Protein AF-0000000084533337 (afdb_homodimer)

Secondary structure (DSSP, 8-state):
------TTSPPEEEEESTTSHHHHHHHHHHHTTT-EEEEEES-HHHHHHHHHHHHHTT--EEEEE--TT-HHHHHHHHHHHHHHH-S--EEEE-----EEB-GGGS-HHHHHHHIIIIIHHHHHHHHHHHHHHTTTT--EEEEE--GGGSS--TTBHHHHHHHHHHHHHHHHHHHHHHHTT-S-EEEEEE--EE--THHHHSEE-SSEEE-PPSSEE-HHHHHHHHHHHHH-TTSSEEE-SHHHHHHHHHHHH-HHHHHHHIIIIIHHHTEEEEEPPTT---SSSS-TTSSS---S--S-TTT-BS--HHHHHHHTTTTHHHHHHHHHHHHHHHHHHHT-/------TTSPPEEEEESTTSHHHHHHHHHHHTTT-EEEEEES-HHHHHHHHHHHHHTT--EEEEE--TT-HHHHHHHHHHHHHHH-S--EEEE-----EEB-GGGS-HHHHHHHIIIIIHHHHHHHHHHHHHHGGGT--EEEEE--GGGGS--TTBHHHHHHHHHHHHHHHHHHHHHHHTT-S-EEEEEE--EE--THHHHSEE-SSEEE-PPSSEE-HHHHHHHHHHHHH-TTSSEEE-SHHHHHHHHHHHH-HHHHHHHIIIIIHHHTEEEEEPPTT---SSSS-TTSSS---S--S-TTT-BS--HHHHHHHTTTTHHHHHHHHHHHHHHHHHHHT-

Nearest PDB structures (foldseek):
  4weo-assembly1_D  TM=9.543E-01  e=1.897E-16  Burkholderia cenocepacia J2315
  4weo-assembly1_B  TM=9.536E-01  e=3.008E-16  Burkholderia cenocepacia J2315
  4weo-assembly1_C  TM=8.650E-01  e=1.342E-16  Burkholderia cenocepacia J2315
  4weo-assembly1_A  TM=8.288E-01  e=2.840E-16  Burkholderia cenocepacia J2315
  3ftp-assembly1_C  TM=8.428E-01  e=1.200E-15  Burkholderia pseudomallei

Structure (mmCIF, N/CA/C/O backbone):
data_AF-0000000084533337-model_v1
#
loop_
_entity.id
_entity.type
_entity.pdbx_description
1 polymer 'Short-chain dehydrogenase'
#
loop_
_atom_site.group_PDB
_atom_site.id
_atom_site.type_symbol
_atom_site.label_atom_id
_atom_site.label_alt_id
_atom_site.label_comp_id
_atom_site.label_asym_id
_atom_site.label_entity_id
_atom_site.label_seq_id
_atom_site.pdbx_PDB_ins_code
_atom_site.Cartn_x
_atom_site.Cartn_y
_atom_site.Cartn_z
_atom_site.occupancy
_atom_site.B_iso_or_equiv
_atom_site.auth_seq_id
_atom_site.auth_comp_id
_atom_site.auth_asym_id
_atom_site.auth_atom_id
_atom_site.pdbx_PDB_model_num
ATOM 1 N N . MET A 1 1 ? -25.828 -27.578 -5.332 1 25.22 1 MET A N 1
ATOM 2 C CA . MET A 1 1 ? -25.047 -28.719 -5.805 1 25.22 1 MET A CA 1
ATOM 3 C C . MET A 1 1 ? -23.562 -28.375 -5.902 1 25.22 1 MET A C 1
ATOM 5 O O . MET A 1 1 ? -23.188 -27.516 -6.688 1 25.22 1 MET A O 1
ATOM 9 N N . THR A 1 2 ? -22.875 -28.453 -4.781 1 33.94 2 THR A N 1
ATOM 10 C CA . THR A 1 2 ? -21.438 -28.281 -4.617 1 33.94 2 THR A CA 1
ATOM 11 C C . THR A 1 2 ? -20.672 -29.094 -5.664 1 33.94 2 THR A C 1
ATOM 13 O O . THR A 1 2 ? -20.703 -30.328 -5.641 1 33.94 2 THR A O 1
ATOM 16 N N . THR A 1 3 ? -20.875 -28.828 -6.867 1 37.41 3 THR A N 1
ATOM 17 C CA . THR A 1 3 ? -20.172 -29.672 -7.832 1 37.41 3 THR A CA 1
ATOM 18 C C . THR A 1 3 ? -18.734 -29.938 -7.367 1 37.41 3 THR A C 1
ATOM 20 O O . THR A 1 3 ? -17.891 -29.047 -7.406 1 37.41 3 THR A O 1
ATOM 23 N N . SER A 1 4 ? -18.625 -30.656 -6.297 1 39 4 SER A N 1
ATOM 24 C CA . SER A 1 4 ? -17.375 -31.266 -5.836 1 39 4 SER A CA 1
ATOM 25 C C . SER A 1 4 ? -16.625 -31.922 -6.988 1 39 4 SER A C 1
ATOM 27 O O . SER A 1 4 ? -17.203 -32.719 -7.738 1 39 4 SER A O 1
ATOM 29 N N . ARG A 1 5 ? -15.727 -31.203 -7.648 1 48.75 5 ARG A N 1
ATOM 30 C CA . ARG A 1 5 ? -14.922 -31.875 -8.664 1 48.75 5 ARG A CA 1
ATOM 31 C C . ARG A 1 5 ? -14.594 -33.312 -8.242 1 48.75 5 ARG A C 1
ATOM 33 O O . ARG A 1 5 ? -14.422 -33.594 -7.051 1 48.75 5 ARG A O 1
ATOM 40 N N . THR A 1 6 ? -14.922 -34.188 -9.023 1 48.31 6 THR A N 1
ATOM 41 C CA . THR A 1 6 ? -14.406 -35.531 -8.797 1 48.31 6 THR A CA 1
ATOM 42 C C . THR A 1 6 ? -12.883 -35.5 -8.695 1 48.31 6 THR A C 1
ATOM 44 O O . THR A 1 6 ? -12.211 -34.844 -9.477 1 48.31 6 THR A O 1
ATOM 47 N N . PRO A 1 7 ? -12.188 -35.781 -7.516 1 52.28 7 PRO A N 1
ATOM 48 C CA . PRO A 1 7 ? -10.75 -35.812 -7.27 1 52.28 7 PRO A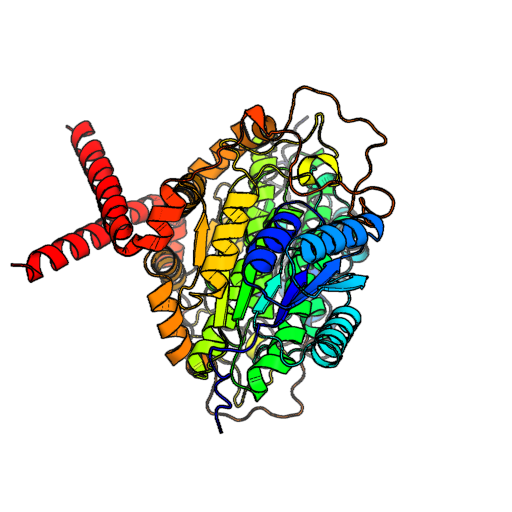 CA 1
ATOM 49 C C . PRO A 1 7 ? -9.945 -36.188 -8.516 1 52.28 7 PRO A C 1
ATOM 51 O O . PRO A 1 7 ? -8.719 -36.031 -8.531 1 52.28 7 PRO A O 1
ATOM 54 N N . SER A 1 8 ? -10.656 -36.562 -9.641 1 63.16 8 SER A N 1
ATOM 55 C CA . SER A 1 8 ? -9.891 -37.156 -10.727 1 63.16 8 SER A CA 1
ATOM 56 C C . SER A 1 8 ? -9.602 -36.156 -11.828 1 63.16 8 SER A C 1
ATOM 58 O O . SER A 1 8 ? -8.75 -36.406 -12.695 1 63.16 8 SER A O 1
ATOM 60 N N . GLU A 1 9 ? -10.188 -34.906 -11.852 1 78.75 9 GLU A N 1
ATOM 61 C CA . GLU A 1 9 ? -9.961 -34 -12.992 1 78.75 9 GLU A CA 1
ATOM 62 C C . GLU A 1 9 ? -8.828 -33.031 -12.711 1 78.75 9 GLU A C 1
ATOM 64 O O . GLU A 1 9 ? -8.703 -32.531 -11.594 1 78.75 9 GLU A O 1
ATOM 69 N N . PRO A 1 10 ? -7.965 -32.875 -13.734 1 90.5 10 PRO A N 1
ATOM 70 C CA . PRO A 1 10 ? -6.855 -31.922 -13.547 1 90.5 10 PRO A CA 1
ATOM 71 C C . PRO A 1 10 ? -7.328 -30.516 -13.18 1 90.5 10 PRO A C 1
ATOM 73 O O . PRO A 1 10 ? -8.391 -30.078 -13.633 1 90.5 10 PRO A O 1
ATOM 76 N N . ARG A 1 11 ? -6.668 -29.891 -12.344 1 94.88 11 ARG A N 1
ATOM 77 C CA . ARG A 1 11 ? -6.984 -28.531 -11.93 1 94.88 11 ARG A CA 1
ATOM 78 C C . ARG A 1 11 ? -6.559 -27.516 -12.984 1 94.88 11 ARG A C 1
ATOM 80 O O . ARG A 1 11 ? -5.594 -27.75 -13.719 1 94.88 11 ARG A O 1
ATOM 87 N N . THR A 1 12 ? -7.285 -26.438 -13.086 1 97.62 12 THR A N 1
ATOM 88 C CA . THR A 1 12 ? -6.879 -25.266 -13.867 1 97.62 12 THR A CA 1
ATOM 89 C C . THR A 1 12 ? -6.16 -24.266 -12.977 1 97.62 12 THR A C 1
ATOM 91 O O . THR A 1 12 ? -6.734 -23.75 -12.016 1 97.62 12 THR A O 1
ATOM 94 N N . VAL A 1 13 ? -4.879 -23.969 -13.328 1 98.5 13 VAL A N 1
ATOM 95 C CA . VAL A 1 13 ? -4.031 -23.078 -12.547 1 98.5 13 VAL A CA 1
ATOM 96 C C . VAL A 1 13 ? -3.613 -21.891 -13.406 1 98.5 13 VAL A C 1
ATOM 98 O O . VAL A 1 13 ? -3.051 -22.062 -14.492 1 98.5 13 VAL A O 1
ATOM 101 N N . VAL A 1 14 ? -3.918 -20.672 -12.961 1 98.88 14 VAL A N 1
ATOM 102 C CA . VAL A 1 14 ? -3.492 -19.438 -13.617 1 98.88 14 VAL A CA 1
ATOM 103 C C . VAL A 1 14 ? -2.301 -18.844 -12.867 1 98.88 14 VAL A C 1
ATOM 105 O O . VAL A 1 14 ? -2.318 -18.734 -11.641 1 98.88 14 VAL A O 1
ATOM 108 N N . ILE A 1 15 ? -1.252 -18.469 -13.57 1 98.88 15 ILE A N 1
ATOM 109 C CA . ILE A 1 15 ? -0.064 -17.859 -12.977 1 98.88 15 ILE A CA 1
ATOM 110 C C . ILE A 1 15 ? 0.249 -16.531 -13.68 1 98.88 15 ILE A C 1
ATOM 112 O O . ILE A 1 15 ? 0.499 -16.516 -14.883 1 98.88 15 ILE A O 1
ATOM 116 N N . THR A 1 16 ? 0.201 -15.453 -12.977 1 98.88 16 THR A N 1
ATOM 117 C CA . THR A 1 16 ? 0.679 -14.18 -13.508 1 98.88 16 THR A CA 1
ATOM 118 C C . THR A 1 16 ? 2.17 -14.008 -13.234 1 98.88 16 THR A C 1
ATOM 120 O O . THR A 1 16 ? 2.678 -14.461 -12.211 1 98.88 16 THR A O 1
ATOM 123 N N . GLY A 1 17 ? 2.828 -13.242 -14.148 1 98.38 17 GLY A N 1
ATOM 124 C CA . GLY A 1 17 ? 4.277 -13.172 -14.039 1 98.38 17 GLY A CA 1
ATOM 125 C C . GLY A 1 17 ? 4.953 -14.523 -14.203 1 98.38 17 GLY A C 1
ATOM 126 O O . GLY A 1 17 ? 5.883 -14.852 -13.469 1 98.38 17 GLY A O 1
ATOM 127 N N . ALA A 1 18 ? 4.566 -15.273 -15.156 1 98.56 18 ALA A N 1
ATOM 128 C CA . ALA A 1 18 ? 4.887 -16.688 -15.242 1 98.56 18 ALA A CA 1
ATOM 129 C C . ALA A 1 18 ? 6.211 -16.906 -15.969 1 98.56 18 ALA A C 1
ATOM 131 O O . ALA A 1 18 ? 6.684 -18.047 -16.078 1 98.56 18 ALA A O 1
ATOM 132 N N . THR A 1 19 ? 6.879 -15.867 -16.422 1 97.75 19 THR A N 1
ATOM 133 C CA . THR A 1 19 ? 7.895 -16.062 -17.453 1 97.75 19 THR A CA 1
ATOM 134 C C . THR A 1 19 ? 9.289 -16.078 -16.828 1 97.75 19 THR A C 1
ATOM 136 O O . THR A 1 19 ? 10.25 -16.5 -17.469 1 97.75 19 THR A O 1
ATOM 139 N N . ALA A 1 20 ? 9.422 -15.602 -15.586 1 96.62 20 ALA A N 1
ATOM 140 C CA . ALA A 1 20 ? 10.75 -15.531 -14.992 1 96.62 20 ALA A CA 1
ATOM 141 C C . ALA A 1 20 ? 10.688 -15.688 -13.477 1 96.62 20 ALA A C 1
ATOM 143 O O . ALA A 1 20 ? 9.602 -15.617 -12.891 1 96.62 20 ALA A O 1
ATOM 144 N N . GLY A 1 21 ? 11.82 -15.992 -12.891 1 96.81 21 GLY A N 1
ATOM 145 C CA . GLY A 1 21 ? 11.945 -16.016 -11.445 1 96.81 21 GLY A CA 1
ATOM 146 C C . GLY A 1 21 ? 11.008 -17.016 -10.781 1 96.81 21 GLY A C 1
ATOM 147 O O . GLY A 1 21 ? 10.906 -18.156 -11.219 1 96.81 21 GLY A O 1
ATOM 148 N N . VAL A 1 22 ? 10.422 -16.562 -9.758 1 96.44 22 VAL A N 1
ATOM 149 C CA . VAL A 1 22 ? 9.531 -17.406 -8.969 1 96.44 22 VAL A CA 1
ATOM 150 C C . VAL A 1 22 ? 8.352 -17.859 -9.828 1 96.44 22 VAL A C 1
ATOM 152 O O . VAL A 1 22 ? 7.91 -19 -9.734 1 96.44 22 VAL A O 1
ATOM 155 N N . GLY A 1 23 ? 7.832 -16.969 -10.68 1 98.25 23 GLY A N 1
ATOM 156 C CA . GLY A 1 23 ? 6.738 -17.344 -11.57 1 98.25 23 GLY A CA 1
ATOM 157 C C . GLY A 1 23 ? 7.078 -18.5 -12.484 1 98.25 23 GLY A C 1
ATOM 158 O O . GLY A 1 23 ? 6.293 -19.438 -12.625 1 98.25 23 GLY A O 1
ATOM 159 N N . ARG A 1 24 ? 8.25 -18.422 -13.062 1 98.19 24 ARG A N 1
ATOM 160 C CA . ARG A 1 24 ? 8.719 -19.5 -13.93 1 98.19 24 ARG A CA 1
ATOM 161 C C . ARG A 1 24 ? 8.883 -20.797 -13.156 1 98.19 24 ARG A C 1
ATOM 163 O O . ARG A 1 24 ? 8.516 -21.875 -13.648 1 98.19 24 ARG A O 1
ATOM 170 N N . ALA A 1 25 ? 9.445 -20.703 -11.977 1 97.38 25 ALA A N 1
ATOM 171 C CA . ALA A 1 25 ? 9.594 -21.875 -11.125 1 97.38 25 ALA A CA 1
ATOM 172 C C . ALA A 1 25 ? 8.242 -22.469 -10.758 1 97.38 25 ALA A C 1
ATOM 174 O O . ALA A 1 25 ? 8.094 -23.688 -10.633 1 97.38 25 ALA A O 1
ATOM 175 N N . CYS A 1 26 ? 7.285 -21.625 -10.539 1 97.88 26 CYS A N 1
ATOM 176 C CA . CYS A 1 26 ? 5.934 -22.094 -10.242 1 97.88 26 CYS A CA 1
ATOM 177 C C . CYS A 1 26 ? 5.352 -22.859 -11.414 1 97.88 26 CYS A C 1
ATOM 179 O O . CYS A 1 26 ? 4.637 -23.844 -11.227 1 97.88 26 CYS A O 1
ATOM 181 N N . VAL A 1 27 ? 5.617 -22.391 -12.672 1 98.31 27 VAL A N 1
ATOM 182 C CA . VAL A 1 27 ? 5.168 -23.125 -13.852 1 98.31 27 VAL A CA 1
ATOM 183 C C . VAL A 1 27 ? 5.633 -24.578 -13.773 1 98.31 27 VAL A C 1
ATOM 185 O O . VAL A 1 27 ? 4.836 -25.5 -13.938 1 98.31 27 VAL A O 1
ATOM 188 N N . ARG A 1 28 ? 6.867 -24.797 -13.461 1 96 28 ARG A N 1
ATOM 189 C CA . ARG A 1 28 ? 7.434 -26.141 -13.375 1 96 28 ARG A CA 1
ATOM 190 C C . ARG A 1 28 ? 6.812 -26.922 -12.219 1 96 28 ARG A C 1
ATOM 192 O O . ARG A 1 28 ? 6.492 -28.109 -12.359 1 96 28 ARG A O 1
ATOM 199 N N . ALA A 1 29 ? 6.645 -26.266 -11.102 1 95.88 29 ALA A N 1
ATOM 200 C CA . ALA A 1 29 ? 6.117 -26.922 -9.906 1 95.88 29 ALA A CA 1
ATOM 201 C C . ALA A 1 29 ? 4.688 -27.391 -10.125 1 95.88 29 ALA A C 1
ATOM 203 O O . ALA A 1 29 ? 4.309 -28.469 -9.664 1 95.88 29 ALA A O 1
ATOM 204 N N . PHE A 1 30 ? 3.867 -26.672 -10.852 1 96.94 30 PHE A N 1
ATOM 205 C CA . PHE A 1 30 ? 2.465 -27.016 -11.062 1 96.94 30 PHE A CA 1
ATOM 206 C C . PHE A 1 30 ? 2.311 -27.938 -12.266 1 96.94 30 PHE A C 1
ATOM 208 O O . PHE A 1 30 ? 1.312 -28.656 -12.383 1 96.94 30 PHE A O 1
ATOM 215 N N . ALA A 1 31 ? 3.227 -27.875 -13.219 1 95.38 31 ALA A N 1
ATOM 216 C CA . ALA A 1 31 ? 3.166 -28.734 -14.391 1 95.38 31 ALA A CA 1
ATOM 217 C C . ALA A 1 31 ? 3.367 -30.203 -13.992 1 95.38 31 ALA A C 1
ATOM 219 O O . ALA A 1 31 ? 2.809 -31.109 -14.625 1 95.38 31 ALA A O 1
ATOM 220 N N . THR A 1 32 ? 4.082 -30.531 -12.992 1 82 32 THR A N 1
ATOM 221 C CA . THR A 1 32 ? 4.379 -31.891 -12.57 1 82 32 THR A CA 1
ATOM 222 C C . THR A 1 32 ? 3.139 -32.562 -11.984 1 82 32 THR A C 1
ATOM 224 O O . THR A 1 32 ? 3.051 -33.781 -11.938 1 82 32 THR A O 1
ATOM 227 N N . GLY A 1 33 ? 2.08 -31.938 -11.734 1 76.19 33 GLY A N 1
ATOM 228 C CA . GLY A 1 33 ? 0.874 -32.438 -11.102 1 76.19 33 GLY A CA 1
ATOM 229 C C . GLY A 1 33 ? -0.259 -32.688 -12.078 1 76.19 33 GLY A C 1
ATOM 230 O O . GLY A 1 33 ? -1.348 -33.125 -11.688 1 76.19 33 GLY A O 1
ATOM 231 N N . GLY A 1 34 ? 0.053 -32.406 -13.398 1 84.69 34 GLY A N 1
ATOM 232 C CA . GLY A 1 34 ? -0.963 -32.625 -14.422 1 84.69 34 GLY A CA 1
ATOM 233 C C . GLY A 1 34 ? -1.963 -31.469 -14.508 1 84.69 34 GLY A C 1
ATOM 234 O O . GLY A 1 34 ? -3.031 -31.625 -15.102 1 84.69 34 GLY A O 1
ATOM 235 N N . ASP A 1 35 ? -1.716 -30.453 -13.836 1 94.88 35 ASP A N 1
ATOM 236 C CA . ASP A 1 35 ? -2.578 -29.266 -13.867 1 94.88 35 ASP A CA 1
ATOM 237 C C . ASP A 1 35 ? -2.617 -28.656 -15.273 1 94.88 35 ASP A C 1
ATOM 239 O O . ASP A 1 35 ? -1.663 -28.797 -16.047 1 94.88 35 ASP A O 1
ATOM 243 N N . ARG A 1 36 ? -3.697 -28.125 -15.633 1 97.69 36 ARG A N 1
ATOM 244 C CA . ARG A 1 36 ? -3.791 -27.266 -16.797 1 97.69 36 ARG A CA 1
ATOM 245 C C . ARG A 1 36 ? -3.348 -25.844 -16.469 1 97.69 36 ARG A C 1
ATOM 247 O O . ARG A 1 36 ? -3.893 -25.203 -15.562 1 97.69 36 ARG A O 1
ATOM 254 N N . LEU A 1 37 ? -2.402 -25.375 -17.234 1 98.44 37 LEU A N 1
ATOM 255 C CA . LEU A 1 37 ? -1.774 -24.125 -16.844 1 98.44 37 LEU A CA 1
ATOM 256 C C . LEU A 1 37 ? -2.164 -23 -17.812 1 98.44 37 LEU A C 1
ATOM 258 O O . LEU A 1 37 ? -2.209 -23.203 -19.031 1 98.44 37 LEU A O 1
ATOM 262 N N . VAL A 1 38 ? -2.551 -21.875 -17.312 1 98.81 38 VAL A N 1
ATOM 263 C CA . VAL A 1 38 ? -2.689 -20.625 -18.047 1 98.81 38 VAL A CA 1
ATOM 264 C C . VAL A 1 38 ? -1.636 -19.625 -17.562 1 98.81 38 VAL A C 1
ATOM 266 O O . VAL A 1 38 ? -1.648 -19.203 -16.406 1 98.81 38 VAL A O 1
ATOM 269 N N . LEU A 1 39 ? -0.724 -19.281 -18.453 1 98.88 39 LEU A N 1
ATOM 270 C CA . LEU A 1 39 ? 0.419 -18.438 -18.125 1 98.88 39 LEU A CA 1
ATOM 271 C C . LEU A 1 39 ? 0.215 -17.016 -18.641 1 98.88 39 LEU A C 1
ATOM 273 O O . LEU A 1 39 ? -0.008 -16.812 -19.828 1 98.88 39 LEU A O 1
ATOM 277 N N . ILE A 1 40 ? 0.256 -16.062 -17.719 1 98.88 40 ILE A N 1
ATOM 278 C CA . ILE A 1 40 ? 0.023 -14.664 -18.062 1 98.88 40 ILE A CA 1
ATOM 279 C C . ILE A 1 40 ? 1.299 -13.852 -17.828 1 98.88 40 ILE A C 1
ATOM 281 O O . ILE A 1 40 ? 1.89 -13.914 -16.75 1 98.88 40 ILE A O 1
ATOM 285 N N . ALA A 1 41 ? 1.756 -13.141 -18.781 1 98.69 41 ALA A N 1
ATOM 286 C CA . ALA A 1 41 ? 2.889 -12.219 -18.703 1 98.69 41 ALA A CA 1
ATOM 287 C C . ALA A 1 41 ? 2.906 -11.258 -19.875 1 98.69 41 ALA A C 1
ATOM 289 O O . ALA A 1 41 ? 2.002 -11.281 -20.719 1 98.69 41 ALA A O 1
ATOM 290 N N . ARG A 1 42 ? 3.883 -10.414 -19.938 1 98.06 42 ARG A N 1
ATOM 291 C CA . ARG A 1 42 ? 3.951 -9.422 -21 1 98.06 42 ARG A CA 1
ATOM 292 C C . ARG A 1 42 ? 4.91 -9.859 -22.094 1 98.06 42 ARG A C 1
ATOM 294 O O . ARG A 1 42 ? 4.738 -9.492 -23.266 1 98.06 42 ARG A O 1
ATOM 301 N N . GLY A 1 43 ? 5.922 -10.594 -21.75 1 97.31 43 GLY A N 1
ATOM 302 C CA . GLY A 1 43 ? 6.988 -10.906 -22.688 1 97.31 43 GLY A CA 1
ATOM 303 C C . GLY A 1 43 ? 6.719 -12.156 -23.5 1 97.31 43 GLY A C 1
ATOM 304 O O . GLY A 1 43 ? 6.477 -13.227 -22.938 1 97.31 43 GLY A O 1
ATOM 305 N N . SER A 1 44 ? 6.828 -12.07 -24.766 1 97.75 44 SER A N 1
ATOM 306 C CA . SER A 1 44 ? 6.469 -13.156 -25.688 1 97.75 44 SER A CA 1
ATOM 307 C C . SER A 1 44 ? 7.473 -14.297 -25.609 1 97.75 44 SER A C 1
ATOM 309 O O . SER A 1 44 ? 7.086 -15.469 -25.516 1 97.75 44 SER A O 1
ATOM 311 N N . ALA A 1 45 ? 8.758 -14 -25.672 1 97.88 45 ALA A N 1
ATOM 312 C CA . ALA A 1 45 ? 9.773 -15.047 -25.625 1 97.88 45 ALA A CA 1
ATOM 313 C C . ALA A 1 45 ? 9.711 -15.82 -24.312 1 97.88 45 ALA A C 1
ATOM 315 O O . ALA A 1 45 ? 9.852 -17.047 -24.297 1 97.88 45 ALA A O 1
ATOM 316 N N . GLY A 1 46 ? 9.562 -15.117 -23.219 1 98.19 46 GLY A N 1
ATOM 317 C CA . GLY A 1 46 ? 9.391 -15.758 -21.922 1 98.19 46 GLY A CA 1
ATOM 318 C C . GLY A 1 46 ? 8.172 -16.656 -21.859 1 98.19 46 GLY A C 1
ATOM 319 O O . GLY A 1 46 ? 8.242 -17.781 -21.328 1 98.19 46 GLY A O 1
ATOM 320 N N . LEU A 1 47 ? 7.07 -16.203 -22.406 1 98.69 47 LEU A N 1
ATOM 321 C CA . LEU A 1 47 ? 5.84 -16.984 -22.422 1 98.69 47 LEU A CA 1
ATOM 322 C C . LEU A 1 47 ? 6.023 -18.25 -23.25 1 98.69 47 LEU A C 1
ATOM 324 O O . LEU A 1 47 ? 5.59 -19.328 -22.844 1 98.69 47 LEU A O 1
ATOM 328 N N . HIS A 1 48 ? 6.625 -18.094 -24.375 1 98.44 48 HIS A N 1
ATOM 329 C CA . HIS A 1 48 ? 6.867 -19.25 -25.234 1 98.44 48 HIS A CA 1
ATOM 330 C C . HIS A 1 48 ? 7.723 -20.297 -24.531 1 98.44 48 HIS A C 1
ATOM 332 O O . HIS A 1 48 ? 7.422 -21.484 -24.594 1 98.44 48 HIS A O 1
ATOM 338 N N . ALA A 1 49 ? 8.75 -19.844 -23.906 1 98.56 49 ALA A N 1
ATOM 339 C CA . ALA A 1 49 ? 9.656 -20.766 -23.219 1 98.56 49 ALA A CA 1
ATOM 340 C C . ALA A 1 49 ? 8.969 -21.422 -22.031 1 98.56 49 ALA A C 1
ATOM 342 O O . ALA A 1 49 ? 9.148 -22.625 -21.797 1 98.56 49 ALA A O 1
ATOM 343 N N . ALA A 1 50 ? 8.234 -20.672 -21.25 1 98.5 50 ALA A N 1
ATOM 344 C CA . ALA A 1 50 ? 7.5 -21.219 -20.109 1 98.5 50 ALA A CA 1
ATOM 345 C C . ALA A 1 50 ? 6.496 -22.266 -20.562 1 98.5 50 ALA A C 1
ATOM 347 O O . ALA A 1 50 ? 6.363 -23.312 -19.922 1 98.5 50 ALA A O 1
ATOM 348 N N . ALA A 1 51 ? 5.832 -22 -21.641 1 98.5 51 ALA A N 1
ATOM 349 C CA . ALA A 1 51 ? 4.863 -22.938 -22.188 1 98.5 51 ALA A CA 1
ATOM 350 C C . ALA A 1 51 ? 5.551 -24.234 -22.641 1 98.5 51 ALA A C 1
ATOM 352 O O . ALA A 1 51 ? 5.02 -25.328 -22.453 1 98.5 51 ALA A O 1
ATOM 353 N N . ALA A 1 52 ? 6.66 -24.094 -23.266 1 98.06 52 ALA A N 1
ATOM 354 C CA . ALA A 1 52 ? 7.414 -25.266 -23.719 1 98.06 52 ALA A CA 1
ATOM 355 C C . ALA A 1 52 ? 7.797 -26.156 -22.531 1 98.06 52 ALA A C 1
ATOM 357 O O . ALA A 1 52 ? 7.723 -27.375 -22.625 1 98.06 52 ALA A O 1
ATOM 358 N N . GLU A 1 53 ? 8.203 -25.547 -21.438 1 96.75 53 GLU A N 1
ATOM 359 C CA . GLU A 1 53 ? 8.555 -26.297 -20.25 1 96.75 53 GLU A CA 1
ATOM 360 C C . GLU A 1 53 ? 7.348 -27.047 -19.688 1 96.75 53 GLU A C 1
ATOM 362 O O . GLU A 1 53 ? 7.457 -28.203 -19.281 1 96.75 53 GLU A O 1
ATOM 367 N N . ALA A 1 54 ? 6.25 -26.391 -19.672 1 97.31 54 ALA A N 1
ATOM 368 C CA . ALA A 1 54 ? 5.023 -27.016 -19.188 1 97.31 54 ALA A CA 1
ATOM 369 C C . ALA A 1 54 ? 4.621 -28.188 -20.062 1 97.31 54 ALA A C 1
ATOM 371 O O . ALA A 1 54 ? 4.27 -29.266 -19.562 1 97.31 54 ALA A O 1
ATOM 372 N N . ARG A 1 55 ? 4.707 -28.031 -21.375 1 96.62 55 ARG A N 1
ATOM 373 C CA . ARG A 1 55 ? 4.355 -29.094 -22.312 1 96.62 55 ARG A CA 1
ATOM 374 C C . ARG A 1 55 ? 5.285 -30.281 -22.156 1 96.62 55 ARG A C 1
ATOM 376 O O . ARG A 1 55 ? 4.836 -31.438 -22.203 1 96.62 55 ARG A O 1
ATOM 383 N N . ALA A 1 56 ? 6.512 -29.953 -21.984 1 95.88 56 ALA A N 1
ATOM 384 C CA . ALA A 1 56 ? 7.496 -31.016 -21.797 1 95.88 56 ALA A CA 1
ATOM 385 C C . ALA A 1 56 ? 7.184 -31.844 -20.562 1 95.88 56 ALA A C 1
ATOM 387 O O . ALA A 1 56 ? 7.473 -33.031 -20.516 1 95.88 56 ALA A O 1
ATOM 388 N N . ALA A 1 57 ? 6.574 -31.219 -19.578 1 94.69 57 ALA A N 1
ATOM 389 C CA . ALA A 1 57 ? 6.223 -31.891 -18.328 1 94.69 57 ALA A CA 1
ATOM 390 C C . ALA A 1 57 ? 4.863 -32.594 -18.438 1 94.69 57 ALA A C 1
ATOM 392 O O . ALA A 1 57 ? 4.422 -33.25 -17.5 1 94.69 57 ALA A O 1
ATOM 393 N N . GLY A 1 58 ? 4.113 -32.344 -19.578 1 93 58 GLY A N 1
ATOM 394 C CA . GLY A 1 58 ? 2.877 -33.062 -19.844 1 93 58 GLY A CA 1
ATOM 395 C C . GLY A 1 58 ? 1.638 -32.281 -19.469 1 93 58 GLY A C 1
ATOM 396 O O . GLY A 1 58 ? 0.537 -32.844 -19.422 1 93 58 GLY A O 1
ATOM 397 N N . SER A 1 59 ? 1.788 -31.062 -19.172 1 95.88 59 SER A N 1
ATOM 398 C CA . SER A 1 59 ? 0.646 -30.25 -18.766 1 95.88 59 SER A CA 1
ATOM 399 C C . SER A 1 59 ? 0.096 -29.438 -19.938 1 95.88 59 SER A C 1
ATOM 401 O O . SER A 1 59 ? 0.853 -28.797 -20.672 1 95.88 59 SER A O 1
ATOM 403 N N . PRO A 1 60 ? -1.2 -29.547 -20.172 1 96.81 60 PRO A N 1
ATOM 404 C CA . PRO A 1 60 ? -1.777 -28.578 -21.094 1 96.81 60 PRO A CA 1
ATOM 405 C C . PRO A 1 60 ? -1.521 -27.141 -20.672 1 96.81 60 PRO A C 1
ATOM 407 O O . PRO A 1 60 ? -1.555 -26.828 -19.469 1 96.81 60 PRO A O 1
ATOM 410 N N . VAL A 1 61 ? -1.206 -26.297 -21.656 1 98.19 61 VAL A N 1
ATOM 411 C CA . VAL A 1 61 ? -0.824 -24.938 -21.266 1 98.19 61 VAL A CA 1
ATOM 412 C C . VAL A 1 61 ? -1.342 -23.953 -22.312 1 98.19 61 VAL A C 1
ATOM 414 O O . VAL A 1 61 ? -1.383 -24.25 -23.5 1 98.19 61 VAL A O 1
ATOM 417 N N . ARG A 1 62 ? -1.788 -22.812 -21.906 1 98.25 62 ARG A N 1
ATOM 418 C CA . ARG A 1 62 ? -2.121 -21.641 -22.719 1 98.25 62 ARG A CA 1
ATOM 419 C C . ARG A 1 62 ? -1.396 -20.406 -22.203 1 98.25 62 ARG A C 1
ATOM 421 O O . ARG A 1 62 ? -1.209 -20.234 -21 1 98.25 62 ARG A O 1
ATOM 428 N N . THR A 1 63 ? -0.978 -19.609 -23.156 1 98.69 63 THR A N 1
ATOM 429 C CA . THR A 1 63 ? -0.324 -18.359 -22.781 1 98.69 63 THR A CA 1
ATOM 430 C C . THR A 1 63 ? -1.207 -17.156 -23.141 1 98.69 63 THR A C 1
ATOM 432 O O . THR A 1 63 ? -1.896 -17.172 -24.172 1 98.69 63 THR A O 1
ATOM 435 N N . ILE A 1 64 ? -1.249 -16.203 -22.312 1 98.69 64 ILE A N 1
ATOM 436 C CA . ILE A 1 64 ? -1.971 -14.953 -22.547 1 98.69 64 ILE A CA 1
ATOM 437 C C . ILE A 1 64 ? -1.046 -13.766 -22.281 1 98.69 64 ILE A C 1
ATOM 439 O O . ILE A 1 64 ? -0.516 -13.609 -21.188 1 98.69 64 ILE A O 1
ATOM 443 N N . ARG A 1 65 ? -0.837 -12.961 -23.297 1 98.44 65 ARG A N 1
ATOM 444 C CA . ARG A 1 65 ? -0.081 -11.727 -23.125 1 98.44 65 ARG A CA 1
ATOM 445 C C . ARG A 1 65 ? -0.95 -10.633 -22.516 1 98.44 65 ARG A C 1
ATOM 447 O O . ARG A 1 65 ? -1.947 -10.219 -23.109 1 98.44 65 ARG A O 1
ATOM 454 N N . ALA A 1 66 ? -0.572 -10.164 -21.281 1 98.56 66 ALA A N 1
ATOM 455 C CA . ALA A 1 66 ? -1.365 -9.141 -20.625 1 98.56 66 ALA A CA 1
ATOM 456 C C . ALA A 1 66 ? -0.539 -8.406 -19.562 1 98.56 66 ALA A C 1
ATOM 458 O O . ALA A 1 66 ? 0.389 -8.977 -18.984 1 98.56 66 ALA A O 1
ATOM 459 N N . ASP A 1 67 ? -0.819 -7.184 -19.422 1 98.62 67 ASP A N 1
ATOM 460 C CA . ASP A 1 67 ? -0.345 -6.383 -18.297 1 98.62 67 ASP A CA 1
ATOM 461 C C . ASP A 1 67 ? -1.369 -6.371 -17.156 1 98.62 67 ASP A C 1
ATOM 463 O O . ASP A 1 67 ? -2.488 -5.879 -17.328 1 98.62 67 ASP A O 1
ATOM 467 N N . VAL A 1 68 ? -0.969 -6.859 -16.047 1 98.75 68 VAL A N 1
ATOM 468 C CA . VAL A 1 68 ? -1.913 -7.043 -14.945 1 98.75 68 VAL A CA 1
ATOM 469 C C . VAL A 1 68 ? -2.371 -5.684 -14.422 1 98.75 68 VAL A C 1
ATOM 471 O O . VAL A 1 68 ? -3.361 -5.594 -13.688 1 98.75 68 VAL A O 1
ATOM 474 N N . ALA A 1 69 ? -1.641 -4.602 -14.742 1 98.56 69 ALA A N 1
ATOM 475 C CA . ALA A 1 69 ? -2.064 -3.26 -14.352 1 98.56 69 ALA A CA 1
ATOM 476 C C . ALA A 1 69 ? -3.379 -2.883 -15.031 1 98.56 69 ALA A C 1
ATOM 478 O O . ALA A 1 69 ? -4.047 -1.933 -14.617 1 98.56 69 ALA A O 1
ATOM 479 N N . ASP A 1 70 ? -3.721 -3.568 -16.094 1 98.62 70 ASP A N 1
ATOM 480 C CA . ASP A 1 70 ? -4.965 -3.324 -16.812 1 98.62 70 ASP A CA 1
ATOM 481 C C . ASP A 1 70 ? -6.074 -4.254 -16.328 1 98.62 70 ASP A C 1
ATOM 483 O O . ASP A 1 70 ? -6.07 -5.449 -16.641 1 98.62 70 ASP A O 1
ATOM 487 N N . PRO A 1 71 ? -7.055 -3.689 -15.641 1 98.62 71 PRO A N 1
ATOM 488 C CA . PRO A 1 71 ? -8.109 -4.551 -15.094 1 98.62 71 PRO A CA 1
ATOM 489 C C . PRO A 1 71 ? -8.898 -5.281 -16.188 1 98.62 71 PRO A C 1
ATOM 491 O O . PRO A 1 71 ? -9.32 -6.422 -15.984 1 98.62 71 PRO A O 1
ATOM 494 N N . GLU A 1 72 ? -9.062 -4.648 -17.312 1 98.62 72 GLU A N 1
ATOM 495 C CA . GLU A 1 72 ? -9.789 -5.293 -18.391 1 98.62 72 GLU A CA 1
ATOM 496 C C . GLU A 1 72 ? -9 -6.469 -18.969 1 98.62 72 GLU A C 1
ATOM 498 O O . GLU A 1 72 ? -9.586 -7.484 -19.344 1 98.62 72 GLU A O 1
ATOM 503 N N . ALA A 1 73 ? -7.707 -6.316 -19.047 1 98.75 73 ALA A N 1
ATOM 504 C CA . ALA A 1 73 ? -6.867 -7.418 -19.516 1 98.75 73 ALA A CA 1
ATOM 505 C C . ALA A 1 73 ? -6.945 -8.602 -18.562 1 98.75 73 ALA A C 1
ATOM 507 O O . ALA A 1 73 ? -6.941 -9.758 -18.984 1 98.75 73 ALA A O 1
ATOM 508 N N . CYS A 1 74 ? -6.992 -8.336 -17.234 1 98.75 74 CYS A N 1
ATOM 509 C CA . CYS A 1 74 ? -7.117 -9.398 -16.234 1 98.75 74 CYS A CA 1
ATOM 510 C C . CYS A 1 74 ? -8.445 -10.133 -16.391 1 98.75 74 CYS A C 1
ATOM 512 O O . CYS A 1 74 ? -8.484 -11.367 -16.344 1 98.75 74 CYS A O 1
ATOM 514 N N . GLU A 1 75 ? -9.469 -9.336 -16.609 1 98.62 75 GLU A N 1
ATOM 515 C CA . GLU A 1 75 ? -10.781 -9.938 -16.797 1 98.62 75 GLU A CA 1
ATOM 516 C C . GLU A 1 75 ? -10.82 -10.805 -18.047 1 98.62 75 GLU A C 1
ATOM 518 O O . GLU A 1 75 ? -11.336 -11.922 -18.031 1 98.62 75 GLU A O 1
ATOM 523 N N . ALA A 1 76 ? -10.312 -10.281 -19.094 1 98.75 76 ALA A N 1
ATOM 524 C CA . ALA A 1 76 ? -10.273 -11.016 -20.359 1 98.75 76 ALA A CA 1
ATOM 525 C C . ALA A 1 76 ? -9.453 -12.297 -20.219 1 98.75 76 ALA A C 1
ATOM 527 O O . ALA A 1 76 ? -9.805 -13.328 -20.797 1 98.75 76 ALA A O 1
ATOM 528 N N . ALA A 1 77 ? -8.367 -12.219 -19.5 1 98.69 77 ALA A N 1
ATOM 529 C CA . ALA A 1 77 ? -7.52 -13.391 -19.281 1 98.69 77 ALA A CA 1
ATOM 530 C C . ALA A 1 77 ? -8.266 -14.477 -18.516 1 98.69 77 ALA A C 1
ATOM 532 O O . ALA A 1 77 ? -8.172 -15.656 -18.844 1 98.69 77 ALA A O 1
ATOM 533 N N . ALA A 1 78 ? -8.977 -14.078 -17.469 1 98.69 78 ALA A N 1
ATOM 534 C CA . ALA A 1 78 ? -9.758 -15.039 -16.688 1 98.69 78 ALA A CA 1
ATOM 535 C C . ALA A 1 78 ? -10.844 -15.688 -17.531 1 98.69 78 ALA A C 1
ATOM 537 O O . ALA A 1 78 ? -11.062 -16.891 -17.453 1 98.69 78 ALA A O 1
ATOM 538 N N . GLU A 1 79 ? -11.477 -14.859 -18.328 1 98.44 79 GLU A N 1
ATOM 539 C CA . GLU A 1 79 ? -12.508 -15.375 -19.219 1 98.44 79 GLU A CA 1
ATOM 540 C C . GLU A 1 79 ? -11.938 -16.406 -20.203 1 98.44 79 GLU A C 1
ATOM 542 O O . GLU A 1 79 ? -12.523 -17.469 -20.406 1 98.44 79 GLU A O 1
ATOM 547 N N . ARG A 1 80 ? -10.875 -16.094 -20.781 1 98.31 80 ARG A N 1
ATOM 548 C CA . ARG A 1 80 ? -10.242 -17 -21.734 1 98.31 80 ARG A CA 1
ATOM 549 C C . ARG A 1 80 ? -9.773 -18.281 -21.062 1 98.31 80 ARG A C 1
ATOM 551 O O . ARG A 1 80 ? -9.883 -19.359 -21.641 1 98.31 80 ARG A O 1
ATOM 558 N N . ALA A 1 81 ? -9.219 -18.156 -19.859 1 98.06 81 ALA A N 1
ATOM 559 C CA . ALA A 1 81 ? -8.781 -19.328 -19.094 1 98.06 81 ALA A CA 1
ATOM 560 C C . ALA A 1 81 ? -9.93 -20.328 -18.906 1 98.06 81 ALA A C 1
ATOM 562 O O . ALA A 1 81 ? -9.773 -21.516 -19.172 1 98.06 81 ALA A O 1
ATOM 563 N N . GLU A 1 82 ? -11.07 -19.828 -18.531 1 97.56 82 GLU A N 1
ATOM 564 C CA . GLU A 1 82 ? -12.211 -20.703 -18.281 1 97.56 82 GLU A CA 1
ATOM 565 C C . GLU A 1 82 ? -12.773 -21.266 -19.594 1 97.56 82 GLU A C 1
ATOM 567 O O . GLU A 1 82 ? -13.227 -22.406 -19.641 1 97.56 82 GLU A O 1
ATOM 572 N N . ALA A 1 83 ? -12.781 -20.422 -20.609 1 97.38 83 ALA A N 1
ATOM 573 C CA . ALA A 1 83 ? -13.273 -20.875 -21.906 1 97.38 83 ALA A CA 1
ATOM 574 C C . ALA A 1 83 ? -12.438 -22.047 -22.422 1 97.38 83 ALA A C 1
ATOM 576 O O . ALA A 1 83 ? -12.969 -22.953 -23.062 1 97.38 83 ALA A O 1
ATOM 577 N N . GLU A 1 84 ? -11.203 -22.031 -22.094 1 95.25 84 GLU A N 1
ATOM 578 C CA . GLU A 1 84 ? -10.289 -23.016 -22.672 1 95.25 84 GLU A CA 1
ATOM 579 C C . GLU A 1 84 ? -10.141 -24.234 -21.781 1 95.25 84 GLU A C 1
ATOM 581 O O . GLU A 1 84 ? -10.023 -25.359 -22.266 1 95.25 84 GLU A O 1
ATOM 586 N N . PHE A 1 85 ? -10.102 -24.062 -20.469 1 96.5 85 PHE A N 1
ATOM 587 C CA . PHE A 1 85 ? -9.711 -25.156 -19.594 1 96.5 85 PHE A CA 1
ATOM 588 C C . PHE A 1 85 ? -10.789 -25.438 -18.562 1 96.5 85 PHE A C 1
ATOM 590 O O . PHE A 1 85 ? -10.68 -26.391 -17.766 1 96.5 85 PHE A O 1
ATOM 597 N N . GLY A 1 86 ? -11.922 -24.641 -18.578 1 95.5 86 GLY A N 1
ATOM 598 C CA . GLY A 1 86 ? -12.945 -24.781 -17.562 1 95.5 86 GLY A CA 1
ATOM 599 C C . GLY A 1 86 ? -12.672 -23.969 -16.312 1 95.5 86 GLY A C 1
ATOM 600 O O . GLY A 1 86 ? -11.852 -23.047 -16.344 1 95.5 86 GLY A O 1
ATOM 601 N N . PRO A 1 87 ? -13.352 -24.266 -15.219 1 97.19 87 PRO A N 1
ATOM 602 C CA . PRO A 1 87 ? -13.305 -23.438 -14.016 1 97.19 87 PRO A CA 1
ATOM 603 C C . PRO A 1 87 ? -11.898 -23.312 -13.438 1 97.19 87 PRO A C 1
ATOM 605 O O . PRO A 1 87 ? -11.164 -24.297 -13.383 1 97.19 87 PRO A O 1
ATOM 608 N N . ILE A 1 88 ? -11.555 -22.125 -13.016 1 98.25 88 ILE A N 1
ATOM 609 C CA . ILE A 1 88 ? -10.258 -21.828 -12.422 1 98.25 88 ILE A CA 1
ATOM 610 C C . ILE A 1 88 ? -10.219 -22.344 -10.984 1 98.25 88 ILE A C 1
ATOM 612 O O . ILE A 1 88 ? -11.023 -21.922 -10.148 1 98.25 88 ILE A O 1
ATOM 616 N N . ASP A 1 89 ? -9.25 -23.141 -10.672 1 98.06 89 ASP A N 1
ATOM 617 C CA . ASP A 1 89 ? -9.133 -23.719 -9.336 1 98.06 89 ASP A CA 1
ATOM 618 C C . ASP A 1 89 ? -8.125 -22.953 -8.492 1 98.06 89 ASP A C 1
ATOM 620 O O . ASP A 1 89 ? -8.312 -22.797 -7.281 1 98.06 89 ASP A O 1
ATOM 624 N N . VAL A 1 90 ? -7.012 -22.594 -9.102 1 98.5 90 VAL A N 1
ATOM 625 C CA . VAL A 1 90 ? -5.926 -21.906 -8.414 1 98.5 90 VAL A CA 1
ATOM 626 C C . VAL A 1 90 ? -5.488 -20.688 -9.234 1 98.5 90 VAL A C 1
ATOM 628 O O . VAL A 1 90 ? -5.375 -20.766 -10.461 1 98.5 90 VAL A O 1
ATOM 631 N N . TRP A 1 91 ? -5.344 -19.578 -8.625 1 98.88 91 TRP A N 1
ATOM 632 C CA . TRP A 1 91 ? -4.785 -18.359 -9.219 1 98.88 91 TRP A CA 1
ATOM 633 C C . TRP A 1 91 ? -3.574 -17.875 -8.43 1 98.88 91 TRP A C 1
ATOM 635 O O . TRP A 1 91 ? -3.689 -17.547 -7.246 1 98.88 91 TRP A O 1
ATOM 645 N N . VAL A 1 92 ? -2.383 -17.859 -9.055 1 98.88 92 VAL A N 1
ATOM 646 C CA . VAL A 1 92 ? -1.149 -17.391 -8.422 1 98.88 92 VAL A CA 1
ATOM 647 C C . VAL A 1 92 ? -0.789 -16.016 -8.961 1 98.88 92 VAL A C 1
ATOM 649 O O . VAL A 1 92 ? -0.583 -15.836 -10.164 1 98.88 92 VAL A O 1
ATOM 652 N N . ASN A 1 93 ? -0.737 -15.047 -8.094 1 98.81 93 ASN A N 1
ATOM 653 C CA . ASN A 1 93 ? -0.258 -13.719 -8.453 1 98.81 93 ASN A CA 1
ATOM 654 C C . ASN A 1 93 ? 1.224 -13.547 -8.125 1 98.81 93 ASN A C 1
ATOM 656 O O . ASN A 1 93 ? 1.619 -13.625 -6.961 1 98.81 93 ASN A O 1
ATOM 660 N N . ASP A 1 94 ? 2.047 -13.203 -9.133 1 98.38 94 ASP A N 1
ATOM 661 C CA . ASP A 1 94 ? 3.49 -13.125 -8.93 1 98.38 94 ASP A CA 1
ATOM 662 C C . ASP A 1 94 ? 4.102 -11.992 -9.758 1 98.38 94 ASP A C 1
ATOM 664 O O . ASP A 1 94 ? 5.289 -11.695 -9.617 1 98.38 94 ASP A O 1
ATOM 668 N N . ALA A 1 95 ? 3.361 -11.32 -10.625 1 97.88 95 ALA A N 1
ATOM 669 C CA . ALA A 1 95 ? 3.879 -10.289 -11.523 1 97.88 95 ALA A CA 1
ATOM 670 C C . ALA A 1 95 ? 4.27 -9.039 -10.742 1 97.88 95 ALA A C 1
ATOM 672 O O . ALA A 1 95 ? 3.529 -8.594 -9.859 1 97.88 95 ALA A O 1
ATOM 673 N N . PHE A 1 96 ? 5.461 -8.469 -11.055 1 95.88 96 PHE A N 1
ATOM 674 C CA . PHE A 1 96 ? 5.785 -7.184 -10.438 1 95.88 96 PHE A CA 1
ATOM 675 C C . PHE A 1 96 ? 6.859 -6.457 -11.242 1 95.88 96 PHE A C 1
ATOM 677 O O . PHE A 1 96 ? 7.535 -7.059 -12.078 1 95.88 96 PHE A O 1
ATOM 684 N N . VAL A 1 97 ? 6.957 -5.191 -11.094 1 97.25 97 VAL A N 1
ATOM 685 C CA . VAL A 1 97 ? 8.047 -4.309 -11.5 1 97.25 97 VAL A CA 1
ATOM 686 C C . VAL A 1 97 ? 8.484 -3.449 -10.312 1 97.25 97 VAL A C 1
ATOM 688 O O . VAL A 1 97 ? 7.762 -3.348 -9.32 1 97.25 97 VAL A O 1
ATOM 691 N N . SER A 1 98 ? 9.648 -2.934 -10.359 1 95.75 98 SER A N 1
ATOM 692 C CA . SER A 1 98 ? 10.117 -2.037 -9.305 1 95.75 98 SER A CA 1
ATOM 693 C C . SER A 1 98 ? 11.242 -1.137 -9.812 1 95.75 98 SER A C 1
ATOM 695 O O . SER A 1 98 ? 11.508 -1.081 -11.016 1 95.75 98 SER A O 1
ATOM 697 N N . VAL A 1 99 ? 11.758 -0.264 -8.961 1 94.75 99 VAL A N 1
ATOM 698 C CA . VAL A 1 99 ? 12.875 0.637 -9.195 1 94.75 99 VAL A CA 1
ATOM 699 C C . VAL A 1 99 ? 13.836 0.589 -8 1 94.75 99 VAL A C 1
ATOM 701 O O . VAL A 1 99 ? 13.422 0.792 -6.859 1 94.75 99 VAL A O 1
ATOM 704 N N . PHE A 1 100 ? 15.07 0.261 -8.25 1 92.25 100 PHE A N 1
ATOM 705 C CA . PHE A 1 100 ? 16.141 0.457 -7.266 1 92.25 100 PHE A CA 1
ATOM 706 C C . PHE A 1 100 ? 16.719 1.862 -7.371 1 92.25 100 PHE A C 1
ATOM 708 O O . PHE A 1 100 ? 17.453 2.166 -8.305 1 92.25 100 PHE A O 1
ATOM 715 N N . ALA A 1 101 ? 16.453 2.691 -6.449 1 94.12 101 ALA A N 1
ATOM 716 C CA . ALA A 1 101 ? 16.922 4.074 -6.469 1 94.12 101 ALA A CA 1
ATOM 717 C C . ALA A 1 101 ? 16.594 4.785 -5.156 1 94.12 101 ALA A C 1
ATOM 719 O O . ALA A 1 101 ? 15.641 4.418 -4.469 1 94.12 101 ALA A O 1
ATOM 720 N N . PRO A 1 102 ? 17.391 5.797 -4.789 1 93 102 PRO A N 1
ATOM 721 C CA . PRO A 1 102 ? 16.891 6.703 -3.756 1 93 102 PRO A CA 1
ATOM 722 C C . PRO A 1 102 ? 15.523 7.301 -4.105 1 93 102 PRO A C 1
ATOM 724 O O . PRO A 1 102 ? 15.242 7.543 -5.281 1 93 102 PRO A O 1
ATOM 727 N N . PHE A 1 103 ? 14.789 7.613 -3.113 1 97 103 PHE A N 1
ATOM 728 C CA . PHE A 1 103 ? 13.438 8.102 -3.322 1 97 103 PHE A CA 1
ATOM 729 C C . PHE A 1 103 ? 13.43 9.336 -4.211 1 97 103 PHE A C 1
ATOM 731 O O . PHE A 1 103 ? 12.617 9.453 -5.125 1 97 103 PHE A O 1
ATOM 738 N N . THR A 1 104 ? 14.336 10.172 -4.012 1 96.44 104 THR A N 1
ATOM 739 C CA . THR A 1 104 ? 14.367 11.461 -4.695 1 96.44 104 THR A CA 1
ATOM 740 C C . THR A 1 104 ? 14.719 11.281 -6.172 1 96.44 104 THR A C 1
ATOM 742 O O . THR A 1 104 ? 14.578 12.211 -6.965 1 96.44 104 THR A O 1
ATOM 745 N N . GLU A 1 105 ? 15.094 10.102 -6.547 1 96.44 105 GLU A N 1
ATOM 746 C CA . GLU A 1 105 ? 15.477 9.836 -7.93 1 96.44 105 GLU A CA 1
ATOM 747 C C . GLU A 1 105 ? 14.438 8.977 -8.641 1 96.44 105 GLU A C 1
ATOM 749 O O . GLU A 1 105 ? 14.656 8.523 -9.766 1 96.44 105 GLU A O 1
ATOM 754 N N . ILE A 1 106 ? 13.383 8.688 -8.023 1 97.56 106 ILE A N 1
ATOM 755 C CA . ILE A 1 106 ? 12.258 7.977 -8.641 1 97.56 106 ILE A CA 1
ATOM 756 C C . ILE A 1 106 ? 11.188 8.977 -9.055 1 97.56 106 ILE A C 1
ATOM 758 O O . ILE A 1 106 ? 10.641 9.695 -8.219 1 97.56 106 ILE A O 1
ATOM 762 N N . SER A 1 107 ? 10.891 9.039 -10.312 1 97.75 107 SER A N 1
ATOM 763 C CA . SER A 1 107 ? 9.891 9.992 -10.789 1 97.75 107 SER A CA 1
ATOM 764 C C . SER A 1 107 ? 8.492 9.594 -10.32 1 97.75 107 SER A C 1
ATOM 766 O O . SER A 1 107 ? 8.258 8.445 -9.938 1 97.75 107 SER A O 1
ATOM 768 N N . ALA A 1 108 ? 7.578 10.562 -10.336 1 98.25 108 ALA A N 1
ATOM 769 C CA . ALA A 1 108 ? 6.191 10.281 -9.977 1 98.25 108 ALA A CA 1
ATOM 770 C C . ALA A 1 108 ? 5.59 9.219 -10.891 1 98.25 108 ALA A C 1
ATOM 772 O O . ALA A 1 108 ? 4.824 8.367 -10.438 1 98.25 108 ALA A O 1
ATOM 773 N N . GLU A 1 109 ? 5.902 9.281 -12.141 1 97.94 109 GLU A N 1
ATOM 774 C CA . GLU A 1 109 ? 5.387 8.312 -13.109 1 97.94 109 GLU A CA 1
ATOM 775 C C . GLU A 1 109 ? 5.906 6.91 -12.812 1 97.94 109 GLU A C 1
ATOM 777 O O . GLU A 1 109 ? 5.164 5.934 -12.93 1 97.94 109 GLU A O 1
ATOM 782 N N . GLU A 1 110 ? 7.195 6.82 -12.5 1 97.88 110 GLU A N 1
ATOM 783 C CA . GLU A 1 110 ? 7.781 5.531 -12.148 1 97.88 110 GLU A CA 1
ATOM 784 C C . GLU A 1 110 ? 7.133 4.957 -10.891 1 97.88 110 GLU A C 1
ATOM 786 O O . GLU A 1 110 ? 6.832 3.764 -10.828 1 97.88 110 GLU A O 1
ATOM 791 N N . PHE A 1 111 ? 6.945 5.812 -9.898 1 98.12 111 PHE A N 1
ATOM 792 C CA . PHE A 1 111 ? 6.324 5.395 -8.648 1 98.12 111 PHE A CA 1
ATOM 793 C C . PHE A 1 111 ? 4.914 4.871 -8.898 1 98.12 111 PHE A C 1
ATOM 795 O O . PHE A 1 111 ? 4.531 3.83 -8.352 1 98.12 111 PHE A O 1
ATOM 802 N N . ARG A 1 112 ? 4.195 5.582 -9.703 1 98.44 112 ARG A N 1
ATOM 803 C CA . ARG A 1 112 ? 2.842 5.184 -10.078 1 98.44 112 ARG A CA 1
ATOM 804 C C . ARG A 1 112 ? 2.852 3.844 -10.812 1 98.44 112 ARG A C 1
ATOM 806 O O . ARG A 1 112 ? 2.027 2.971 -10.531 1 98.44 112 ARG A O 1
ATOM 813 N N . ARG A 1 113 ? 3.734 3.678 -11.695 1 98.5 113 ARG A N 1
ATOM 814 C CA . ARG A 1 113 ? 3.818 2.453 -12.484 1 98.5 113 ARG A CA 1
ATOM 815 C C . ARG A 1 113 ? 4.078 1.243 -11.586 1 98.5 113 ARG A C 1
ATOM 817 O O . ARG A 1 113 ? 3.432 0.204 -11.742 1 98.5 113 ARG A O 1
ATOM 824 N N . VAL A 1 114 ? 5.023 1.381 -10.656 1 98.56 114 VAL A N 1
ATOM 825 C CA . VAL A 1 114 ? 5.305 0.301 -9.719 1 98.56 114 VAL A CA 1
ATOM 826 C C . VAL A 1 114 ? 4.051 -0.032 -8.914 1 98.56 114 VAL A C 1
ATOM 828 O O . VAL A 1 114 ? 3.715 -1.204 -8.734 1 98.56 114 VAL A O 1
ATOM 831 N N . THR A 1 115 ? 3.355 0.967 -8.484 1 98.75 115 THR A N 1
ATOM 832 C CA . THR A 1 115 ? 2.135 0.776 -7.711 1 98.75 115 THR A CA 1
ATOM 833 C C . THR A 1 115 ? 1.071 0.066 -8.547 1 98.75 115 THR A C 1
ATOM 835 O O . THR A 1 115 ? 0.402 -0.848 -8.055 1 98.75 115 THR A O 1
ATOM 838 N N . GLU A 1 116 ? 0.932 0.431 -9.781 1 98.69 116 GLU A N 1
ATOM 839 C CA . GLU A 1 116 ? -0.091 -0.105 -10.68 1 98.69 116 GLU A CA 1
ATOM 840 C C . GLU A 1 116 ? 0.146 -1.586 -10.961 1 98.69 116 GLU A C 1
ATOM 842 O O . GLU A 1 116 ? -0.805 -2.365 -11.047 1 98.69 116 GLU A O 1
ATOM 847 N N . VAL A 1 117 ? 1.339 -1.942 -11.094 1 98.62 117 VAL A N 1
ATOM 848 C CA . VAL A 1 117 ? 1.641 -3.318 -11.477 1 98.62 117 VAL A CA 1
ATOM 849 C C . VAL A 1 117 ? 1.781 -4.184 -10.227 1 98.62 117 VAL A C 1
ATOM 851 O O . VAL A 1 117 ? 1.092 -5.195 -10.086 1 98.62 117 VAL A O 1
ATOM 85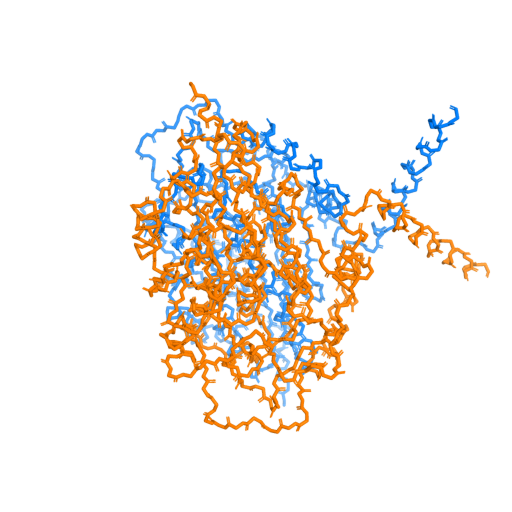4 N N . THR A 1 118 ? 2.6 -3.762 -9.312 1 98.38 118 THR A N 1
ATOM 855 C CA . THR A 1 118 ? 3.066 -4.594 -8.211 1 98.38 118 THR A CA 1
ATOM 856 C C . THR A 1 118 ? 2.02 -4.66 -7.102 1 98.38 118 THR A C 1
ATOM 858 O O . THR A 1 118 ? 1.992 -5.613 -6.324 1 98.38 118 THR A O 1
ATOM 861 N N . TYR A 1 119 ? 1.123 -3.717 -7.059 1 98.5 119 TYR A N 1
ATOM 862 C CA . TYR A 1 119 ? 0.034 -3.73 -6.09 1 98.5 119 TYR A CA 1
ATOM 863 C C . TYR A 1 119 ? -1.313 -3.887 -6.785 1 98.5 119 TYR A C 1
ATOM 865 O O . TYR A 1 119 ? -1.941 -4.945 -6.707 1 98.5 119 TYR A O 1
ATOM 873 N N . LEU A 1 120 ? -1.681 -2.896 -7.59 1 98.88 120 LEU A N 1
ATOM 874 C CA . LEU A 1 120 ? -3.006 -2.926 -8.203 1 98.88 120 LEU A CA 1
ATOM 875 C C . LEU A 1 120 ? -3.127 -4.086 -9.18 1 98.88 120 LEU A C 1
ATOM 877 O O . LEU A 1 120 ? -4.23 -4.57 -9.438 1 98.88 120 LEU A O 1
ATOM 881 N N . GLY A 1 121 ? -2.027 -4.508 -9.758 1 98.81 121 GLY A N 1
ATOM 882 C CA . GLY A 1 121 ? -2.062 -5.699 -10.594 1 98.81 121 GLY A CA 1
ATOM 883 C C . GLY A 1 121 ? -2.588 -6.922 -9.859 1 98.81 121 GLY A C 1
ATOM 884 O O . GLY A 1 121 ? -3.383 -7.684 -10.414 1 98.81 121 GLY A O 1
ATOM 885 N N . TYR A 1 122 ? -2.102 -7.148 -8.578 1 98.69 122 TYR A N 1
ATOM 886 C CA . TYR A 1 122 ? -2.619 -8.227 -7.742 1 98.69 122 TYR A CA 1
ATOM 887 C C . TYR A 1 122 ? -4.105 -8.031 -7.465 1 98.69 122 TYR A C 1
ATOM 889 O O . TYR A 1 122 ? -4.879 -8.992 -7.5 1 98.69 122 TYR A O 1
ATOM 897 N N . VAL A 1 123 ? -4.484 -6.812 -7.176 1 98.81 123 VAL A N 1
ATOM 898 C CA . VAL A 1 123 ? -5.875 -6.484 -6.879 1 98.81 123 VAL A CA 1
ATOM 899 C C . VAL A 1 123 ? -6.754 -6.832 -8.078 1 98.81 123 VAL A C 1
ATOM 901 O O . VAL A 1 123 ? -7.777 -7.508 -7.93 1 98.81 123 VAL A O 1
ATOM 904 N N . ASN A 1 124 ? -6.359 -6.398 -9.258 1 98.81 124 ASN A N 1
ATOM 905 C CA . ASN A 1 124 ? -7.113 -6.641 -10.484 1 98.81 124 ASN A CA 1
ATOM 906 C C . ASN A 1 124 ? -7.234 -8.133 -10.781 1 98.81 124 ASN A C 1
ATOM 908 O O . ASN A 1 124 ? -8.32 -8.625 -11.086 1 98.81 124 ASN A O 1
ATOM 912 N N . ALA A 1 125 ? -6.121 -8.781 -10.703 1 98.88 125 ALA A N 1
ATOM 913 C CA . ALA A 1 125 ? -6.086 -10.211 -11.008 1 98.88 125 ALA A CA 1
ATOM 914 C C . ALA A 1 125 ? -6.938 -11 -10.016 1 98.88 125 ALA A C 1
ATOM 916 O O . ALA A 1 125 ? -7.656 -11.922 -10.406 1 98.88 125 ALA A O 1
ATOM 917 N N . THR A 1 126 ? -6.84 -10.664 -8.75 1 98.81 126 THR A N 1
ATOM 918 C CA . THR A 1 126 ? -7.641 -11.328 -7.727 1 98.81 126 THR A CA 1
ATOM 919 C C . THR A 1 126 ? -9.125 -11.086 -7.961 1 98.81 126 THR A C 1
ATOM 921 O O . THR A 1 126 ? -9.945 -11.992 -7.785 1 98.81 126 THR A O 1
ATOM 924 N N . ARG A 1 127 ? -9.453 -9.844 -8.32 1 98.75 127 ARG A N 1
ATOM 925 C CA . ARG A 1 127 ? -10.844 -9.539 -8.633 1 98.75 127 ARG A CA 1
ATOM 926 C C . ARG A 1 127 ? -11.375 -10.453 -9.734 1 98.75 127 ARG A C 1
ATOM 928 O O . ARG A 1 127 ? -12.484 -10.984 -9.633 1 98.75 127 ARG A O 1
ATOM 935 N N . ALA A 1 128 ? -10.617 -10.586 -10.789 1 98.69 128 ALA A N 1
ATOM 936 C CA . ALA A 1 128 ? -11.008 -11.453 -11.906 1 98.69 128 ALA A CA 1
ATOM 937 C C . ALA A 1 128 ? -11.172 -12.898 -11.445 1 98.69 128 ALA A C 1
ATOM 939 O O . ALA A 1 128 ? -12.141 -13.562 -11.828 1 98.69 128 ALA A O 1
ATOM 940 N N . ALA A 1 129 ? -10.258 -13.383 -10.625 1 98.81 129 ALA A N 1
ATOM 941 C CA . ALA A 1 129 ? -10.328 -14.742 -10.094 1 98.81 129 ALA A CA 1
ATOM 942 C C . ALA A 1 129 ? -11.57 -14.938 -9.234 1 98.81 129 ALA A C 1
ATOM 944 O O . ALA A 1 129 ? -12.297 -15.922 -9.398 1 98.81 129 ALA A O 1
ATOM 945 N N . LEU A 1 130 ? -11.836 -13.992 -8.328 1 98.62 130 LEU A N 1
ATOM 946 C CA . LEU A 1 130 ? -12.945 -14.109 -7.387 1 98.62 130 LEU A CA 1
ATOM 947 C C . LEU A 1 130 ? -14.289 -14.102 -8.117 1 98.62 130 LEU A C 1
ATOM 949 O O . LEU A 1 130 ? -15.227 -14.781 -7.711 1 98.62 130 LEU A O 1
ATOM 953 N N . ARG A 1 131 ? -14.359 -13.297 -9.195 1 98.06 131 ARG A N 1
ATOM 954 C CA . ARG A 1 131 ? -15.586 -13.25 -9.984 1 98.06 131 ARG A CA 1
ATOM 955 C C . ARG A 1 131 ? -15.961 -14.641 -10.508 1 98.06 131 ARG A C 1
ATOM 957 O O . ARG A 1 131 ? -17.141 -14.945 -10.68 1 98.06 131 ARG A O 1
ATOM 964 N N . ARG A 1 132 ? -15.031 -15.484 -10.688 1 98.12 132 ARG A N 1
ATOM 965 C CA . ARG A 1 132 ? -15.25 -16.844 -11.188 1 98.12 132 ARG A CA 1
ATOM 966 C C . ARG A 1 132 ? -15.391 -17.828 -10.039 1 98.12 132 ARG A C 1
ATOM 968 O O . ARG A 1 132 ? -16.172 -18.781 -10.133 1 98.12 132 ARG A O 1
ATOM 975 N N . MET A 1 133 ? -14.688 -17.656 -8.969 1 98.5 133 MET A N 1
ATOM 976 C CA . MET A 1 133 ? -14.586 -18.609 -7.879 1 98.5 133 MET A CA 1
ATOM 977 C C . MET A 1 133 ? -15.773 -18.5 -6.934 1 98.5 133 MET A C 1
ATOM 979 O O . MET A 1 133 ? -16.297 -19.5 -6.453 1 98.5 133 MET A O 1
ATOM 983 N N . LEU A 1 134 ? -16.234 -17.281 -6.676 1 98.19 134 LEU A N 1
ATOM 984 C CA . LEU A 1 134 ? -17.219 -17.047 -5.625 1 98.19 134 LEU A CA 1
ATOM 985 C C . LEU A 1 134 ? -18.562 -17.656 -5.988 1 98.19 134 LEU A C 1
ATOM 987 O O . LEU A 1 134 ? -19.188 -18.312 -5.156 1 98.19 134 LEU A O 1
ATOM 991 N N . PRO A 1 135 ? -19.031 -17.516 -7.27 1 97.5 135 PRO A N 1
ATOM 992 C CA . PRO A 1 135 ? -20.297 -18.156 -7.609 1 97.5 135 PRO A CA 1
ATOM 993 C C . PRO A 1 135 ? -20.266 -19.672 -7.418 1 97.5 135 PRO A C 1
ATOM 995 O O . PRO A 1 135 ? -21.297 -20.281 -7.121 1 97.5 135 PRO A O 1
ATOM 998 N N . ARG A 1 136 ? -19.109 -20.266 -7.496 1 97 136 ARG A N 1
ATOM 999 C CA . ARG A 1 136 ? -18.953 -21.703 -7.32 1 97 136 ARG A CA 1
ATOM 1000 C C . ARG A 1 136 ? -18.531 -22.047 -5.891 1 97 136 ARG A C 1
ATOM 1002 O O . ARG A 1 136 ? -18.453 -23.219 -5.523 1 97 136 ARG A O 1
ATOM 1009 N N . ASP A 1 137 ? -18.188 -20.984 -5.133 1 97.94 137 ASP A N 1
ATOM 1010 C CA . ASP A 1 137 ? -17.703 -21.078 -3.76 1 97.94 137 ASP A CA 1
ATOM 1011 C C . ASP A 1 137 ? -16.516 -22.047 -3.664 1 97.94 137 ASP A C 1
ATOM 1013 O O . ASP A 1 137 ? -16.484 -22.906 -2.779 1 97.94 137 ASP A O 1
ATOM 1017 N N . HIS A 1 138 ? -15.688 -21.953 -4.668 1 97.38 138 HIS A N 1
ATOM 1018 C CA . HIS A 1 138 ? -14.5 -22.812 -4.738 1 97.38 138 HIS A CA 1
ATOM 1019 C C . HIS A 1 138 ? -13.359 -22.094 -5.453 1 97.38 138 HIS A C 1
ATOM 1021 O O . HIS A 1 138 ? -13.57 -21.406 -6.457 1 97.38 138 HIS A O 1
ATOM 1027 N N . GLY A 1 139 ? -12.18 -22.312 -4.91 1 97.94 139 GLY A N 1
ATOM 1028 C CA . GLY A 1 139 ? -10.977 -21.766 -5.52 1 97.94 139 GLY A CA 1
ATOM 1029 C C . GLY A 1 139 ? -9.992 -21.234 -4.504 1 97.94 139 GLY A C 1
ATOM 1030 O O . GLY A 1 139 ? -10.352 -21 -3.348 1 97.94 139 GLY A O 1
ATOM 1031 N N . THR A 1 140 ? -8.734 -21.141 -4.934 1 98.25 140 THR A N 1
ATOM 1032 C CA . THR A 1 140 ? -7.66 -20.625 -4.09 1 98.25 140 THR A CA 1
ATOM 1033 C C . THR A 1 140 ? -6.836 -19.578 -4.836 1 98.25 140 THR A C 1
ATOM 1035 O O . THR A 1 140 ? -6.445 -19.797 -5.984 1 98.25 140 THR A O 1
ATOM 1038 N N . VAL A 1 141 ? -6.664 -18.469 -4.184 1 98.69 141 VAL A N 1
ATOM 1039 C CA . VAL A 1 141 ? -5.742 -17.469 -4.695 1 98.69 141 VAL A CA 1
ATOM 1040 C C . VAL A 1 141 ? -4.492 -17.422 -3.818 1 98.69 141 VAL A C 1
ATOM 1042 O O . VAL A 1 141 ? -4.586 -17.312 -2.594 1 98.69 141 VAL A O 1
ATOM 1045 N N . VAL A 1 142 ? -3.311 -17.547 -4.391 1 98.31 142 VAL A N 1
ATOM 1046 C CA . VAL A 1 142 ? -2.039 -17.438 -3.682 1 98.31 142 VAL A CA 1
ATOM 1047 C C . VAL A 1 142 ? -1.315 -16.156 -4.109 1 98.31 142 VAL A C 1
ATOM 1049 O O . VAL A 1 142 ? -1.035 -15.969 -5.297 1 98.31 142 VAL A O 1
ATOM 1052 N N . GLN A 1 143 ? -1.1 -15.289 -3.141 1 97.69 143 GLN A N 1
ATOM 1053 C CA . GLN A 1 143 ? -0.302 -14.086 -3.355 1 97.69 143 GLN A CA 1
ATOM 1054 C C . GLN A 1 143 ? 1.172 -14.344 -3.061 1 97.69 143 GLN A C 1
ATOM 1056 O O . GLN A 1 143 ? 1.521 -14.812 -1.974 1 97.69 143 GLN A O 1
ATOM 1061 N N . VAL A 1 144 ? 2.025 -14.055 -4.012 1 96.19 144 VAL A N 1
ATOM 1062 C CA . VAL A 1 144 ? 3.459 -14.109 -3.744 1 96.19 144 VAL A CA 1
ATOM 1063 C C . VAL A 1 144 ? 3.922 -12.789 -3.131 1 96.19 144 VAL A C 1
ATOM 1065 O O . VAL A 1 144 ? 3.977 -11.766 -3.816 1 96.19 144 VAL A O 1
ATOM 1068 N N . GLY A 1 145 ? 4.16 -12.859 -1.874 1 91.31 145 GLY A N 1
ATOM 1069 C CA . GLY A 1 145 ? 4.574 -11.68 -1.133 1 91.31 145 GLY A CA 1
ATOM 1070 C C . GLY A 1 145 ? 6.066 -11.633 -0.867 1 91.31 145 GLY A C 1
ATOM 1071 O O . GLY A 1 145 ? 6.863 -12.125 -1.675 1 91.31 145 GLY A O 1
ATOM 1072 N N . SER A 1 146 ? 6.422 -10.812 0.064 1 83.31 146 SER A N 1
ATOM 1073 C CA . SER A 1 146 ? 7.816 -10.594 0.433 1 83.31 146 SER A CA 1
ATOM 1074 C C . SER A 1 146 ? 7.953 -10.281 1.919 1 83.31 146 SER A C 1
ATOM 1076 O O . SER A 1 146 ? 7.031 -9.734 2.531 1 83.31 146 SER A O 1
ATOM 1078 N N . ALA A 1 147 ? 9.102 -10.633 2.389 1 66 147 ALA A N 1
ATOM 1079 C CA . ALA A 1 147 ? 9.422 -10.219 3.75 1 66 147 ALA A CA 1
ATOM 1080 C C . ALA A 1 147 ? 9.484 -8.695 3.863 1 66 147 ALA A C 1
ATOM 1082 O O . ALA A 1 147 ? 9.305 -8.141 4.949 1 66 147 ALA A O 1
ATOM 1083 N N . ILE A 1 148 ? 9.727 -8.039 2.832 1 62.53 148 ILE A N 1
ATOM 1084 C CA . ILE A 1 148 ? 9.82 -6.582 2.781 1 62.53 148 ILE A CA 1
ATOM 1085 C C . ILE A 1 148 ? 8.461 -5.969 3.102 1 62.53 148 ILE A C 1
ATOM 1087 O O . ILE A 1 148 ? 8.367 -4.777 3.404 1 62.53 148 ILE A O 1
ATOM 1091 N N . ALA A 1 149 ? 7.492 -6.715 3.086 1 63.06 149 ALA A N 1
ATOM 1092 C CA . ALA A 1 149 ? 6.152 -6.238 3.424 1 63.06 149 ALA A CA 1
ATOM 1093 C C . ALA A 1 149 ? 6.059 -5.871 4.902 1 63.06 149 ALA A C 1
ATOM 1095 O O . ALA A 1 149 ? 5.109 -5.203 5.32 1 63.06 149 ALA A O 1
ATOM 1096 N N . TYR A 1 150 ? 7.059 -6.16 5.578 1 55.47 150 TYR A N 1
ATOM 1097 C CA . TYR A 1 150 ? 6.98 -5.91 7.012 1 55.47 150 TYR A CA 1
ATOM 1098 C C . TYR A 1 150 ? 8.016 -4.883 7.445 1 55.47 150 TYR A C 1
ATOM 1100 O O . TYR A 1 150 ? 7.938 -4.336 8.547 1 55.47 150 TYR A O 1
ATOM 1108 N N . ARG A 1 151 ? 8.922 -4.66 6.48 1 66.94 151 ARG A N 1
ATOM 1109 C CA . ARG A 1 151 ? 9.906 -3.621 6.77 1 66.94 151 ARG A CA 1
ATOM 1110 C C . ARG A 1 151 ? 10.328 -2.896 5.496 1 66.94 151 ARG A C 1
ATOM 1112 O O . ARG A 1 151 ? 10.789 -3.525 4.543 1 66.94 151 ARG A O 1
ATOM 1119 N N . GLY A 1 152 ? 10.148 -1.625 5.594 1 71.25 152 GLY A N 1
ATOM 1120 C CA . GLY A 1 152 ? 10.609 -0.83 4.465 1 71.25 152 GLY A CA 1
ATOM 1121 C C . GLY A 1 152 ? 12.117 -0.844 4.309 1 71.25 152 GLY A C 1
ATOM 1122 O O . GLY A 1 152 ? 12.852 -0.809 5.297 1 71.25 152 GLY A O 1
ATOM 1123 N N . ILE A 1 153 ? 12.547 -1 3.062 1 74.38 153 ILE A N 1
ATOM 1124 C CA . ILE A 1 153 ? 13.969 -1.102 2.756 1 74.38 153 ILE A CA 1
ATOM 1125 C C . ILE A 1 153 ? 14.422 0.127 1.967 1 74.38 153 ILE A C 1
ATOM 1127 O O . ILE A 1 153 ? 13.805 0.484 0.96 1 74.38 153 ILE A O 1
ATOM 1131 N N . PRO A 1 154 ? 15.484 0.758 2.453 1 84 154 PRO A N 1
ATOM 1132 C CA . PRO A 1 154 ? 15.977 1.892 1.672 1 84 154 PRO A CA 1
ATOM 1133 C C . PRO A 1 154 ? 16.344 1.506 0.241 1 84 154 PRO A C 1
ATOM 1135 O O . PRO A 1 154 ? 16.75 0.369 -0.01 1 84 154 PRO A O 1
ATOM 1138 N N . LEU A 1 155 ? 16.141 2.479 -0.696 1 88.69 155 LEU A N 1
ATOM 1139 C CA . LEU A 1 155 ? 16.453 2.33 -2.113 1 88.69 155 LEU A CA 1
ATOM 1140 C C . LEU A 1 155 ? 15.398 1.479 -2.812 1 88.69 155 LEU A C 1
ATOM 1142 O O . LEU A 1 155 ? 15.516 1.204 -4.012 1 88.69 155 LEU A O 1
ATOM 1146 N N . GLN A 1 156 ? 14.406 1.048 -2.062 1 91.38 156 GLN A N 1
ATOM 1147 C CA . GLN A 1 156 ? 13.273 0.296 -2.59 1 91.38 156 GLN A CA 1
ATOM 1148 C C . GLN A 1 156 ? 11.953 0.86 -2.076 1 91.38 156 GLN A C 1
ATOM 1150 O O . GLN A 1 156 ? 11.062 0.107 -1.67 1 91.38 156 GLN A O 1
ATOM 1155 N N . THR A 1 157 ? 11.844 2.156 -2.029 1 95 157 THR A N 1
ATOM 1156 C CA . THR A 1 157 ? 10.695 2.82 -1.433 1 95 157 THR A CA 1
ATOM 1157 C C . THR A 1 157 ? 9.414 2.441 -2.166 1 95 157 THR A C 1
ATOM 1159 O O . THR A 1 157 ? 8.398 2.133 -1.537 1 95 157 THR A O 1
ATOM 1162 N N . ALA A 1 158 ? 9.461 2.445 -3.533 1 96.69 158 ALA A N 1
ATOM 1163 C CA . ALA A 1 158 ? 8.273 2.115 -4.312 1 96.69 158 ALA A CA 1
ATOM 1164 C C . ALA A 1 158 ? 7.852 0.665 -4.082 1 96.69 158 ALA A C 1
ATOM 1166 O O . ALA A 1 158 ? 6.668 0.376 -3.906 1 96.69 158 ALA A O 1
ATOM 1167 N N . TYR A 1 159 ? 8.797 -0.23 -4.078 1 94.25 159 TYR A N 1
ATOM 1168 C CA . TYR A 1 159 ? 8.539 -1.647 -3.846 1 94.25 159 TYR A CA 1
ATOM 1169 C C . TYR A 1 159 ? 8.023 -1.885 -2.434 1 94.25 159 TYR A C 1
ATOM 1171 O O . TYR A 1 159 ? 7.078 -2.654 -2.236 1 94.25 159 TYR A O 1
ATOM 1179 N N . SER A 1 160 ? 8.664 -1.235 -1.428 1 92.62 160 SER A N 1
ATOM 1180 C CA . SER A 1 160 ? 8.234 -1.357 -0.04 1 92.62 160 SER A CA 1
ATOM 1181 C C . SER A 1 160 ? 6.781 -0.92 0.126 1 92.62 160 SER A C 1
ATOM 1183 O O . SER A 1 160 ? 5.992 -1.598 0.791 1 92.62 160 SER A O 1
ATOM 1185 N N . GLY A 1 161 ? 6.465 0.179 -0.483 1 96 161 GLY A N 1
ATOM 1186 C CA . GLY A 1 161 ? 5.078 0.622 -0.445 1 96 161 GLY A CA 1
ATOM 1187 C C . GLY A 1 161 ? 4.117 -0.372 -1.069 1 96 161 GLY A C 1
ATOM 1188 O O . GLY A 1 161 ? 3.098 -0.719 -0.469 1 96 161 GLY A O 1
ATOM 1189 N N . ALA A 1 162 ? 4.41 -0.855 -2.207 1 96.75 162 ALA A N 1
ATOM 1190 C CA . ALA A 1 162 ? 3.537 -1.767 -2.941 1 96.75 162 ALA A CA 1
ATOM 1191 C C . ALA A 1 162 ? 3.342 -3.074 -2.18 1 96.75 162 ALA A C 1
ATOM 1193 O O . ALA A 1 162 ? 2.217 -3.566 -2.057 1 96.75 162 ALA A O 1
ATOM 1194 N N . LYS A 1 163 ? 4.395 -3.643 -1.692 1 93.62 163 LYS A N 1
ATOM 1195 C CA . LYS A 1 163 ? 4.305 -4.938 -1.024 1 93.62 163 LYS A CA 1
ATOM 1196 C C . LYS A 1 163 ? 3.598 -4.816 0.322 1 93.62 163 LYS A C 1
ATOM 1198 O O . LYS A 1 163 ? 2.893 -5.734 0.745 1 93.62 163 LYS A O 1
ATOM 1203 N N . HIS A 1 164 ? 3.789 -3.713 1.014 1 92.44 164 HIS A N 1
ATOM 1204 C CA . HIS A 1 164 ? 2.992 -3.469 2.211 1 92.44 164 HIS A CA 1
ATOM 1205 C C . HIS A 1 164 ? 1.512 -3.34 1.869 1 92.44 164 HIS A C 1
ATOM 1207 O O . HIS A 1 164 ? 0.655 -3.84 2.602 1 92.44 164 HIS A O 1
ATOM 1213 N N . ALA A 1 165 ? 1.282 -2.619 0.824 1 96.19 165 ALA A N 1
ATOM 1214 C CA . ALA A 1 165 ? -0.103 -2.469 0.386 1 96.19 165 ALA A CA 1
ATOM 1215 C C . ALA A 1 165 ? -0.764 -3.828 0.176 1 96.19 165 ALA A C 1
ATOM 1217 O O . ALA A 1 165 ? -1.915 -4.035 0.569 1 96.19 165 ALA A O 1
ATOM 1218 N N . LEU A 1 166 ? -0.029 -4.742 -0.442 1 95.12 166 LEU A N 1
ATOM 1219 C CA . LEU A 1 166 ? -0.529 -6.094 -0.673 1 95.12 166 LEU A CA 1
ATOM 1220 C C . LEU A 1 166 ? -0.931 -6.758 0.641 1 95.12 166 LEU A C 1
ATOM 1222 O O . LEU A 1 166 ? -1.979 -7.402 0.72 1 95.12 166 LEU A O 1
ATOM 1226 N N . GLN A 1 167 ? -0.096 -6.566 1.598 1 90.12 167 GLN A N 1
ATOM 1227 C CA . GLN A 1 167 ? -0.35 -7.188 2.895 1 90.12 167 GLN A CA 1
ATOM 1228 C C . GLN A 1 167 ? -1.645 -6.664 3.51 1 90.12 167 GLN A C 1
ATOM 1230 O O . GLN A 1 167 ? -2.502 -7.449 3.924 1 90.12 167 GLN A O 1
ATOM 1235 N N . GLY A 1 168 ? -1.762 -5.387 3.625 1 90.62 168 GLY A N 1
ATOM 1236 C CA . GLY A 1 168 ? -2.951 -4.797 4.215 1 90.62 168 GLY A CA 1
ATOM 1237 C C . GLY A 1 168 ? -4.223 -5.137 3.465 1 90.62 168 GLY A C 1
ATOM 1238 O O . GLY A 1 168 ? -5.234 -5.492 4.074 1 90.62 168 GLY A O 1
ATOM 1239 N N . TRP A 1 169 ? -4.168 -5.02 2.15 1 95.38 169 TRP A N 1
ATOM 1240 C CA . TRP A 1 169 ? -5.312 -5.348 1.305 1 95.38 169 TRP A CA 1
ATOM 1241 C C . TRP A 1 169 ? -5.688 -6.816 1.447 1 95.38 169 TRP A C 1
ATOM 1243 O O . TRP A 1 169 ? -6.863 -7.148 1.627 1 95.38 169 TRP A O 1
ATOM 1253 N N . HIS A 1 170 ? -4.688 -7.652 1.384 1 94 170 HIS A N 1
ATOM 1254 C CA . HIS A 1 170 ? -4.906 -9.094 1.459 1 94 170 HIS A CA 1
ATOM 1255 C C . HIS A 1 170 ? -5.551 -9.484 2.785 1 94 170 HIS A C 1
ATOM 1257 O O . HIS A 1 170 ? -6.469 -10.305 2.814 1 94 170 HIS A O 1
ATOM 1263 N N . GLU A 1 171 ? -5.082 -8.945 3.865 1 87.38 171 GLU A N 1
ATOM 1264 C CA . GLU A 1 171 ? -5.641 -9.242 5.18 1 87.38 171 GLU A CA 1
ATOM 1265 C C . GLU A 1 171 ? -7.109 -8.852 5.258 1 87.38 171 GLU A C 1
ATOM 1267 O O . GLU A 1 171 ? -7.934 -9.594 5.797 1 87.38 171 GLU A O 1
ATOM 1272 N N . ALA A 1 172 ? -7.402 -7.676 4.777 1 90.25 172 ALA A N 1
ATOM 1273 C CA . ALA A 1 172 ? -8.781 -7.203 4.781 1 90.25 172 ALA A CA 1
ATOM 1274 C C . ALA A 1 172 ? -9.68 -8.109 3.938 1 90.25 172 ALA A C 1
ATOM 1276 O O . ALA A 1 172 ? -10.773 -8.477 4.359 1 90.25 172 ALA A O 1
ATOM 1277 N N . LEU A 1 173 ? -9.219 -8.477 2.785 1 94.19 173 LEU A N 1
ATOM 1278 C CA . LEU A 1 1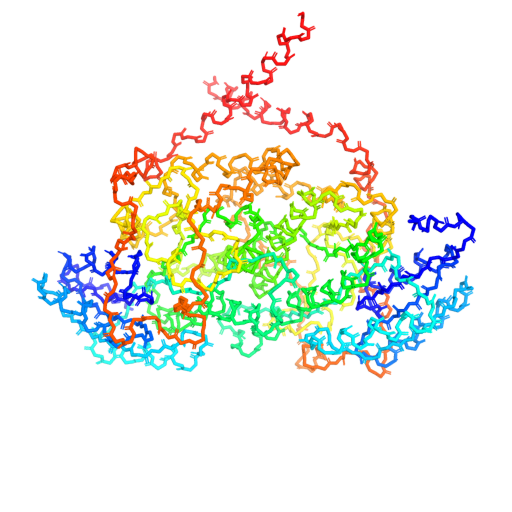73 ? -9.977 -9.352 1.896 1 94.19 173 LEU A CA 1
ATOM 1279 C C . LEU A 1 173 ? -10.203 -10.711 2.541 1 94.19 173 LEU A C 1
ATOM 1281 O O . LEU A 1 173 ? -11.312 -11.25 2.494 1 94.19 173 LEU A O 1
ATOM 1285 N N . ARG A 1 174 ? -9.133 -11.297 3.068 1 91.44 174 ARG A N 1
ATOM 1286 C CA . ARG A 1 174 ? -9.234 -12.602 3.723 1 91.44 174 ARG A CA 1
ATOM 1287 C C . ARG A 1 174 ? -10.297 -12.586 4.812 1 91.44 174 ARG A C 1
ATOM 1289 O O . ARG A 1 174 ? -11.102 -13.508 4.914 1 91.44 174 ARG A O 1
ATOM 1296 N N . CYS A 1 175 ? -10.336 -11.539 5.598 1 85.56 175 CYS A N 1
ATOM 1297 C CA . CYS A 1 175 ? -11.32 -11.398 6.664 1 85.56 175 CYS A CA 1
ATOM 1298 C C . CYS A 1 175 ? -12.734 -11.367 6.098 1 85.56 175 CYS A C 1
ATOM 1300 O O . CYS A 1 175 ? -13.656 -11.945 6.68 1 85.56 175 CYS A O 1
ATOM 1302 N N . GLU A 1 176 ? -12.945 -10.703 4.992 1 89.19 176 GLU A N 1
ATOM 1303 C CA . GLU A 1 176 ? -14.258 -10.648 4.355 1 89.19 176 GLU A CA 1
ATOM 1304 C C . GLU A 1 176 ? -14.719 -12.039 3.928 1 89.19 176 GLU A C 1
ATOM 1306 O O . GLU A 1 176 ? -15.875 -12.406 4.145 1 89.19 176 GLU A O 1
ATOM 1311 N N . LEU A 1 177 ? -13.82 -12.719 3.324 1 91.19 177 LEU A N 1
ATOM 1312 C CA . LEU A 1 177 ? -14.164 -14.055 2.838 1 91.19 177 LEU A CA 1
ATOM 1313 C C . LEU A 1 177 ? -14.492 -14.984 3.996 1 91.19 177 LEU A C 1
ATOM 1315 O O . LEU A 1 177 ? -15.445 -15.766 3.924 1 91.19 177 LEU A O 1
ATOM 1319 N N . LEU A 1 178 ? -13.711 -14.891 5.027 1 84.62 178 LEU A N 1
ATOM 1320 C CA . LEU A 1 178 ? -13.984 -15.695 6.211 1 84.62 178 LEU A CA 1
ATOM 1321 C C . LEU A 1 178 ? -15.336 -15.336 6.82 1 84.62 178 LEU A C 1
ATOM 1323 O O . LEU A 1 178 ? -16.109 -16.219 7.188 1 84.62 178 LEU A O 1
ATOM 1327 N N . ALA A 1 179 ? -15.609 -14.07 6.891 1 82.19 179 ALA A N 1
ATOM 1328 C CA . ALA A 1 179 ? -16.844 -13.578 7.492 1 82.19 179 ALA A CA 1
ATOM 1329 C C . ALA A 1 179 ? -18.062 -14.039 6.699 1 82.19 179 ALA A C 1
ATOM 1331 O O . ALA A 1 179 ? -19.125 -14.289 7.273 1 82.19 179 ALA A O 1
ATOM 1332 N N . SER A 1 180 ? -17.891 -14.211 5.441 1 88.06 180 SER A N 1
ATOM 1333 C CA . SER A 1 180 ? -19.016 -14.602 4.594 1 88.06 180 SER A CA 1
ATOM 1334 C C . SER A 1 180 ? -19.172 -16.125 4.555 1 88.06 180 SER A C 1
ATOM 1336 O O . SER A 1 180 ? -20.109 -16.641 3.963 1 88.06 180 SER A O 1
ATOM 1338 N N . GLY A 1 181 ? -18.172 -16.797 5.137 1 88.69 181 GLY A N 1
ATOM 1339 C CA . GLY A 1 181 ? -18.219 -18.25 5.125 1 88.69 181 GLY A CA 1
ATOM 1340 C C . GLY A 1 181 ? -17.906 -18.844 3.764 1 88.69 181 GLY A C 1
ATOM 1341 O O . GLY A 1 181 ? -18.312 -19.969 3.467 1 88.69 181 GLY A O 1
ATOM 1342 N N . SER A 1 182 ? -17.281 -18.094 2.973 1 92.5 182 SER A N 1
ATOM 1343 C CA . SER A 1 182 ? -16.984 -18.531 1.617 1 92.5 182 SER A CA 1
ATOM 1344 C C . SER A 1 182 ? -16 -19.703 1.626 1 92.5 182 SER A C 1
ATOM 1346 O O . SER A 1 182 ? -15.094 -19.75 2.461 1 92.5 182 SER A O 1
ATOM 1348 N N . GLY A 1 183 ? -16.172 -20.594 0.644 1 96.25 183 GLY A N 1
ATOM 1349 C CA . GLY A 1 183 ? -15.211 -21.672 0.416 1 96.25 183 GLY A CA 1
ATOM 1350 C C . GLY A 1 183 ? -14 -21.219 -0.382 1 96.25 183 GLY A C 1
ATOM 1351 O O . GLY A 1 183 ? -13.031 -21.969 -0.517 1 96.25 183 GLY A O 1
ATOM 1352 N N . VAL A 1 184 ? -14.055 -20.031 -0.928 1 97.56 184 VAL A N 1
ATOM 1353 C CA . VAL A 1 184 ? -12.906 -19.469 -1.636 1 97.56 184 VAL A CA 1
ATOM 1354 C C . VAL A 1 184 ? -11.859 -19 -0.631 1 97.56 184 VAL A C 1
ATOM 1356 O O . VAL A 1 184 ? -12.188 -18.344 0.353 1 97.56 184 VAL A O 1
ATOM 1359 N N . ARG A 1 185 ? -10.57 -19.422 -0.857 1 95.88 185 ARG A N 1
ATOM 1360 C CA . ARG A 1 185 ? -9.492 -19.094 0.064 1 95.88 185 ARG A CA 1
ATOM 1361 C C . ARG A 1 185 ? -8.453 -18.203 -0.61 1 95.88 185 ARG A C 1
ATOM 1363 O O . ARG A 1 185 ? -8.188 -18.344 -1.806 1 95.88 185 ARG A O 1
ATOM 1370 N N . VAL A 1 186 ? -7.957 -17.312 0.186 1 96 186 VAL A N 1
ATOM 1371 C CA . VAL A 1 186 ? -6.805 -16.516 -0.229 1 96 186 VAL A CA 1
ATOM 1372 C C . VAL A 1 186 ? -5.68 -16.656 0.794 1 96 186 VAL A C 1
ATOM 1374 O O . VAL A 1 186 ? -5.934 -16.719 2 1 96 186 VAL A O 1
ATOM 1377 N N . THR A 1 187 ? -4.449 -16.781 0.325 1 93.38 187 THR A N 1
ATOM 1378 C CA . THR A 1 187 ? -3.289 -16.891 1.204 1 93.38 187 THR A CA 1
ATOM 1379 C C . THR A 1 187 ? -2.07 -16.219 0.569 1 93.38 187 THR A C 1
ATOM 1381 O O . THR A 1 187 ? -2.143 -15.727 -0.558 1 93.38 187 THR A O 1
ATOM 1384 N N . MET A 1 188 ? -1.086 -16.047 1.365 1 92.94 188 MET A N 1
ATOM 1385 C CA . MET A 1 188 ? 0.116 -15.359 0.916 1 92.94 188 MET A CA 1
ATOM 1386 C C . MET A 1 188 ? 1.37 -16.141 1.285 1 92.94 188 MET A C 1
ATOM 1388 O O . MET A 1 188 ? 1.449 -16.719 2.373 1 92.94 188 MET A O 1
ATOM 1392 N N . VAL A 1 189 ? 2.291 -16.219 0.404 1 91.69 189 VAL A N 1
ATOM 1393 C CA . VAL A 1 189 ? 3.607 -16.797 0.651 1 91.69 189 VAL A CA 1
ATOM 1394 C C . VAL A 1 189 ? 4.656 -15.688 0.723 1 91.69 189 VAL A C 1
ATOM 1396 O O . VAL A 1 189 ? 4.922 -15.008 -0.273 1 91.69 189 VAL A O 1
ATOM 1399 N N . GLN A 1 190 ? 5.188 -15.461 1.86 1 87.12 190 GLN A N 1
ATOM 1400 C CA . GLN A 1 190 ? 6.215 -14.445 2.061 1 87.12 190 GLN A CA 1
ATOM 1401 C C . GLN A 1 190 ? 7.602 -15 1.738 1 87.12 190 GLN A C 1
ATOM 1403 O O . GLN A 1 190 ? 8.047 -15.969 2.352 1 87.12 190 GLN A O 1
ATOM 1408 N N . LEU A 1 191 ? 8.242 -14.305 0.826 1 87.44 191 LEU A N 1
ATOM 1409 C CA . LEU A 1 191 ? 9.5 -14.844 0.327 1 87.44 191 LEU A CA 1
ATOM 1410 C C . LEU A 1 191 ? 10.688 -14.078 0.912 1 87.44 191 LEU A C 1
ATOM 1412 O O . LEU A 1 191 ? 10.602 -12.867 1.131 1 87.44 191 LEU A O 1
ATOM 1416 N N . PRO A 1 192 ? 11.758 -14.781 1.059 1 80.56 192 PRO A N 1
ATOM 1417 C CA . PRO A 1 192 ? 13.039 -14.125 1.301 1 80.56 192 PRO A CA 1
ATOM 1418 C C . PRO A 1 192 ? 13.703 -13.641 0.015 1 80.56 192 PRO A C 1
ATOM 1420 O O . PRO A 1 192 ? 13.031 -13.453 -1.001 1 80.56 192 PRO A O 1
ATOM 1423 N N . ALA A 1 193 ? 15.023 -13.383 0.186 1 80.12 193 ALA A N 1
ATOM 1424 C CA . ALA A 1 193 ? 15.781 -13.086 -1.029 1 80.12 193 ALA A CA 1
ATOM 1425 C C . ALA A 1 193 ? 15.898 -14.328 -1.91 1 80.12 193 ALA A C 1
ATOM 1427 O O . ALA A 1 193 ? 16.297 -15.398 -1.439 1 80.12 193 ALA A O 1
ATOM 1428 N N . VAL A 1 194 ? 15.477 -14.188 -3.125 1 89.38 194 VAL A N 1
ATOM 1429 C CA . VAL A 1 194 ? 15.461 -15.32 -4.047 1 89.38 194 VAL A CA 1
ATOM 1430 C C . VAL A 1 194 ? 16.344 -15.016 -5.258 1 89.38 194 VAL A C 1
ATOM 1432 O O . VAL A 1 194 ? 16.375 -13.883 -5.738 1 89.38 194 VAL A O 1
ATOM 1435 N N . ASN A 1 195 ? 16.984 -16 -5.668 1 92.25 195 ASN A N 1
ATOM 1436 C CA . ASN A 1 195 ? 17.828 -15.922 -6.863 1 92.25 195 ASN A CA 1
ATOM 1437 C C . ASN A 1 195 ? 16.984 -15.867 -8.133 1 92.25 195 ASN A C 1
ATOM 1439 O O . ASN A 1 195 ? 16.719 -16.891 -8.758 1 92.25 195 ASN A O 1
ATOM 1443 N N . THR A 1 196 ? 16.656 -14.703 -8.547 1 93.31 196 THR A N 1
ATOM 1444 C CA . THR A 1 196 ? 15.844 -14.492 -9.742 1 93.31 196 THR A CA 1
ATOM 1445 C C . THR A 1 196 ? 16.484 -13.453 -10.656 1 93.31 196 THR A C 1
ATOM 1447 O O . THR A 1 196 ? 17.391 -12.734 -10.242 1 93.31 196 THR A O 1
ATOM 1450 N N . PRO A 1 197 ? 16 -13.336 -11.859 1 92 197 PRO A N 1
ATOM 1451 C CA . PRO A 1 197 ? 16.531 -12.336 -12.789 1 92 197 PRO A CA 1
ATOM 1452 C C . PRO A 1 197 ? 16.172 -10.906 -12.383 1 92 197 PRO A C 1
ATOM 1454 O O . PRO A 1 197 ? 16.641 -9.945 -13.008 1 92 197 PRO A O 1
ATOM 1457 N N . GLN A 1 198 ? 15.312 -10.711 -11.391 1 89.44 198 GLN A N 1
ATOM 1458 C CA . GLN A 1 198 ? 14.836 -9.391 -11.016 1 89.44 198 GLN A CA 1
ATOM 1459 C C . GLN A 1 198 ? 15.992 -8.422 -10.789 1 89.44 198 GLN A C 1
ATOM 1461 O O . GLN A 1 198 ? 15.883 -7.23 -11.07 1 89.44 198 GLN A O 1
ATOM 1466 N N . PHE A 1 199 ? 17.078 -8.828 -10.391 1 87.56 199 PHE A N 1
ATOM 1467 C CA . PHE A 1 199 ? 18.188 -7.969 -10.016 1 87.56 199 PHE A CA 1
ATOM 1468 C C . PHE A 1 199 ? 18.953 -7.5 -11.25 1 87.56 199 PHE A C 1
ATOM 1470 O O . PHE A 1 199 ? 19.797 -6.613 -11.164 1 87.56 199 PHE A O 1
ATOM 1477 N N . ASP A 1 200 ? 18.547 -8.094 -12.328 1 87.31 200 ASP A N 1
ATOM 1478 C CA . ASP A 1 200 ? 19.219 -7.73 -13.578 1 87.31 200 ASP A CA 1
ATOM 1479 C C . ASP A 1 200 ? 18.25 -7.023 -14.531 1 87.31 200 ASP A C 1
ATOM 1481 O O . ASP A 1 200 ? 18.656 -6.527 -15.586 1 87.31 200 ASP A O 1
ATOM 1485 N N . TRP A 1 201 ? 17 -6.93 -14.164 1 88.5 201 TRP A N 1
ATOM 1486 C CA . TRP A 1 201 ? 16.125 -6.293 -15.148 1 88.5 201 TRP A CA 1
ATOM 1487 C C . TRP A 1 201 ? 15.203 -5.281 -14.484 1 88.5 201 TRP A C 1
ATOM 1489 O O . TRP A 1 201 ? 14.383 -4.641 -15.156 1 88.5 201 TRP A O 1
ATOM 1499 N N . VAL A 1 202 ? 15.227 -5.145 -13.219 1 91.75 202 VAL A N 1
ATOM 1500 C CA . VAL A 1 202 ? 14.523 -4.039 -12.57 1 91.75 202 VAL A CA 1
ATOM 1501 C C . VAL A 1 202 ? 15.289 -2.738 -12.805 1 91.75 202 VAL A C 1
ATOM 1503 O O . VAL A 1 202 ? 16.516 -2.713 -12.742 1 91.75 202 VAL A O 1
ATOM 1506 N N . LEU A 1 203 ? 14.562 -1.669 -13.109 1 92.75 203 LEU A N 1
ATOM 1507 C CA . LEU A 1 203 ? 15.203 -0.372 -13.281 1 92.75 203 LEU A CA 1
ATOM 1508 C C . LEU A 1 203 ? 16.109 -0.051 -12.094 1 92.75 203 LEU A C 1
ATOM 1510 O O . LEU A 1 203 ? 15.688 -0.172 -10.938 1 92.75 203 LEU A O 1
ATOM 1514 N N . ASN A 1 204 ? 17.375 0.306 -12.375 1 91.06 204 ASN A N 1
ATOM 1515 C CA . ASN A 1 204 ? 18.391 0.457 -11.328 1 91.06 204 ASN A CA 1
ATOM 1516 C C . ASN A 1 204 ? 19.172 1.762 -11.484 1 91.06 204 ASN A C 1
ATOM 1518 O O . ASN A 1 204 ? 19.797 1.993 -12.516 1 91.06 204 ASN A O 1
ATOM 1522 N N . ARG A 1 205 ? 19.125 2.6 -10.461 1 90.75 205 ARG A N 1
ATOM 1523 C CA . ARG A 1 205 ? 19.906 3.828 -10.445 1 90.75 205 ARG A CA 1
ATOM 1524 C C . ARG A 1 205 ? 20.906 3.822 -9.297 1 90.75 205 ARG A C 1
ATOM 1526 O O . ARG A 1 205 ? 21.328 4.883 -8.828 1 90.75 205 ARG A O 1
ATOM 1533 N N . LEU A 1 206 ? 21.156 2.65 -8.75 1 85.44 206 LEU A N 1
ATOM 1534 C CA . LEU A 1 206 ? 22.203 2.502 -7.742 1 85.44 206 LEU A CA 1
ATOM 1535 C C . LEU A 1 206 ? 23.594 2.656 -8.367 1 85.44 206 LEU A C 1
ATOM 1537 O O . LEU A 1 206 ? 23.734 2.652 -9.594 1 85.44 206 LEU A O 1
ATOM 1541 N N . ARG A 1 207 ? 24.547 2.902 -7.52 1 79.5 207 ARG A N 1
ATOM 1542 C CA . ARG A 1 207 ? 25.922 3 -8.008 1 79.5 207 ARG A CA 1
ATOM 1543 C C . ARG A 1 207 ? 26.406 1.67 -8.586 1 79.5 207 ARG A C 1
ATOM 1545 O O . ARG A 1 207 ? 27.141 1.643 -9.57 1 79.5 207 ARG A O 1
ATOM 1552 N N . GLY A 1 208 ? 25.938 0.583 -7.98 1 78.44 208 GLY A N 1
ATOM 1553 C CA . GLY A 1 208 ? 26.312 -0.745 -8.445 1 78.44 208 GLY A CA 1
ATOM 1554 C C . GLY A 1 208 ? 25.109 -1.573 -8.891 1 78.44 208 GLY A C 1
ATOM 1555 O O . GLY A 1 208 ? 23.984 -1.078 -8.93 1 78.44 208 GLY A O 1
ATOM 1556 N N . ARG A 1 209 ? 25.469 -2.83 -9.273 1 80.25 209 ARG A N 1
ATOM 1557 C CA . ARG A 1 209 ? 24.406 -3.768 -9.617 1 80.25 209 ARG A CA 1
ATOM 1558 C C . ARG A 1 209 ? 23.625 -4.191 -8.375 1 80.25 209 ARG A C 1
ATOM 1560 O O . ARG A 1 209 ? 24.203 -4.363 -7.305 1 80.25 209 ARG A O 1
ATOM 1567 N N . ALA A 1 210 ? 22.422 -4.363 -8.586 1 80 210 ALA A N 1
ATOM 1568 C CA . ALA A 1 210 ? 21.562 -4.785 -7.48 1 80 210 ALA A CA 1
ATOM 1569 C C . ALA A 1 210 ? 21.828 -6.246 -7.117 1 80 210 ALA A C 1
ATOM 1571 O O . ALA A 1 210 ? 22.172 -7.055 -7.984 1 80 210 ALA A O 1
ATOM 1572 N N . ARG A 1 211 ? 21.734 -6.582 -5.848 1 76.62 211 ARG A N 1
ATOM 1573 C CA . ARG A 1 211 ? 21.828 -7.957 -5.375 1 76.62 211 ARG A CA 1
ATOM 1574 C C . ARG A 1 211 ? 20.891 -8.203 -4.203 1 76.62 211 ARG A C 1
ATOM 1576 O O . ARG A 1 211 ? 20.562 -7.277 -3.457 1 76.62 211 ARG A O 1
ATOM 1583 N N . PRO A 1 212 ? 20.469 -9.445 -4.078 1 76.56 212 PRO A N 1
ATOM 1584 C CA . PRO A 1 212 ? 19.656 -9.773 -2.904 1 76.56 212 PRO A CA 1
ATOM 1585 C C . PRO A 1 212 ? 20.453 -9.742 -1.603 1 76.56 212 PRO A C 1
ATOM 1587 O O . PRO A 1 212 ? 21.656 -10.039 -1.602 1 76.56 212 PRO A O 1
ATOM 1590 N N . VAL A 1 213 ? 19.797 -9.32 -0.561 1 68.81 213 VAL A N 1
ATOM 1591 C CA . VAL A 1 213 ? 20.422 -9.406 0.751 1 68.81 213 VAL A CA 1
ATOM 1592 C C . VAL A 1 213 ? 20.516 -10.867 1.188 1 68.81 213 VAL A C 1
ATOM 1594 O O . VAL A 1 213 ? 19.516 -11.57 1.246 1 68.81 213 VAL A O 1
ATOM 1597 N N . PRO A 1 214 ? 21.688 -11.383 1.412 1 70.5 214 PRO A N 1
ATOM 1598 C CA . PRO A 1 214 ? 21.812 -12.781 1.837 1 70.5 214 PRO A CA 1
ATOM 1599 C C . PRO A 1 214 ? 21.078 -13.07 3.139 1 70.5 214 PRO A C 1
ATOM 1601 O O . PRO A 1 214 ? 20.906 -12.18 3.969 1 70.5 214 PRO A O 1
ATOM 1604 N N . PRO A 1 215 ? 20.703 -14.336 3.293 1 75.38 215 PRO A N 1
ATOM 1605 C CA . PRO A 1 215 ? 20.891 -15.523 2.457 1 75.38 215 PRO A CA 1
ATOM 1606 C C . PRO A 1 215 ? 19.938 -15.547 1.259 1 75.38 215 PRO A C 1
ATOM 1608 O O . PRO A 1 215 ? 18.781 -15.164 1.38 1 75.38 215 PRO A O 1
ATOM 1611 N N . VAL A 1 216 ? 20.484 -16.047 0.208 1 83.38 216 VAL A N 1
ATOM 1612 C CA . VAL A 1 216 ? 19.75 -16.109 -1.049 1 83.38 216 VAL A CA 1
ATOM 1613 C C . VAL A 1 216 ? 19.234 -17.531 -1.262 1 83.38 216 VAL A C 1
ATOM 1615 O O . VAL A 1 216 ? 19.938 -18.516 -0.998 1 83.38 216 VAL A O 1
ATOM 1618 N N . HIS A 1 217 ? 18 -17.703 -1.711 1 87.88 217 HIS A N 1
ATOM 1619 C CA . HIS A 1 217 ? 17.375 -19 -1.944 1 87.88 217 HIS A CA 1
ATOM 1620 C C . HIS A 1 217 ? 17.078 -19.203 -3.424 1 87.88 217 HIS A C 1
ATOM 1622 O O . HIS A 1 217 ? 16.906 -18.234 -4.168 1 87.88 217 HIS A O 1
ATOM 1628 N N . GLN A 1 218 ? 17.047 -20.484 -3.773 1 92.31 218 GLN A N 1
ATOM 1629 C CA . GLN A 1 218 ? 16.672 -20.812 -5.148 1 92.31 218 GLN A CA 1
ATOM 1630 C C . GLN A 1 218 ? 15.18 -20.625 -5.379 1 92.31 218 GLN A C 1
ATOM 1632 O O . GLN A 1 218 ? 14.383 -20.812 -4.461 1 92.31 218 GLN A O 1
ATOM 1637 N N . PRO A 1 219 ? 14.773 -20.297 -6.621 1 94.25 219 PRO A N 1
ATOM 1638 C CA . PRO A 1 219 ? 13.359 -20.031 -6.906 1 94.25 219 PRO A CA 1
ATOM 1639 C C . PRO A 1 219 ? 12.484 -21.266 -6.742 1 94.25 219 PRO A C 1
ATOM 1641 O O . PRO A 1 219 ? 11.289 -21.156 -6.465 1 94.25 219 PRO A O 1
ATOM 1644 N N . GLU A 1 220 ? 13.07 -22.484 -6.863 1 93.69 220 GLU A N 1
ATOM 1645 C CA . GLU A 1 220 ? 12.312 -23.719 -6.723 1 93.69 220 GLU A CA 1
ATOM 1646 C C . GLU A 1 220 ? 11.766 -23.875 -5.305 1 93.69 220 GLU A C 1
ATOM 1648 O O . GLU A 1 220 ? 10.68 -24.438 -5.109 1 93.69 220 GLU A O 1
ATOM 1653 N N . LEU A 1 221 ? 12.492 -23.359 -4.359 1 89.5 221 LEU A N 1
ATOM 1654 C CA . LEU A 1 221 ? 12.008 -23.375 -2.984 1 89.5 221 LEU A CA 1
ATOM 1655 C C . LEU A 1 221 ? 10.734 -22.531 -2.844 1 89.5 221 LEU A C 1
ATOM 1657 O O . LEU A 1 221 ? 9.773 -22.969 -2.209 1 89.5 221 LEU A O 1
ATOM 1661 N N . ALA A 1 222 ? 10.797 -21.406 -3.367 1 91.88 222 ALA A N 1
ATOM 1662 C CA . ALA A 1 222 ? 9.633 -20.516 -3.354 1 91.88 222 ALA A CA 1
ATOM 1663 C C . ALA A 1 222 ? 8.453 -21.156 -4.07 1 91.88 222 ALA A C 1
ATOM 1665 O O . ALA A 1 222 ? 7.32 -21.109 -3.58 1 91.88 222 ALA A O 1
ATOM 1666 N N . ALA A 1 223 ? 8.734 -21.781 -5.184 1 95.38 223 ALA A N 1
ATOM 1667 C CA . ALA A 1 223 ? 7.68 -22.391 -5.992 1 95.38 223 ALA A CA 1
ATOM 1668 C C . ALA A 1 223 ? 7.012 -23.531 -5.242 1 95.38 223 ALA A C 1
ATOM 1670 O O . ALA A 1 223 ? 5.793 -23.703 -5.309 1 95.38 223 ALA A O 1
ATOM 1671 N N . ARG A 1 224 ? 7.77 -24.344 -4.582 1 92.94 224 ARG A N 1
ATOM 1672 C CA . ARG A 1 224 ? 7.219 -25.438 -3.787 1 92.94 224 ARG A CA 1
ATOM 1673 C C . ARG A 1 224 ? 6.316 -24.906 -2.68 1 92.94 224 ARG A C 1
ATOM 1675 O O . ARG A 1 224 ? 5.273 -25.5 -2.387 1 92.94 224 ARG A O 1
ATOM 1682 N N . ALA A 1 225 ? 6.73 -23.812 -2.078 1 91.38 225 ALA A N 1
ATOM 1683 C CA . ALA A 1 225 ? 5.914 -23.203 -1.037 1 91.38 225 ALA A CA 1
ATOM 1684 C C . ALA A 1 225 ? 4.594 -22.688 -1.607 1 91.38 225 ALA A C 1
ATOM 1686 O O . ALA A 1 225 ? 3.541 -22.828 -0.979 1 91.38 225 ALA A O 1
ATOM 1687 N N . VAL A 1 226 ? 4.652 -22.109 -2.768 1 95.56 226 VAL A N 1
ATOM 1688 C CA . VAL A 1 226 ? 3.455 -21.578 -3.414 1 95.56 226 VAL A CA 1
ATOM 1689 C C . VAL A 1 226 ? 2.498 -22.734 -3.734 1 95.56 226 VAL A C 1
ATOM 1691 O O . VAL A 1 226 ? 1.299 -22.641 -3.463 1 95.56 226 VAL A O 1
ATOM 1694 N N . ARG A 1 227 ? 3.014 -23.797 -4.32 1 95.31 227 ARG A N 1
ATOM 1695 C CA . ARG A 1 227 ? 2.182 -24.969 -4.621 1 95.31 227 ARG A CA 1
ATOM 1696 C C . ARG A 1 227 ? 1.58 -25.547 -3.35 1 95.31 227 ARG A C 1
ATOM 1698 O O . ARG A 1 227 ? 0.396 -25.891 -3.318 1 95.31 227 ARG A O 1
ATOM 1705 N N . TYR A 1 228 ? 2.395 -25.672 -2.322 1 92.44 228 TYR A N 1
ATOM 1706 C CA . TYR A 1 228 ? 1.909 -26.172 -1.045 1 92.44 228 TYR A CA 1
ATOM 1707 C C . TYR A 1 228 ? 0.79 -25.297 -0.497 1 92.44 228 TYR A C 1
ATOM 1709 O O . TYR A 1 228 ? -0.228 -25.812 -0.021 1 92.44 228 TYR A O 1
ATOM 1717 N N . ALA A 1 229 ? 0.99 -24.031 -0.565 1 92.31 229 ALA A N 1
ATOM 1718 C CA . ALA A 1 229 ? -0.016 -23.078 -0.083 1 92.31 229 ALA A CA 1
ATOM 1719 C C . ALA A 1 229 ? -1.321 -23.234 -0.86 1 92.31 229 ALA A C 1
ATOM 1721 O O . ALA A 1 229 ? -2.408 -23.109 -0.289 1 92.31 229 ALA A O 1
ATOM 1722 N N . ALA A 1 230 ? -1.206 -23.453 -2.152 1 95.44 230 ALA A N 1
ATOM 1723 C CA . ALA A 1 230 ? -2.387 -23.656 -2.99 1 95.44 230 ALA A CA 1
ATOM 1724 C C . ALA A 1 230 ? -3.172 -24.875 -2.549 1 95.44 230 ALA A C 1
ATOM 1726 O O . ALA A 1 230 ? -4.402 -24.906 -2.623 1 95.44 230 ALA A O 1
ATOM 1727 N N . GLU A 1 231 ? -2.475 -25.906 -2.082 1 92.25 231 GLU A N 1
ATOM 1728 C CA . GLU A 1 231 ? -3.084 -27.156 -1.664 1 92.25 231 GLU A CA 1
ATOM 1729 C C . GLU A 1 231 ? -3.557 -27.094 -0.215 1 92.25 231 GLU A C 1
ATOM 1731 O O . GLU A 1 231 ? -4.414 -27.875 0.201 1 92.25 231 GLU A O 1
ATOM 1736 N N . HIS A 1 232 ? -2.924 -26.172 0.542 1 90.75 232 HIS A N 1
ATOM 1737 C CA . HIS A 1 232 ? -3.268 -26 1.948 1 90.75 232 HIS A CA 1
ATOM 1738 C C . HIS A 1 232 ? -3.576 -24.531 2.26 1 90.75 232 HIS A C 1
ATOM 1740 O O . HIS A 1 232 ? -2.896 -23.906 3.082 1 90.75 232 HIS A O 1
ATOM 1746 N N . PRO A 1 233 ? -4.625 -24.016 1.703 1 88.19 233 PRO A N 1
ATOM 1747 C CA . PRO A 1 233 ? -4.832 -22.562 1.732 1 88.19 233 PRO A CA 1
ATOM 1748 C C . PRO A 1 233 ? -5.461 -22.094 3.039 1 88.19 233 PRO A C 1
ATOM 1750 O O . PRO A 1 233 ? -5.906 -20.938 3.129 1 88.19 233 PRO A O 1
ATOM 1753 N N . GLY A 1 234 ? -5.547 -22.875 4.016 1 83.94 234 GLY A N 1
ATOM 1754 C CA . GLY A 1 234 ? -6.223 -22.531 5.258 1 83.94 234 GLY A CA 1
ATOM 1755 C C . GLY A 1 234 ? -5.457 -21.531 6.102 1 83.94 234 GLY A C 1
ATOM 1756 O O . GLY A 1 234 ? -6.047 -20.812 6.914 1 83.94 234 GLY A O 1
ATOM 1757 N N . ARG A 1 235 ? -4.164 -21.438 5.848 1 77.12 235 ARG A N 1
ATOM 1758 C CA . ARG A 1 235 ? -3.352 -20.516 6.637 1 77.12 235 ARG A CA 1
ATOM 1759 C C . ARG A 1 235 ? -3.34 -19.125 6.016 1 77.12 235 ARG A C 1
ATOM 1761 O O . ARG A 1 235 ? -3.469 -18.984 4.797 1 77.12 235 ARG A O 1
ATOM 1768 N N . ARG A 1 236 ? -3.133 -18.188 6.953 1 76.12 236 ARG A N 1
ATOM 1769 C CA . ARG A 1 236 ? -3.113 -16.781 6.523 1 76.12 236 ARG A CA 1
ATOM 1770 C C . ARG A 1 236 ? -1.917 -16.516 5.617 1 76.12 236 ARG A C 1
ATOM 1772 O O . ARG A 1 236 ? -2.031 -15.766 4.641 1 76.12 236 ARG A O 1
ATOM 1779 N N . GLU A 1 237 ? -0.849 -17.062 6.109 1 77.88 237 GLU A N 1
ATOM 1780 C CA . GLU A 1 237 ? 0.388 -16.812 5.371 1 77.88 237 GLU A CA 1
ATOM 1781 C C . GLU A 1 237 ? 1.384 -17.953 5.582 1 77.88 237 GLU A C 1
ATOM 1783 O O . GLU A 1 237 ? 1.326 -18.656 6.594 1 77.88 237 GLU A O 1
ATOM 1788 N N . TYR A 1 238 ? 2.24 -18.188 4.59 1 75.25 238 TYR A N 1
ATOM 1789 C CA . TYR A 1 238 ? 3.375 -19.094 4.633 1 75.25 238 TYR A CA 1
ATOM 1790 C C . TYR A 1 238 ? 4.691 -18.344 4.527 1 75.25 238 TYR A C 1
ATOM 1792 O O . TYR A 1 238 ? 4.82 -17.422 3.719 1 75.25 238 TYR A O 1
ATOM 1800 N N . TRP A 1 239 ? 5.582 -18.578 5.371 1 72.38 239 TRP A N 1
ATOM 1801 C CA . TRP A 1 239 ? 6.895 -17.938 5.355 1 72.38 239 TRP A CA 1
ATOM 1802 C C . TRP A 1 239 ? 7.961 -18.906 4.852 1 72.38 239 TRP A C 1
ATOM 1804 O O . TRP A 1 239 ? 8.086 -20.031 5.359 1 72.38 239 TRP A O 1
ATOM 1814 N N . VAL A 1 240 ? 8.625 -18.375 3.879 1 69.94 240 VAL A N 1
ATOM 1815 C CA . VAL A 1 240 ? 9.703 -19.188 3.318 1 69.94 240 VAL A CA 1
ATOM 1816 C C . VAL A 1 240 ? 11.047 -18.703 3.875 1 69.94 240 VAL A C 1
ATOM 1818 O O . VAL A 1 240 ? 11.391 -17.531 3.752 1 69.94 240 VAL A O 1
ATOM 1821 N N . GLY A 1 241 ? 11.773 -19.453 4.566 1 61.12 241 GLY A N 1
ATOM 1822 C CA . GLY A 1 241 ? 13.125 -19.172 5.039 1 61.12 241 GLY A CA 1
ATOM 1823 C C . GLY A 1 241 ? 13.148 -18.562 6.43 1 61.12 241 GLY A C 1
ATOM 1824 O O . GLY A 1 241 ? 12.227 -17.844 6.816 1 61.12 241 GLY A O 1
ATOM 1825 N N . ALA A 1 242 ? 14.078 -18.906 7.25 1 49.5 242 ALA A N 1
ATOM 1826 C CA . ALA A 1 242 ? 14.281 -18.453 8.625 1 49.5 242 ALA A CA 1
ATOM 1827 C C . ALA A 1 242 ? 14.414 -16.938 8.695 1 49.5 242 ALA A C 1
ATOM 1829 O O . ALA A 1 242 ? 13.922 -16.312 9.633 1 49.5 242 ALA A O 1
ATOM 1830 N N . SER A 1 243 ? 14.992 -16.484 7.664 1 48.5 243 SER A N 1
ATOM 1831 C CA . SER A 1 243 ? 15.281 -15.055 7.656 1 48.5 243 SER A CA 1
ATOM 1832 C C . SER A 1 243 ? 14 -14.234 7.605 1 48.5 243 SER A C 1
ATOM 1834 O O . SER A 1 243 ? 13.883 -13.211 8.289 1 48.5 243 SER A O 1
ATOM 1836 N N . THR A 1 244 ? 13.016 -14.781 6.961 1 51.5 244 THR A N 1
ATOM 1837 C CA . THR A 1 244 ? 11.766 -14.039 6.871 1 51.5 244 THR A CA 1
ATOM 1838 C C . THR A 1 244 ? 11.07 -13.984 8.227 1 51.5 244 THR A C 1
ATOM 1840 O O . THR A 1 244 ? 10.57 -12.93 8.633 1 51.5 244 THR A O 1
ATOM 1843 N N . ALA A 1 245 ? 11.188 -15.102 8.859 1 49.19 245 ALA A N 1
ATOM 1844 C CA . ALA A 1 245 ? 10.547 -15.164 10.164 1 49.19 245 ALA A CA 1
ATOM 1845 C C . ALA A 1 245 ? 11.25 -14.266 11.172 1 49.19 245 ALA A C 1
ATOM 1847 O O . ALA A 1 245 ? 10.602 -13.578 11.961 1 49.19 245 ALA A O 1
ATOM 1848 N N . VAL A 1 246 ? 12.531 -14.25 11.109 1 48.38 246 VAL A N 1
ATOM 1849 C CA . VAL A 1 246 ? 13.32 -13.43 12.031 1 48.38 246 VAL A CA 1
ATOM 1850 C C . VAL A 1 246 ? 13.055 -11.953 11.766 1 48.38 246 VAL A C 1
ATOM 1852 O O . VAL A 1 246 ? 12.922 -11.156 12.703 1 48.38 246 VAL A O 1
ATOM 1855 N N . THR A 1 247 ? 12.992 -11.688 10.539 1 49.47 247 THR A N 1
ATOM 1856 C CA . THR A 1 247 ? 12.727 -10.297 10.188 1 49.47 247 THR A CA 1
ATOM 1857 C C . THR A 1 247 ? 11.359 -9.859 10.703 1 49.47 247 THR A C 1
ATOM 1859 O O . THR A 1 247 ? 11.211 -8.758 11.234 1 49.47 247 THR A O 1
ATOM 1862 N N . LEU A 1 248 ? 10.469 -10.758 10.602 1 50.44 248 LEU A N 1
ATOM 1863 C CA . LEU A 1 248 ? 9.133 -10.438 11.07 1 50.44 248 LEU A CA 1
ATOM 1864 C C . LEU A 1 248 ? 9.125 -10.211 12.586 1 50.44 248 LEU A C 1
ATOM 1866 O O . LEU A 1 248 ? 8.477 -9.289 13.078 1 50.44 248 LEU A O 1
ATOM 1870 N N . ILE A 1 249 ? 9.852 -11.031 13.164 1 45.75 249 ILE A N 1
ATOM 1871 C CA . ILE A 1 249 ? 9.898 -10.938 14.617 1 45.75 249 ILE A CA 1
ATOM 1872 C C . ILE A 1 249 ? 10.656 -9.68 15.031 1 45.75 249 ILE A C 1
ATOM 1874 O O . ILE A 1 249 ? 10.242 -8.969 15.945 1 45.75 249 ILE A O 1
ATOM 1878 N N . ALA A 1 250 ? 11.75 -9.445 14.336 1 47.38 250 ALA A N 1
ATOM 1879 C CA . ALA A 1 250 ? 12.555 -8.273 14.656 1 47.38 250 ALA A CA 1
ATOM 1880 C C . ALA A 1 250 ? 11.758 -6.984 14.445 1 47.38 250 ALA A C 1
ATOM 1882 O O . ALA A 1 250 ? 11.836 -6.055 15.25 1 47.38 250 ALA A O 1
ATOM 1883 N N . ASN A 1 251 ? 11.023 -6.953 13.453 1 49.28 251 ASN A N 1
ATOM 1884 C CA . ASN A 1 251 ? 10.203 -5.789 13.133 1 49.28 251 ASN A CA 1
ATOM 1885 C C . ASN A 1 251 ? 9.133 -5.547 14.195 1 49.28 251 ASN A C 1
ATOM 1887 O O . ASN A 1 251 ? 8.75 -4.402 14.445 1 49.28 251 ASN A O 1
ATOM 1891 N N . ALA A 1 252 ? 8.711 -6.641 14.656 1 47.62 252 ALA A N 1
ATOM 1892 C CA . ALA A 1 252 ? 7.664 -6.551 15.672 1 47.62 252 ALA A CA 1
ATOM 1893 C C . ALA A 1 252 ? 8.227 -6.047 17 1 47.62 252 ALA A C 1
ATOM 1895 O O . ALA A 1 252 ? 7.535 -5.367 17.766 1 47.62 252 ALA A O 1
ATOM 1896 N N . VAL A 1 253 ? 9.578 -6.246 17.156 1 41.59 253 VAL A N 1
ATOM 1897 C CA . VAL A 1 253 ? 10.102 -6.039 18.5 1 41.59 253 VAL A CA 1
ATOM 1898 C C . VAL A 1 253 ? 10.93 -4.762 18.547 1 41.59 253 VAL A C 1
ATOM 1900 O O . VAL A 1 253 ? 10.93 -4.043 19.547 1 41.59 253 VAL A O 1
ATOM 1903 N N . ALA A 1 254 ? 11.773 -4.438 17.562 1 44.66 254 ALA A N 1
ATOM 1904 C CA . ALA A 1 254 ? 12.656 -3.281 17.703 1 44.66 254 ALA A CA 1
ATOM 1905 C C . ALA A 1 254 ? 12.742 -2.496 16.406 1 44.66 254 ALA A C 1
ATOM 1907 O O . ALA A 1 254 ? 13.812 -2.408 15.797 1 44.66 254 ALA A O 1
ATOM 1908 N N . PRO A 1 255 ? 11.648 -1.842 16.141 1 53.25 255 PRO A N 1
ATOM 1909 C CA . PRO A 1 255 ? 11.617 -1.161 14.852 1 53.25 255 PRO A CA 1
ATOM 1910 C C . PRO A 1 255 ? 12.648 -0.035 14.75 1 53.25 255 PRO A C 1
ATOM 1912 O O . PRO A 1 255 ? 13.281 0.138 13.711 1 53.25 255 PRO A O 1
ATOM 1915 N N . GLY A 1 256 ? 12.883 0.621 15.805 1 48.34 256 GLY A N 1
ATOM 1916 C CA . GLY A 1 256 ? 13.82 1.73 15.758 1 48.34 256 GLY A CA 1
ATOM 1917 C C . GLY A 1 256 ? 15.25 1.295 15.492 1 48.34 256 GLY A C 1
ATOM 1918 O O . GLY A 1 256 ? 15.969 1.938 14.719 1 48.34 256 GLY A O 1
ATOM 1919 N N . LEU A 1 257 ? 15.633 0.23 16.125 1 42.28 257 LEU A N 1
ATOM 1920 C CA . LEU A 1 257 ? 16.969 -0.3 15.914 1 42.28 257 LEU A CA 1
ATOM 1921 C C . LEU A 1 257 ? 17.141 -0.829 14.492 1 42.28 257 LEU A C 1
ATOM 1923 O O . LEU A 1 257 ? 18.203 -0.681 13.883 1 42.28 257 LEU A O 1
ATOM 1927 N N . LEU A 1 258 ? 16.078 -1.27 14.039 1 51.91 258 LEU A N 1
ATOM 1928 C CA . LEU A 1 258 ? 16.125 -1.815 12.68 1 51.91 258 LEU A CA 1
ATOM 1929 C C . LEU A 1 258 ? 16.234 -0.7 11.648 1 51.91 258 LEU A C 1
ATOM 1931 O O . LEU A 1 258 ? 16.906 -0.851 10.633 1 51.91 258 LEU A O 1
ATOM 1935 N N . ASP A 1 259 ? 15.602 0.375 11.961 1 53.34 259 ASP A N 1
ATOM 1936 C CA . ASP A 1 259 ? 15.734 1.526 11.078 1 53.34 259 ASP A CA 1
ATOM 1937 C C . ASP A 1 259 ? 17.188 1.965 10.961 1 53.34 259 ASP A C 1
ATOM 1939 O O . ASP A 1 259 ? 17.672 2.236 9.859 1 53.34 259 ASP A O 1
ATOM 1943 N N . ARG A 1 260 ? 17.797 2.076 12.078 1 52.94 260 ARG A N 1
ATOM 1944 C CA . ARG A 1 260 ? 19.188 2.504 12.102 1 52.94 260 ARG A CA 1
ATOM 1945 C C . ARG A 1 260 ? 20.094 1.483 11.414 1 52.94 260 ARG A C 1
ATOM 1947 O O . ARG A 1 260 ? 21.016 1.854 10.695 1 52.94 260 ARG A O 1
ATOM 1954 N N . TYR A 1 261 ? 19.812 0.161 11.656 1 49.59 261 TYR A N 1
ATOM 1955 C CA . TYR A 1 261 ? 20.562 -0.904 11 1 49.59 261 TYR A CA 1
ATOM 1956 C C . TYR A 1 261 ? 20.422 -0.822 9.484 1 49.59 261 TYR A C 1
ATOM 1958 O O . TYR A 1 261 ? 21.422 -0.92 8.766 1 49.59 261 TYR A O 1
ATOM 1966 N N . LEU A 1 262 ? 19.312 -0.617 9.086 1 54.97 262 LEU A N 1
ATOM 1967 C CA . LEU A 1 262 ? 19.047 -0.562 7.648 1 54.97 262 LEU A CA 1
ATOM 1968 C C . LEU A 1 262 ? 19.641 0.707 7.043 1 54.97 262 LEU A C 1
ATOM 1970 O O . LEU A 1 262 ? 20.109 0.695 5.898 1 54.97 262 LEU A O 1
ATOM 1974 N N . ALA A 1 263 ? 19.625 1.703 7.773 1 56.16 263 ALA A N 1
ATOM 1975 C CA . ALA A 1 263 ? 20.25 2.943 7.324 1 56.16 263 ALA A CA 1
ATOM 1976 C C . ALA A 1 263 ? 21.75 2.76 7.129 1 56.16 263 ALA A C 1
ATOM 1978 O O . ALA A 1 263 ? 22.328 3.285 6.176 1 56.16 263 ALA A O 1
ATOM 1979 N N . ARG A 1 264 ? 22.25 2 8.047 1 54.16 264 ARG A N 1
ATOM 1980 C CA . ARG A 1 264 ? 23.703 1.826 8.031 1 54.16 264 ARG A CA 1
ATOM 1981 C C . ARG A 1 264 ? 24.125 0.779 7.008 1 54.16 264 ARG A C 1
ATOM 1983 O O . ARG A 1 264 ? 25.156 0.934 6.34 1 54.16 264 ARG A O 1
ATOM 1990 N N . ASN A 1 265 ? 23.281 -0.291 6.945 1 51.97 265 ASN A N 1
ATOM 1991 C CA . ASN A 1 265 ? 23.75 -1.445 6.188 1 51.97 265 ASN A CA 1
ATOM 1992 C C . ASN A 1 265 ? 22.906 -1.677 4.938 1 51.97 265 ASN A C 1
ATOM 1994 O O . ASN A 1 265 ? 23.312 -2.395 4.027 1 51.97 265 ASN A O 1
ATOM 1998 N N . GLY A 1 266 ? 21.812 -1.192 4.945 1 52.28 266 GLY A N 1
ATOM 1999 C CA . GLY A 1 266 ? 20.844 -1.515 3.916 1 52.28 266 GLY A CA 1
ATOM 2000 C C . GLY A 1 266 ? 21.219 -0.972 2.551 1 52.28 266 GLY A C 1
ATOM 2001 O O . GLY A 1 266 ? 20.906 -1.589 1.527 1 52.28 266 GLY A O 1
ATOM 2002 N N . VAL A 1 267 ? 21.891 0.094 2.613 1 51.62 267 VAL A N 1
ATOM 2003 C CA . VAL A 1 267 ? 22.281 0.705 1.349 1 51.62 267 VAL A CA 1
ATOM 2004 C C . VAL A 1 267 ? 23.406 -0.113 0.706 1 51.62 267 VAL A C 1
ATOM 2006 O O . VAL A 1 267 ? 23.344 -0.41 -0.49 1 51.62 267 VAL A O 1
ATOM 2009 N N . ASP A 1 268 ? 24.297 -0.521 1.529 1 54.25 268 ASP A N 1
ATOM 2010 C CA . ASP A 1 268 ? 25.453 -1.229 0.994 1 54.25 268 ASP A CA 1
ATOM 2011 C C . ASP A 1 268 ? 25.109 -2.676 0.657 1 54.25 268 ASP A C 1
ATOM 2013 O O . ASP A 1 268 ? 25.656 -3.244 -0.293 1 54.25 268 ASP A O 1
ATOM 2017 N N . ALA A 1 269 ? 24.172 -3.277 1.334 1 54.44 269 ALA A N 1
ATOM 2018 C CA . ALA A 1 269 ? 23.859 -4.695 1.192 1 54.44 269 ALA A CA 1
ATOM 2019 C C . ALA A 1 269 ? 23.109 -4.965 -0.114 1 54.44 269 ALA A C 1
ATOM 2021 O O . ALA A 1 269 ? 23.062 -6.105 -0.581 1 54.44 269 ALA A O 1
ATOM 2022 N N . GLN A 1 270 ? 22.719 -3.938 -0.636 1 57.84 270 GLN A N 1
ATOM 2023 C CA . GLN A 1 270 ? 21.875 -4.109 -1.814 1 57.84 270 GLN A CA 1
ATOM 2024 C C . GLN A 1 270 ? 22.688 -3.914 -3.098 1 57.84 270 GLN A C 1
ATOM 2026 O O . GLN A 1 270 ? 22.125 -3.939 -4.195 1 57.84 270 GLN A O 1
ATOM 2031 N N . GLN A 1 271 ? 23.984 -3.59 -2.971 1 60.88 271 GLN A N 1
ATOM 2032 C CA . GLN A 1 271 ? 24.734 -3.262 -4.176 1 60.88 271 GLN A CA 1
ATOM 2033 C C . GLN A 1 271 ? 26 -4.125 -4.289 1 60.88 271 GLN A C 1
ATOM 2035 O O . GLN A 1 271 ? 26.625 -4.445 -3.279 1 60.88 271 GLN A O 1
ATOM 2040 N N . ASP A 1 272 ? 26.094 -4.645 -5.539 1 62.12 272 ASP A N 1
ATOM 2041 C CA . ASP A 1 272 ? 27.344 -5.289 -5.883 1 62.12 272 ASP A CA 1
ATOM 2042 C C . ASP A 1 272 ? 28.422 -4.258 -6.238 1 62.12 272 ASP A C 1
ATOM 2044 O O . ASP A 1 272 ? 28.109 -3.096 -6.5 1 62.12 272 ASP A O 1
ATOM 2048 N N . GLU A 1 273 ? 29.641 -4.578 -6.082 1 58.06 273 GLU A N 1
ATOM 2049 C CA . GLU A 1 273 ? 30.781 -3.736 -6.402 1 58.06 273 GLU A CA 1
ATOM 2050 C C . GLU A 1 273 ? 30.859 -3.441 -7.898 1 58.06 273 GLU A C 1
ATOM 2052 O O . GLU A 1 273 ? 31.453 -2.445 -8.312 1 58.06 273 GLU A O 1
ATOM 2057 N N . ARG A 1 274 ? 30.219 -4.168 -8.734 1 57.78 274 ARG A N 1
ATOM 2058 C CA . ARG A 1 274 ? 30.312 -3.938 -10.172 1 57.78 274 ARG A CA 1
ATOM 2059 C C . ARG A 1 274 ? 29.422 -2.773 -10.602 1 57.78 274 ARG A C 1
ATOM 2061 O O . ARG A 1 274 ? 28.266 -2.676 -10.172 1 57.78 274 ARG A O 1
ATOM 2068 N N . PRO A 1 275 ? 29.938 -1.828 -11.461 1 57.28 275 PRO A N 1
ATOM 2069 C CA . PRO A 1 275 ? 29.188 -0.64 -11.875 1 57.28 275 PRO A CA 1
ATOM 2070 C C . PRO A 1 275 ? 27.969 -0.982 -12.727 1 57.28 275 PRO A C 1
ATOM 2072 O O . PRO A 1 275 ? 27.969 -1.978 -13.453 1 57.28 275 PRO A O 1
ATOM 2075 N N . ARG A 1 276 ? 27.016 -0.288 -12.539 1 60.94 276 ARG A N 1
ATOM 2076 C CA . ARG A 1 276 ? 25.812 -0.359 -13.359 1 60.94 276 ARG A CA 1
ATOM 2077 C C . ARG A 1 276 ? 26.125 -0.007 -14.812 1 60.94 276 ARG A C 1
ATOM 2079 O O . ARG A 1 276 ? 26.953 0.859 -15.078 1 60.94 276 ARG A O 1
ATOM 2086 N N . ARG A 1 277 ? 25.609 -0.834 -15.789 1 52.91 277 ARG A N 1
ATOM 2087 C CA . ARG A 1 277 ? 25.75 -0.426 -17.188 1 52.91 277 ARG A CA 1
ATOM 2088 C C . ARG A 1 277 ? 24.594 0.468 -17.609 1 52.91 277 ARG A C 1
ATOM 2090 O O . ARG A 1 277 ? 23.438 0.203 -17.266 1 52.91 277 ARG A O 1
ATOM 2097 N N . ALA A 1 278 ? 24.781 1.673 -18.016 1 54.84 278 ALA A N 1
ATOM 2098 C CA . ALA A 1 278 ? 23.828 2.684 -18.469 1 54.84 278 ALA A CA 1
ATOM 2099 C C . ALA A 1 278 ? 22.734 2.057 -19.328 1 54.84 278 ALA A C 1
ATOM 2101 O O . ALA A 1 278 ? 21.594 2.541 -19.344 1 54.84 278 ALA A O 1
ATOM 2102 N N . GLN A 1 279 ? 22.984 0.915 -20.062 1 60.25 279 GLN A N 1
ATOM 2103 C CA . GLN A 1 279 ? 22.031 0.416 -21.047 1 60.25 279 GLN A CA 1
ATOM 2104 C C . GLN A 1 279 ? 21.359 -0.867 -20.578 1 60.25 279 GLN A C 1
ATOM 2106 O O . GLN A 1 279 ? 20.891 -1.661 -21.391 1 60.25 279 GLN A O 1
ATOM 2111 N N . ASP A 1 280 ? 21.266 -1 -19.266 1 66.81 280 ASP A N 1
ATOM 2112 C CA . ASP A 1 280 ? 20.656 -2.268 -18.875 1 66.81 280 ASP A CA 1
ATOM 2113 C C . ASP A 1 280 ? 19.141 -2.23 -19.062 1 66.81 280 ASP A C 1
ATOM 2115 O O . ASP A 1 280 ? 18.5 -1.23 -18.734 1 66.81 280 ASP A O 1
ATOM 2119 N N . PRO A 1 281 ? 18.641 -3.164 -19.797 1 73 281 PRO A N 1
ATOM 2120 C CA . PRO A 1 281 ? 17.172 -3.271 -19.922 1 73 281 PRO A CA 1
ATOM 2121 C C . PRO A 1 281 ? 16.469 -3.318 -18.578 1 73 281 PRO A C 1
ATOM 2123 O O . PRO A 1 281 ? 17.062 -3.711 -17.578 1 73 281 PRO A O 1
ATOM 2126 N N . ASP A 1 282 ? 15.352 -2.605 -18.578 1 88 282 ASP A N 1
ATOM 2127 C CA . ASP A 1 282 ? 14.531 -2.764 -17.375 1 88 282 ASP A CA 1
ATOM 2128 C C . ASP A 1 282 ? 13.102 -3.137 -17.734 1 88 282 ASP A C 1
ATOM 2130 O O . ASP A 1 282 ? 12.703 -3.035 -18.906 1 88 282 ASP A O 1
ATOM 2134 N N . ASN A 1 283 ? 12.359 -3.664 -16.875 1 92.75 283 ASN A N 1
ATOM 2135 C CA . ASN A 1 283 ? 11.039 -4.223 -17.156 1 92.75 283 ASN A CA 1
ATOM 2136 C C . ASN A 1 283 ? 9.93 -3.283 -16.688 1 92.75 283 ASN A C 1
ATOM 2138 O O . ASN A 1 283 ? 8.766 -3.693 -16.578 1 92.75 283 ASN A O 1
ATOM 2142 N N . LEU A 1 284 ? 10.258 -2.037 -16.391 1 95.12 284 LEU A N 1
ATOM 2143 C CA . LEU A 1 284 ? 9.266 -1.152 -15.789 1 95.12 284 LEU A CA 1
ATOM 2144 C C . LEU A 1 284 ? 8.156 -0.815 -16.781 1 95.12 284 LEU A C 1
ATOM 2146 O O . LEU A 1 284 ? 6.977 -0.992 -16.5 1 95.12 284 LEU A O 1
ATOM 2150 N N . TRP A 1 285 ? 8.523 -0.403 -17.984 1 94.88 285 TRP A N 1
ATOM 2151 C CA . TRP A 1 285 ? 7.547 0.078 -18.969 1 94.88 285 TRP A CA 1
ATOM 2152 C C . TRP A 1 285 ? 7.285 -0.974 -20.031 1 94.88 285 TRP A C 1
ATOM 2154 O O . TRP A 1 285 ? 6.18 -1.057 -20.578 1 94.88 285 TRP A O 1
ATOM 2164 N N . ALA A 1 286 ? 8.266 -1.772 -20.344 1 94.38 286 ALA A N 1
ATOM 2165 C CA . ALA A 1 286 ? 8.203 -2.854 -21.328 1 94.38 286 ALA A CA 1
ATOM 2166 C C . ALA A 1 286 ? 8.82 -4.137 -20.766 1 94.38 286 ALA A C 1
ATOM 2168 O O . ALA A 1 286 ? 9.695 -4.086 -19.906 1 94.38 286 ALA A O 1
ATOM 2169 N N . PRO A 1 287 ? 8.297 -5.234 -21.281 1 94.25 287 PRO A N 1
ATOM 2170 C CA . PRO A 1 287 ? 8.852 -6.48 -20.75 1 94.25 287 PRO A CA 1
ATOM 2171 C C . PRO A 1 287 ? 10.32 -6.672 -21.109 1 94.25 287 PRO A C 1
ATOM 2173 O O . PRO A 1 287 ? 10.742 -6.301 -22.203 1 94.25 287 PRO A O 1
ATOM 2176 N N . ALA A 1 288 ? 11.023 -7.227 -20.234 1 91.69 288 ALA A N 1
ATOM 2177 C CA . ALA A 1 288 ? 12.438 -7.52 -20.453 1 91.69 288 ALA A CA 1
ATOM 2178 C C . ALA A 1 288 ? 12.617 -8.828 -21.219 1 91.69 288 ALA A C 1
ATOM 2180 O O . ALA A 1 288 ? 13.703 -9.117 -21.734 1 91.69 288 ALA A O 1
ATOM 2181 N N . ASP A 1 289 ? 11.602 -9.648 -21.375 1 93.44 289 ASP A N 1
ATOM 2182 C CA . ASP A 1 289 ? 11.703 -10.984 -21.953 1 93.44 289 ASP A CA 1
ATOM 2183 C C . ASP A 1 289 ? 10.828 -11.102 -23.203 1 93.44 289 ASP A C 1
ATOM 2185 O O . ASP A 1 289 ? 10.234 -12.148 -23.453 1 93.44 289 ASP A O 1
ATOM 2189 N N . ASP A 1 290 ? 10.727 -10.047 -23.906 1 93.62 290 ASP A N 1
ATOM 2190 C CA . ASP A 1 290 ? 9.969 -10.078 -25.156 1 93.62 290 ASP A CA 1
ATOM 2191 C C . ASP A 1 290 ? 10.742 -10.805 -26.25 1 93.62 290 ASP A C 1
ATOM 2193 O O . ASP A 1 290 ? 10.141 -11.453 -27.109 1 93.62 290 ASP A O 1
ATOM 2197 N N . THR A 1 291 ? 12.047 -10.688 -26.188 1 93.38 291 THR A N 1
ATOM 2198 C CA . THR A 1 291 ? 12.836 -11.258 -27.266 1 93.38 291 THR A CA 1
ATOM 2199 C C . THR A 1 291 ? 13.758 -12.352 -26.75 1 93.38 291 THR A C 1
ATOM 2201 O O . THR A 1 291 ? 14.312 -13.125 -27.531 1 93.38 291 THR A O 1
ATOM 2204 N N . ALA A 1 292 ? 13.922 -12.414 -25.453 1 93.56 292 ALA A N 1
ATOM 2205 C CA . ALA A 1 292 ? 14.797 -13.422 -24.875 1 93.56 292 ALA A CA 1
ATOM 2206 C C . ALA A 1 292 ? 14.203 -13.984 -23.594 1 93.56 292 ALA A C 1
ATOM 2208 O O . ALA A 1 292 ? 13.617 -13.25 -22.797 1 93.56 292 ALA A O 1
ATOM 2209 N N . ASP A 1 293 ? 14.406 -15.258 -23.438 1 95.94 293 ASP A N 1
ATOM 2210 C CA . ASP A 1 293 ? 13.984 -15.938 -22.219 1 95.94 293 ASP A CA 1
ATOM 2211 C C . ASP A 1 293 ? 15.055 -15.828 -21.125 1 95.94 293 ASP A C 1
ATOM 2213 O O . ASP A 1 293 ? 16.234 -16.016 -21.391 1 95.94 293 ASP A O 1
ATOM 2217 N N . HIS A 1 294 ? 14.656 -15.578 -19.875 1 93.94 294 HIS A N 1
ATOM 2218 C CA . HIS A 1 294 ? 15.609 -15.414 -18.797 1 93.94 294 HIS A CA 1
ATOM 2219 C C . HIS A 1 294 ? 15.469 -16.531 -17.766 1 93.94 294 HIS A C 1
ATOM 2221 O O . HIS A 1 294 ? 16.297 -16.641 -16.859 1 93.94 294 HIS A O 1
ATOM 2227 N N . GLY A 1 295 ? 14.422 -17.312 -17.844 1 94.88 295 GLY A N 1
ATOM 2228 C CA . GLY A 1 295 ? 14.242 -18.469 -16.969 1 94.88 295 GLY A CA 1
ATOM 2229 C C . GLY A 1 295 ? 13.961 -18.094 -15.531 1 94.88 295 GLY A C 1
ATOM 2230 O O . GLY A 1 295 ? 13.562 -16.969 -15.242 1 94.88 295 GLY A O 1
ATOM 2231 N N . ALA A 1 296 ? 14.117 -19.047 -14.664 1 95.69 296 ALA A N 1
ATOM 2232 C CA . ALA A 1 296 ? 13.766 -18.859 -13.258 1 95.69 296 ALA A CA 1
ATOM 2233 C C . ALA A 1 296 ? 14.938 -18.297 -12.469 1 95.69 296 ALA A C 1
ATOM 2235 O O . ALA A 1 296 ? 14.75 -17.453 -11.586 1 95.69 296 ALA A O 1
ATOM 2236 N N . HIS A 1 297 ? 16.156 -18.656 -12.773 1 94.12 297 HIS A N 1
ATOM 2237 C CA . HIS A 1 297 ? 17.328 -18.344 -11.969 1 94.12 297 HIS A CA 1
ATOM 2238 C C . HIS A 1 297 ? 17.938 -17 -12.375 1 94.12 297 HIS A C 1
ATOM 2240 O O . HIS A 1 297 ? 17.953 -16.656 -13.562 1 94.12 297 HIS A O 1
ATOM 2246 N N . GLY A 1 298 ? 18.406 -16.328 -11.344 1 93.12 298 GLY A N 1
ATOM 2247 C CA . GLY A 1 298 ? 19.281 -15.203 -11.594 1 93.12 298 GLY A CA 1
ATOM 2248 C C . GLY A 1 298 ? 20.75 -15.586 -11.625 1 93.12 298 GLY A C 1
ATOM 2249 O O . GLY A 1 298 ? 21.094 -16.703 -12.016 1 93.12 298 GLY A O 1
ATOM 2250 N N . ARG A 1 299 ? 21.609 -14.656 -11.305 1 88.5 299 ARG A N 1
ATOM 2251 C CA . ARG A 1 299 ? 23.047 -14.859 -11.438 1 88.5 299 ARG A CA 1
ATOM 2252 C C . ARG A 1 299 ? 23.641 -15.375 -10.133 1 88.5 299 ARG A C 1
ATOM 2254 O O . ARG A 1 299 ? 24.859 -15.516 -10.016 1 88.5 299 ARG A O 1
ATOM 2261 N N . PHE A 1 300 ? 22.781 -15.844 -9.18 1 87.25 300 PHE A N 1
ATOM 2262 C CA . PHE A 1 300 ? 23.312 -16.094 -7.848 1 87.25 300 PHE A CA 1
ATOM 2263 C C . PHE A 1 300 ? 23.234 -17.578 -7.508 1 87.25 300 PHE A C 1
ATOM 2265 O O . PHE A 1 300 ? 23.062 -17.938 -6.34 1 87.25 300 PHE A O 1
ATOM 2272 N N . ASP A 1 301 ? 23.328 -18.5 -8.398 1 87.75 301 ASP A N 1
ATOM 2273 C CA . ASP A 1 301 ? 23.188 -19.938 -8.18 1 87.75 301 ASP A CA 1
ATOM 2274 C C . ASP A 1 301 ? 24.234 -20.453 -7.188 1 87.75 301 ASP A C 1
ATOM 2276 O O . ASP A 1 301 ? 23.938 -21.297 -6.344 1 87.75 301 ASP A O 1
ATOM 2280 N N . ALA A 1 302 ? 25.406 -19.859 -7.281 1 82.88 302 ALA A N 1
ATOM 2281 C CA . ALA A 1 302 ? 26.531 -20.359 -6.477 1 82.88 302 ALA A CA 1
ATOM 2282 C C . ALA A 1 302 ? 26.297 -20.094 -4.992 1 82.88 302 ALA A C 1
ATOM 2284 O O . ALA A 1 302 ? 26.75 -20.859 -4.141 1 82.88 302 ALA A O 1
ATOM 2285 N N . GLU A 1 303 ? 25.531 -19.062 -4.602 1 81.31 303 GLU A N 1
ATOM 2286 C CA . GLU A 1 303 ? 25.344 -18.719 -3.199 1 81.31 303 GLU A CA 1
ATOM 2287 C C . GLU A 1 303 ? 23.938 -19.047 -2.725 1 81.31 303 GLU A C 1
ATOM 2289 O O . GLU A 1 303 ? 23.625 -18.922 -1.536 1 81.31 303 GLU A O 1
ATOM 2294 N N . ALA A 1 304 ? 23.125 -19.469 -3.574 1 81.31 304 ALA A N 1
ATOM 2295 C CA . ALA A 1 304 ? 21.719 -19.656 -3.234 1 81.31 304 ALA A CA 1
ATOM 2296 C C . ALA A 1 304 ? 21.469 -21.047 -2.631 1 81.31 304 ALA A C 1
ATOM 2298 O O . ALA A 1 304 ? 22.047 -22.031 -3.082 1 81.31 304 ALA A O 1
ATOM 2299 N N . ARG A 1 305 ? 20.625 -21.078 -1.605 1 77.38 305 ARG A N 1
ATOM 2300 C CA . ARG A 1 305 ? 20.281 -22.312 -0.903 1 77.38 305 ARG A CA 1
ATOM 2301 C C . ARG A 1 305 ? 19.078 -22.984 -1.536 1 77.38 305 ARG A C 1
ATOM 2303 O O . ARG A 1 305 ? 18.141 -22.328 -1.959 1 77.38 305 ARG A O 1
ATOM 2310 N N . GLU A 1 306 ? 19.141 -24.281 -1.644 1 73.81 306 GLU A N 1
ATOM 2311 C CA . GLU A 1 306 ? 18.062 -25.062 -2.236 1 73.81 306 GLU A CA 1
ATOM 2312 C C . GLU A 1 306 ? 17.078 -25.516 -1.177 1 73.81 306 GLU A C 1
ATOM 2314 O O . GLU A 1 306 ? 15.938 -25.891 -1.498 1 73.81 306 GLU A O 1
ATOM 2319 N N . HIS A 1 307 ? 17.562 -25.641 0.044 1 62.28 307 HIS A N 1
ATOM 2320 C CA . HIS A 1 307 ? 16.719 -26.172 1.121 1 62.28 307 HIS A CA 1
ATOM 2321 C C . HIS A 1 307 ? 16.594 -25.156 2.256 1 62.28 307 HIS A C 1
ATOM 2323 O O . HIS A 1 307 ? 17.469 -24.297 2.434 1 62.28 307 HIS A O 1
ATOM 2329 N N . SER A 1 308 ? 15.406 -24.906 2.584 1 58.06 308 SER A N 1
ATOM 2330 C CA . SER A 1 308 ? 15.219 -24.109 3.793 1 58.06 308 SER A CA 1
ATOM 2331 C C . SER A 1 308 ? 14.57 -24.922 4.898 1 58.06 308 SER A C 1
ATOM 2333 O O . SER A 1 308 ? 13.508 -25.531 4.695 1 58.06 308 SER A O 1
ATOM 2335 N N . ALA A 1 309 ? 15.352 -25.328 5.883 1 44.28 309 ALA A N 1
ATOM 2336 C CA . ALA A 1 309 ? 14.781 -26 7.055 1 44.28 309 ALA A CA 1
ATOM 2337 C C . ALA A 1 309 ? 13.508 -25.297 7.516 1 44.28 309 ALA A C 1
ATOM 2339 O O . ALA A 1 309 ? 12.602 -25.938 8.062 1 44.28 309 ALA A O 1
ATOM 2340 N N . GLN A 1 310 ? 13.328 -24.172 7.227 1 46.31 310 GLN A N 1
ATOM 2341 C CA . GLN A 1 310 ? 12.266 -23.312 7.73 1 46.31 310 GLN A CA 1
ATOM 2342 C C . GLN A 1 310 ? 10.992 -23.469 6.906 1 46.31 310 GLN A C 1
ATOM 2344 O O . GLN A 1 310 ? 9.883 -23.422 7.445 1 46.31 310 GLN A O 1
ATOM 2349 N N . LEU A 1 311 ? 11.094 -23.625 5.555 1 47.78 311 LEU A N 1
ATOM 2350 C CA . LEU A 1 311 ? 9.875 -24.016 4.852 1 47.78 311 LEU A CA 1
ATOM 2351 C C . LEU A 1 311 ? 9.219 -25.219 5.516 1 47.78 311 LEU A C 1
ATOM 2353 O O . LEU A 1 311 ? 7.996 -25.266 5.652 1 47.78 311 LEU A O 1
ATOM 2357 N N . TRP A 1 312 ? 10.156 -26.156 5.934 1 42.47 312 TRP A N 1
ATOM 2358 C CA . TRP A 1 312 ? 9.695 -27.312 6.684 1 42.47 312 TRP A CA 1
ATOM 2359 C C . TRP A 1 312 ? 9.031 -26.891 7.992 1 42.47 312 TRP A C 1
ATOM 2361 O O . TRP A 1 312 ? 7.953 -27.375 8.328 1 42.47 312 TRP A O 1
ATOM 2371 N N . ALA A 1 313 ? 9.617 -25.906 8.648 1 42.97 313 ALA A N 1
ATOM 2372 C CA . ALA A 1 313 ? 9.062 -25.5 9.938 1 42.97 313 ALA A CA 1
ATOM 2373 C C . ALA A 1 313 ? 7.773 -24.703 9.758 1 42.97 313 ALA A C 1
ATOM 2375 O O . ALA A 1 313 ? 6.84 -24.828 10.555 1 42.97 313 ALA A O 1
ATOM 2376 N N . SER A 1 314 ? 7.707 -23.906 8.875 1 46.5 314 SER A N 1
ATOM 2377 C CA . SER A 1 314 ? 6.527 -23.078 8.609 1 46.5 314 SER A CA 1
ATOM 2378 C C . SER A 1 314 ? 5.359 -23.938 8.125 1 46.5 314 SER A C 1
ATOM 2380 O O . SER A 1 314 ? 4.199 -23.625 8.398 1 46.5 314 SER A O 1
ATOM 2382 N N . GLN A 1 315 ? 5.766 -24.953 7.32 1 43.09 315 GLN A N 1
ATOM 2383 C CA . GLN A 1 315 ? 4.758 -25.938 6.945 1 43.09 315 GLN A CA 1
ATOM 2384 C C . GLN A 1 315 ? 4.285 -26.734 8.164 1 43.09 315 GLN A C 1
ATOM 2386 O O . GLN A 1 315 ? 3.225 -27.359 8.125 1 43.09 315 GLN A O 1
ATOM 2391 N N . HIS A 1 316 ? 5.207 -26.656 9.305 1 38.16 316 HIS A N 1
ATOM 2392 C CA . HIS A 1 316 ? 4.953 -27.406 10.523 1 38.16 316 HIS A CA 1
ATOM 2393 C C . HIS A 1 316 ? 4.93 -26.484 11.742 1 38.16 316 HIS A C 1
ATOM 2395 O O . HIS A 1 316 ? 5.25 -26.922 12.852 1 38.16 316 HIS A O 1
ATOM 2401 N N . HIS A 1 317 ? 4.676 -25.266 11.703 1 41.5 317 HIS A N 1
ATOM 2402 C CA . HIS A 1 317 ? 4.852 -24.141 12.625 1 41.5 317 HIS A CA 1
ATOM 2403 C C . HIS A 1 317 ? 4 -24.312 13.875 1 41.5 317 HIS A C 1
ATOM 2405 O O . HIS A 1 317 ? 3.908 -23.406 14.703 1 41.5 317 HIS A O 1
ATOM 2411 N N . GLY A 1 318 ? 3.312 -25.203 14.094 1 36.62 318 GLY A N 1
ATOM 2412 C CA . GLY A 1 318 ? 2.783 -25.172 15.445 1 36.62 318 GLY A CA 1
ATOM 2413 C C . GLY A 1 318 ? 3.828 -24.812 16.484 1 36.62 318 GLY A C 1
ATOM 2414 O O . GLY A 1 318 ? 3.488 -24.406 17.594 1 36.62 318 GLY A O 1
ATOM 2415 N N . LEU A 1 319 ? 5.035 -25.141 16.281 1 31.91 319 LEU A N 1
ATOM 2416 C CA . LEU A 1 319 ? 6.02 -25.156 17.359 1 31.91 319 LEU A CA 1
ATOM 2417 C C . LEU A 1 319 ? 6.637 -23.781 17.547 1 31.91 319 LEU A C 1
ATOM 2419 O O . LEU A 1 319 ? 7.109 -23.453 18.641 1 31.91 319 LEU A O 1
ATOM 2423 N N . LEU A 1 320 ? 6.84 -22.984 16.625 1 34.38 320 LEU A N 1
ATOM 2424 C CA . LEU A 1 320 ? 7.723 -21.828 16.781 1 34.38 320 LEU A CA 1
ATOM 2425 C C . LEU A 1 320 ? 7.02 -20.719 17.531 1 34.38 320 LEU A C 1
ATOM 2427 O O . LEU A 1 320 ? 7.645 -19.703 17.875 1 34.38 320 LEU A O 1
ATOM 2431 N N . ALA A 1 321 ? 5.812 -20.703 17.641 1 35.25 321 ALA A N 1
ATOM 2432 C CA . ALA A 1 321 ? 5.207 -19.781 18.594 1 35.25 321 ALA A CA 1
ATOM 2433 C C . ALA A 1 321 ? 5.891 -19.859 19.953 1 35.25 321 ALA A C 1
ATOM 2435 O O . ALA A 1 321 ? 6.012 -18.844 20.656 1 35.25 321 ALA A O 1
ATOM 2436 N N . VAL A 1 322 ? 6.41 -21.016 20.281 1 32.47 322 VAL A N 1
ATOM 2437 C CA . VAL A 1 322 ? 6.969 -21.297 21.594 1 32.47 322 VAL A CA 1
ATOM 2438 C C . VAL A 1 322 ? 8.359 -20.672 21.719 1 32.47 322 VAL A C 1
ATOM 2440 O O . VAL A 1 322 ? 8.742 -20.203 22.781 1 32.47 322 VAL A O 1
ATOM 2443 N N . GLY A 1 323 ? 9.125 -20.609 20.719 1 33.72 323 GLY A N 1
ATOM 2444 C CA . GLY A 1 323 ? 10.484 -20.141 20.859 1 33.72 323 GLY A CA 1
ATOM 2445 C C . GLY A 1 323 ? 10.578 -18.625 21.016 1 33.72 323 GLY A C 1
ATOM 2446 O O . GLY A 1 323 ? 11.477 -18.109 21.672 1 33.72 323 GLY A O 1
ATOM 2447 N N . GLY A 1 324 ? 9.852 -17.891 20.297 1 34.5 324 GLY A N 1
ATOM 2448 C CA . GLY A 1 324 ? 9.922 -16.453 20.484 1 34.5 324 GLY A CA 1
ATOM 2449 C C . GLY A 1 324 ? 9.539 -16.016 21.891 1 34.5 324 GLY A C 1
ATOM 2450 O O . GLY A 1 324 ? 10.094 -15.047 22.422 1 34.5 324 GLY A O 1
ATOM 2451 N N . ALA A 1 325 ? 8.68 -16.719 22.5 1 34.94 325 ALA A N 1
ATOM 2452 C CA . ALA A 1 325 ? 8.461 -16.547 23.938 1 34.94 325 ALA A CA 1
ATOM 2453 C C . ALA A 1 325 ? 9.727 -16.891 24.719 1 34.94 325 ALA A C 1
ATOM 2455 O O . ALA A 1 325 ? 10.023 -16.25 25.734 1 34.94 325 ALA A O 1
ATOM 2456 N N . ALA A 1 326 ? 10.508 -17.781 24.172 1 34.41 326 ALA A N 1
ATOM 2457 C CA . ALA A 1 326 ? 11.727 -18.172 24.859 1 34.41 326 ALA A CA 1
ATOM 2458 C C . ALA A 1 326 ? 12.812 -17.109 24.703 1 34.41 326 ALA A C 1
ATOM 2460 O O . ALA A 1 326 ? 13.531 -16.797 25.656 1 34.41 326 ALA A O 1
ATOM 2461 N N . LEU A 1 327 ? 12.906 -16.5 23.609 1 35.06 327 LEU A N 1
ATOM 2462 C CA . LEU A 1 327 ? 13.969 -15.523 23.453 1 35.06 327 LEU A CA 1
ATOM 2463 C C . LEU A 1 327 ? 13.617 -14.211 24.125 1 35.06 327 LEU A C 1
ATOM 2465 O O . LEU A 1 327 ? 14.477 -13.555 24.719 1 35.06 327 LEU A O 1
ATOM 2469 N N . LEU A 1 328 ? 12.422 -13.805 24.141 1 36.56 328 LEU A N 1
ATOM 2470 C CA . LEU A 1 328 ? 12.047 -12.688 25 1 36.56 328 LEU A CA 1
ATOM 2471 C C . LEU A 1 328 ? 12.211 -13.055 26.469 1 36.56 328 LEU A C 1
ATOM 2473 O O . LEU A 1 328 ? 12.602 -12.219 27.297 1 36.56 328 LEU A O 1
ATOM 2477 N N . GLY A 1 329 ? 12.023 -14.258 26.766 1 34.19 329 GLY A N 1
ATOM 2478 C CA . GLY A 1 329 ? 12.359 -14.758 28.078 1 34.19 329 GLY A CA 1
ATOM 2479 C C . GLY A 1 329 ? 13.852 -14.734 28.375 1 34.19 329 GLY A C 1
ATOM 2480 O O . GLY A 1 329 ? 14.266 -14.344 29.469 1 34.19 329 GLY A O 1
ATOM 2481 N N . ALA A 1 330 ? 14.617 -15.086 27.438 1 38.44 330 ALA A N 1
ATOM 2482 C CA . ALA A 1 330 ? 16.062 -15.102 27.656 1 38.44 330 ALA A CA 1
ATOM 2483 C C . ALA A 1 330 ? 16.625 -13.688 27.688 1 38.44 330 ALA A C 1
ATOM 2485 O O . ALA A 1 330 ? 17.516 -13.383 28.5 1 38.44 330 ALA A O 1
ATOM 2486 N N . ALA A 1 331 ? 16.203 -12.82 26.875 1 36.72 331 ALA A N 1
ATOM 2487 C CA . ALA A 1 331 ? 16.688 -11.445 26.922 1 36.72 331 ALA A CA 1
ATOM 2488 C C . ALA A 1 331 ? 16.172 -10.727 28.172 1 36.72 331 ALA A C 1
ATOM 2490 O O . ALA A 1 331 ? 16.922 -9.977 28.797 1 36.72 331 ALA A O 1
ATOM 2491 N N . ALA A 1 332 ? 15.008 -10.977 28.516 1 35.78 332 ALA A N 1
ATOM 2492 C CA . ALA A 1 332 ? 14.57 -10.5 29.828 1 35.78 332 ALA A CA 1
ATOM 2493 C C . ALA A 1 332 ? 15.367 -11.172 30.953 1 35.78 332 ALA A C 1
ATOM 2495 O O . ALA A 1 332 ? 15.727 -10.523 31.938 1 35.78 332 ALA A O 1
ATOM 2496 N N . ALA A 1 333 ? 15.688 -12.383 30.672 1 39.69 333 ALA A N 1
ATOM 2497 C CA . ALA A 1 333 ? 16.547 -13.07 31.625 1 39.69 333 ALA A CA 1
ATOM 2498 C C . ALA A 1 333 ? 17.969 -12.523 31.578 1 39.69 333 ALA A C 1
ATOM 2500 O O . ALA A 1 333 ? 18.641 -12.406 32.625 1 39.69 333 ALA A O 1
ATOM 2501 N N . GLY A 1 334 ? 18.453 -12.188 30.5 1 37.72 334 GLY A N 1
ATOM 2502 C CA . GLY A 1 334 ? 19.797 -11.617 30.406 1 37.72 334 GLY A CA 1
ATOM 2503 C C . GLY A 1 334 ? 19.859 -10.18 30.891 1 37.72 334 GLY A C 1
ATOM 2504 O O . GLY A 1 334 ? 20.844 -9.781 31.516 1 37.72 334 GLY A O 1
ATOM 2505 N N . ALA A 1 335 ? 18.938 -9.328 30.641 1 38.09 335 ALA A N 1
ATOM 2506 C CA . ALA A 1 335 ? 18.953 -7.98 31.203 1 38.09 335 ALA A CA 1
ATOM 2507 C C . ALA A 1 335 ? 18.859 -8.016 32.719 1 38.09 335 ALA A C 1
ATOM 2509 O O . ALA A 1 335 ? 19.484 -7.203 33.406 1 38.09 335 ALA A O 1
ATOM 2510 N N . ARG A 1 336 ? 18.188 -8.898 33.25 1 37.78 336 ARG A N 1
ATOM 2511 C CA . ARG A 1 336 ? 18.266 -9.094 34.688 1 37.78 336 ARG A CA 1
ATOM 2512 C C . ARG A 1 336 ? 19.641 -9.578 35.125 1 37.78 336 ARG A C 1
ATOM 2514 O O . ARG A 1 336 ? 20.078 -9.297 36.219 1 37.78 336 ARG A O 1
ATOM 2521 N N . ALA A 1 337 ? 20.172 -10.391 34.188 1 40.38 337 ALA A N 1
ATOM 2522 C CA . ALA A 1 337 ? 21.484 -10.844 34.594 1 40.38 337 ALA A CA 1
ATOM 2523 C C . ALA A 1 337 ? 22.5 -9.703 34.562 1 40.38 337 ALA A C 1
ATOM 2525 O O . ALA A 1 337 ? 23.484 -9.703 35.312 1 40.38 337 ALA A O 1
ATOM 2526 N N . ARG A 1 338 ? 22.328 -8.75 33.656 1 40.06 338 ARG A N 1
ATOM 2527 C CA . ARG A 1 338 ? 23.344 -7.711 33.688 1 40.06 338 ARG A CA 1
ATOM 2528 C C . ARG A 1 338 ? 23.047 -6.672 34.75 1 40.06 338 ARG A C 1
ATOM 2530 O O . ARG A 1 338 ? 23.891 -5.82 35.062 1 40.06 338 ARG A O 1
ATOM 2537 N N . GLY A 1 339 ? 21.812 -6.516 35.125 1 35 339 GLY A N 1
ATOM 2538 C CA . GLY A 1 339 ? 21.609 -5.625 36.25 1 35 339 GLY A CA 1
ATOM 2539 C C . GLY A 1 339 ? 22.031 -6.234 37.594 1 35 339 GLY A C 1
ATOM 2540 O O . GLY A 1 339 ? 21.891 -5.613 38.656 1 35 339 GLY A O 1
ATOM 2541 N N . ARG A 1 340 ? 22.562 -7.48 37.531 1 33.97 340 ARG A N 1
ATOM 2542 C CA . ARG A 1 340 ? 23.266 -7.832 38.75 1 33.97 340 ARG A CA 1
ATOM 2543 C C . ARG A 1 340 ? 24.766 -7.547 38.625 1 33.97 340 ARG A C 1
ATOM 2545 O O . ARG A 1 340 ? 25.344 -7.77 37.562 1 33.97 340 ARG A O 1
ATOM 2552 N N . MET B 1 1 ? 26.844 27.391 5.512 1 25.12 1 MET B N 1
ATOM 2553 C CA . MET B 1 1 ? 26.156 28.328 6.395 1 25.12 1 MET B CA 1
ATOM 2554 C C . MET B 1 1 ? 24.75 27.828 6.715 1 25.12 1 MET B C 1
ATOM 2556 O O . MET B 1 1 ? 23.906 27.719 5.82 1 25.12 1 MET B O 1
ATOM 2560 N N . THR B 1 2 ? 24.641 26.922 7.664 1 33.56 2 THR B N 1
ATOM 2561 C CA . THR B 1 2 ? 23.438 26.359 8.242 1 33.56 2 THR B CA 1
ATOM 2562 C C . THR B 1 2 ? 22.438 27.469 8.586 1 33.56 2 THR B C 1
ATOM 2564 O O . THR B 1 2 ? 22.703 28.297 9.469 1 33.56 2 THR B O 1
ATOM 2567 N N . THR B 1 3 ? 22.016 28.203 7.652 1 37.19 3 THR B N 1
ATOM 2568 C CA . THR B 1 3 ? 21.125 29.297 8.016 1 37.19 3 THR B CA 1
ATOM 2569 C C . THR B 1 3 ? 20.125 28.859 9.094 1 37.19 3 THR B C 1
ATOM 2571 O O . THR B 1 3 ? 19.188 28.125 8.805 1 37.19 3 THR B O 1
ATOM 2574 N N . SER B 1 4 ? 20.641 28.578 10.258 1 38.41 4 SER B N 1
ATOM 2575 C CA . SER B 1 4 ? 19.859 28.391 11.484 1 38.41 4 SER B CA 1
ATOM 2576 C C . SER B 1 4 ? 18.828 29.5 11.648 1 38.41 4 SER B C 1
ATOM 2578 O O . SER B 1 4 ? 19.141 30.688 11.539 1 38.41 4 SER B O 1
ATOM 2580 N N . ARG B 1 5 ? 17.594 29.281 11.164 1 48.09 5 ARG B N 1
ATOM 2581 C CA . ARG B 1 5 ? 16.578 30.297 11.445 1 48.09 5 ARG B CA 1
ATOM 2582 C C . ARG B 1 5 ? 16.766 30.891 12.836 1 48.09 5 ARG B C 1
ATOM 2584 O O . ARG B 1 5 ? 17.172 30.188 13.766 1 48.09 5 ARG B O 1
ATOM 2591 N N . THR B 1 6 ? 16.906 32.094 12.906 1 47.72 6 THR B N 1
ATOM 2592 C CA . THR B 1 6 ? 16.812 32.75 14.211 1 47.72 6 THR B CA 1
ATOM 2593 C C . THR B 1 6 ? 15.516 32.344 14.914 1 47.72 6 THR B C 1
ATOM 2595 O O . THR B 1 6 ? 14.445 32.312 14.289 1 47.72 6 THR B O 1
ATOM 2598 N N . PRO B 1 7 ? 15.461 31.531 16.047 1 52.47 7 PRO B N 1
ATOM 2599 C CA . PRO B 1 7 ? 14.305 31.094 16.828 1 52.47 7 PRO B CA 1
ATOM 2600 C C . PRO B 1 7 ? 13.133 32.062 16.766 1 52.47 7 PRO B C 1
ATOM 2602 O O . PRO B 1 7 ? 12.016 31.734 17.156 1 52.47 7 PRO B O 1
ATOM 2605 N N . SER B 1 8 ? 13.336 33.281 16.109 1 62.88 8 SER B N 1
ATOM 2606 C CA . SER B 1 8 ? 12.312 34.312 16.281 1 62.88 8 SER B CA 1
ATOM 2607 C C . SER B 1 8 ? 11.367 34.344 15.086 1 62.88 8 SER B C 1
ATOM 2609 O O . SER B 1 8 ? 10.297 34.969 15.164 1 62.88 8 SER B O 1
ATOM 2611 N N . GLU B 1 9 ? 11.633 33.656 13.898 1 78.56 9 GLU B N 1
ATOM 2612 C CA . GLU B 1 9 ? 10.742 33.844 12.758 1 78.56 9 GLU B CA 1
ATOM 2613 C C . GLU B 1 9 ? 9.672 32.75 12.703 1 78.56 9 GLU B C 1
ATOM 2615 O O . GLU B 1 9 ? 9.945 31.594 13.016 1 78.56 9 GLU B O 1
ATOM 2620 N N . PRO B 1 10 ? 8.43 33.219 12.414 1 90.19 10 PRO B N 1
ATOM 2621 C CA . PRO B 1 10 ? 7.348 32.219 12.328 1 90.19 10 PRO B CA 1
ATOM 2622 C C . PRO B 1 10 ? 7.629 31.125 11.312 1 90.19 10 PRO B C 1
ATOM 2624 O O . PRO B 1 10 ? 8.281 31.359 10.297 1 90.19 10 PRO B O 1
ATOM 2627 N N . ARG B 1 11 ? 7.297 29.969 11.602 1 94.75 11 ARG B N 1
ATOM 2628 C CA . ARG B 1 11 ? 7.473 28.828 10.719 1 94.75 11 ARG B CA 1
ATOM 2629 C C . ARG B 1 11 ? 6.434 28.828 9.609 1 94.75 11 ARG B C 1
ATOM 2631 O O . ARG B 1 11 ? 5.316 29.328 9.789 1 94.75 11 ARG B O 1
ATOM 2638 N N . THR B 1 12 ? 6.797 28.328 8.453 1 97.56 12 THR B N 1
ATOM 2639 C CA . THR B 1 12 ? 5.867 28.031 7.371 1 97.56 12 THR B CA 1
ATOM 2640 C C . THR B 1 12 ? 5.414 26.578 7.438 1 97.56 12 THR B C 1
ATOM 2642 O O . THR B 1 12 ? 6.234 25.656 7.348 1 97.56 12 THR B O 1
ATOM 2645 N N . VAL B 1 13 ? 4.082 26.375 7.602 1 98.44 13 VAL B N 1
ATOM 2646 C CA . VAL B 1 13 ? 3.492 25.047 7.75 1 98.44 13 VAL B CA 1
ATOM 2647 C C . VAL B 1 13 ? 2.512 24.797 6.609 1 98.44 13 VAL B C 1
ATOM 2649 O O . VAL B 1 13 ? 1.584 25.578 6.387 1 98.44 13 VAL B O 1
ATOM 2652 N N . VAL B 1 14 ? 2.723 23.719 5.848 1 98.88 14 VAL B N 1
ATOM 2653 C CA . VAL B 1 14 ? 1.815 23.281 4.793 1 98.88 14 VAL B CA 1
ATOM 2654 C C . VAL B 1 14 ? 0.974 22.094 5.289 1 98.88 14 VAL B C 1
ATOM 2656 O O . VAL B 1 14 ? 1.503 21.156 5.875 1 98.88 14 VAL B O 1
ATOM 2659 N N . ILE B 1 15 ? -0.324 22.141 5.086 1 98.88 15 ILE B N 1
ATOM 2660 C CA . ILE B 1 15 ? -1.229 21.078 5.492 1 98.88 15 ILE B CA 1
ATOM 2661 C C . ILE B 1 15 ? -2.076 20.641 4.301 1 98.88 15 ILE B C 1
ATOM 2663 O O . ILE B 1 15 ? -2.824 21.438 3.734 1 98.88 15 ILE B O 1
ATOM 2667 N N . THR B 1 16 ? -1.955 19.422 3.885 1 98.88 16 THR B N 1
ATOM 2668 C CA . THR B 1 16 ? -2.863 18.859 2.891 1 98.88 16 THR B CA 1
ATOM 2669 C C . THR B 1 16 ? -4.09 18.25 3.562 1 98.88 16 THR B C 1
ATOM 2671 O O . THR B 1 16 ? -3.996 17.703 4.668 1 98.88 16 THR B O 1
ATOM 2674 N N . GLY B 1 17 ? -5.223 18.266 2.807 1 98.38 17 GLY B N 1
ATOM 2675 C CA . GLY B 1 17 ? -6.457 17.844 3.449 1 98.38 17 GLY B CA 1
ATOM 2676 C C . GLY B 1 17 ? -6.852 18.719 4.621 1 98.38 17 GLY B C 1
ATOM 2677 O O . GLY B 1 17 ? -7.281 18.219 5.66 1 98.38 17 GLY B O 1
ATOM 2678 N N . ALA B 1 18 ? -6.77 19.984 4.477 1 98.56 18 ALA B N 1
ATOM 2679 C CA . ALA B 1 18 ? -6.801 20.922 5.586 1 98.56 18 ALA B CA 1
ATOM 2680 C C . ALA B 1 18 ? -8.234 21.328 5.922 1 98.56 18 ALA B C 1
ATOM 2682 O O . ALA B 1 18 ? -8.477 22.062 6.883 1 98.56 18 ALA B O 1
ATOM 2683 N N . THR B 1 19 ? -9.234 20.812 5.207 1 97.69 19 THR B N 1
ATOM 2684 C CA . THR B 1 19 ? -10.531 21.484 5.238 1 97.69 19 THR B CA 1
ATOM 2685 C C . THR B 1 19 ? -11.484 20.766 6.188 1 97.69 19 THR B C 1
ATOM 2687 O O . THR B 1 19 ? -12.523 21.328 6.566 1 97.69 19 THR B O 1
ATOM 2690 N N . ALA B 1 20 ? -11.148 19.531 6.586 1 96.62 20 ALA B N 1
ATOM 2691 C CA . ALA B 1 20 ? -12.07 18.797 7.441 1 96.62 20 ALA B CA 1
ATOM 2692 C C . ALA B 1 20 ? -11.32 17.828 8.352 1 96.62 20 ALA B C 1
ATOM 2694 O O . ALA B 1 20 ? -10.133 17.578 8.148 1 96.62 20 ALA B O 1
ATOM 2695 N N . GLY B 1 21 ? -12.008 17.375 9.375 1 96.81 21 GLY B N 1
ATOM 2696 C CA . GLY B 1 21 ? -11.469 16.328 10.227 1 96.81 21 GLY B CA 1
ATOM 2697 C C . GLY B 1 21 ? -10.164 16.703 10.891 1 96.81 21 GLY B C 1
ATOM 2698 O O . GLY B 1 21 ? -10.031 17.797 11.445 1 96.81 21 GLY B O 1
ATOM 2699 N N . VAL B 1 22 ? -9.297 15.789 10.875 1 96.5 22 VAL B N 1
ATOM 2700 C CA . VAL B 1 22 ? -8 15.969 11.523 1 96.5 22 VAL B CA 1
ATOM 2701 C C . VAL B 1 22 ? -7.246 17.125 10.867 1 96.5 22 VAL B C 1
ATOM 2703 O O . VAL B 1 22 ? -6.59 17.906 11.547 1 96.5 22 VAL B O 1
ATOM 2706 N N . GLY B 1 23 ? -7.344 17.25 9.547 1 98.19 23 GLY B N 1
ATOM 2707 C CA . GLY B 1 23 ? -6.699 18.359 8.844 1 98.19 23 GLY B CA 1
ATOM 2708 C C . GLY B 1 23 ? -7.16 19.719 9.328 1 98.19 23 GLY B C 1
ATOM 2709 O O . GLY B 1 23 ? -6.34 20.594 9.586 1 98.19 23 GLY B O 1
ATOM 2710 N N . ARG B 1 24 ? -8.445 19.844 9.484 1 98.12 24 ARG B N 1
ATOM 2711 C CA . ARG B 1 24 ? -9.016 21.078 9.984 1 98.12 24 ARG B CA 1
ATOM 2712 C C . ARG B 1 24 ? -8.562 21.359 11.414 1 98.12 24 ARG B C 1
ATOM 2714 O O . ARG B 1 24 ? -8.242 22.5 11.758 1 98.12 24 ARG B O 1
ATOM 2721 N N . ALA B 1 25 ? -8.562 20.344 12.234 1 97.31 25 ALA B N 1
ATOM 2722 C CA . ALA B 1 25 ? -8.086 20.484 13.609 1 97.31 25 ALA B CA 1
ATOM 2723 C C . ALA B 1 25 ? -6.613 20.875 13.641 1 97.31 25 ALA B C 1
ATOM 2725 O O . ALA B 1 25 ? -6.188 21.625 14.523 1 97.31 25 ALA B O 1
ATOM 2726 N N . CYS B 1 26 ? -5.852 20.359 12.727 1 97.88 26 CYS B N 1
ATOM 2727 C CA . CYS B 1 26 ? -4.441 20.719 12.633 1 97.88 26 CYS B CA 1
ATOM 2728 C C . CYS B 1 26 ? -4.285 22.203 12.297 1 97.88 26 CYS B C 1
ATOM 2730 O O . CYS B 1 26 ? -3.375 22.859 12.797 1 97.88 26 CYS B O 1
ATOM 2732 N N . VAL B 1 27 ? -5.164 22.734 11.406 1 98.25 27 VAL B N 1
ATOM 2733 C CA . VAL B 1 27 ? -5.133 24.156 11.094 1 98.25 27 VAL B CA 1
ATOM 2734 C C . VAL B 1 27 ? -5.215 24.969 12.375 1 98.25 27 VAL B C 1
ATOM 2736 O O . VAL B 1 27 ? -4.395 25.859 12.609 1 98.25 27 VAL B O 1
ATOM 2739 N N . ARG B 1 28 ? -6.113 24.641 13.25 1 95.88 28 ARG B N 1
ATOM 2740 C CA . ARG B 1 28 ? -6.293 25.359 14.508 1 95.88 28 ARG B CA 1
ATOM 2741 C C . ARG B 1 28 ? -5.09 25.172 15.422 1 95.88 28 ARG B C 1
ATOM 2743 O O . ARG B 1 28 ? -4.633 26.125 16.062 1 95.88 28 ARG B O 1
ATOM 2750 N N . ALA B 1 29 ? -4.594 23.969 15.477 1 95.81 29 ALA B N 1
ATOM 2751 C CA . ALA B 1 29 ? -3.477 23.641 16.359 1 95.81 29 ALA B CA 1
ATOM 2752 C C . ALA B 1 29 ? -2.221 24.406 15.969 1 95.81 29 ALA B C 1
ATOM 2754 O O . ALA B 1 29 ? -1.463 24.859 16.828 1 95.81 29 ALA B O 1
ATOM 2755 N N . PHE B 1 30 ? -1.97 24.625 14.695 1 96.88 30 PHE B N 1
ATOM 2756 C CA . PHE B 1 30 ? -0.762 25.281 14.219 1 96.88 30 PHE B CA 1
ATOM 2757 C C . PHE B 1 30 ? -0.961 26.797 14.156 1 96.88 30 PHE B C 1
ATOM 2759 O O . PHE B 1 30 ? 0.009 27.547 14.164 1 96.88 30 PHE B O 1
ATOM 2766 N N . ALA B 1 31 ? -2.191 27.25 14 1 95.25 31 ALA B N 1
ATOM 2767 C CA . ALA B 1 31 ? -2.473 28.688 13.961 1 95.25 31 ALA B CA 1
ATOM 2768 C C . ALA B 1 31 ? -2.18 29.328 15.312 1 95.25 31 ALA B C 1
ATOM 2770 O O . ALA B 1 31 ? -1.788 30.5 15.375 1 95.25 31 ALA B O 1
ATOM 2771 N N . THR B 1 32 ? -2.291 28.688 16.406 1 81 32 THR B N 1
ATOM 2772 C CA . THR B 1 32 ? -2.082 29.234 17.75 1 81 32 THR B CA 1
ATOM 2773 C C . THR B 1 32 ? -0.603 29.516 17.984 1 81 32 THR B C 1
ATOM 2775 O O . THR B 1 32 ? -0.255 30.328 18.859 1 81 32 THR B O 1
ATOM 2778 N N . GLY B 1 33 ? 0.302 29.172 17.203 1 74.88 33 GLY B N 1
ATOM 2779 C CA . GLY B 1 33 ? 1.739 29.297 17.391 1 74.88 33 GLY B CA 1
ATOM 2780 C C . GLY B 1 33 ? 2.357 30.375 16.531 1 74.88 33 GLY B C 1
ATOM 2781 O O . GLY B 1 33 ? 3.57 30.594 16.562 1 74.88 33 GLY B O 1
ATOM 2782 N N . GLY B 1 34 ? 1.453 31.094 15.758 1 84.25 34 GLY B N 1
ATOM 2783 C CA . GLY B 1 34 ? 1.944 32.156 14.898 1 84.25 34 GLY B CA 1
ATOM 2784 C C . GLY B 1 34 ? 2.543 31.656 13.602 1 84.25 34 GLY B C 1
ATOM 2785 O O . GLY B 1 34 ? 3.24 32.406 12.906 1 84.25 34 GLY B O 1
ATOM 2786 N N . ASP B 1 35 ? 2.408 30.422 13.352 1 94.75 35 ASP B N 1
ATOM 2787 C CA . ASP B 1 35 ? 2.9 29.828 12.109 1 94.75 35 ASP B CA 1
ATOM 2788 C C . ASP B 1 35 ? 2.201 30.438 10.891 1 94.75 35 ASP B C 1
ATOM 2790 O O . ASP B 1 35 ? 1.058 30.891 10.992 1 94.75 35 ASP B O 1
ATOM 2794 N N . ARG B 1 36 ? 2.887 30.562 9.844 1 97.62 36 ARG B N 1
ATOM 2795 C CA . ARG B 1 36 ? 2.283 30.844 8.547 1 97.62 36 ARG B CA 1
ATOM 2796 C C . ARG B 1 36 ? 1.747 29.578 7.898 1 97.62 36 ARG B C 1
ATOM 2798 O O . ARG B 1 36 ? 2.492 28.609 7.695 1 97.62 36 ARG B O 1
ATOM 2805 N N . LEU B 1 37 ? 0.498 29.609 7.574 1 98.44 37 LEU B N 1
ATOM 2806 C CA . LEU B 1 37 ? -0.144 28.375 7.156 1 98.44 37 LEU B CA 1
ATOM 2807 C C . LEU B 1 37 ? -0.448 28.391 5.66 1 98.44 37 LEU B C 1
ATOM 2809 O O . LEU B 1 37 ? -0.896 29.422 5.129 1 98.44 37 LEU B O 1
ATOM 2813 N N . VAL B 1 38 ? -0.125 27.375 4.953 1 98.81 38 VAL B N 1
ATOM 2814 C CA . VAL B 1 38 ? -0.576 27.094 3.592 1 98.81 38 VAL B CA 1
ATOM 2815 C C . VAL B 1 38 ? -1.494 25.875 3.594 1 98.81 38 VAL B C 1
ATOM 2817 O O . VAL B 1 38 ? -1.062 24.766 3.922 1 98.81 38 VAL B O 1
ATOM 2820 N N . LEU B 1 39 ? -2.748 26.094 3.26 1 98.88 39 LEU B N 1
ATOM 2821 C CA . LEU B 1 39 ? -3.777 25.062 3.332 1 98.88 39 LEU B CA 1
ATOM 2822 C C . LEU B 1 39 ? -4.109 24.531 1.943 1 98.88 39 LEU B C 1
ATOM 2824 O O . LEU B 1 39 ? -4.48 25.297 1.051 1 98.88 39 LEU B O 1
ATOM 2828 N N . ILE B 1 40 ? -3.939 23.219 1.777 1 98.88 40 ILE B N 1
ATOM 2829 C CA . ILE B 1 40 ? -4.172 22.594 0.484 1 98.88 40 ILE B CA 1
ATOM 2830 C C . ILE B 1 40 ? -5.352 21.625 0.585 1 98.88 40 ILE B C 1
ATOM 2832 O O . ILE B 1 40 ? -5.391 20.766 1.474 1 98.88 40 ILE B O 1
ATOM 2836 N N . ALA B 1 41 ? -6.316 21.734 -0.253 1 98.69 41 ALA B N 1
ATOM 2837 C CA . ALA B 1 41 ? -7.461 20.844 -0.374 1 98.69 41 ALA B CA 1
ATOM 2838 C C . ALA B 1 41 ? -8.188 21.047 -1.7 1 98.69 41 ALA B C 1
ATOM 2840 O O . ALA B 1 41 ? -7.746 21.844 -2.537 1 98.69 41 ALA B O 1
ATOM 2841 N N . ARG B 1 42 ? -9.234 20.328 -1.903 1 98 42 ARG B N 1
ATOM 2842 C CA . ARG B 1 42 ? -9.961 20.406 -3.168 1 98 42 ARG B CA 1
ATOM 2843 C C . ARG B 1 42 ? -11.188 21.297 -3.031 1 98 42 ARG B C 1
ATOM 2845 O O . ARG B 1 42 ? -11.625 21.922 -4.004 1 98 42 ARG B O 1
ATOM 2852 N N . GLY B 1 43 ? -11.766 21.344 -1.871 1 97.31 43 GLY B N 1
ATOM 2853 C CA . GLY B 1 43 ? -13.047 22.016 -1.69 1 97.31 43 GLY B CA 1
ATOM 2854 C C . GLY B 1 43 ? -12.914 23.484 -1.356 1 97.31 43 GLY B C 1
ATOM 2855 O O . GLY B 1 43 ? -12.234 23.844 -0.393 1 97.31 43 GLY B O 1
ATOM 2856 N N . SER B 1 44 ? -13.586 24.312 -2.043 1 97.81 44 SER B N 1
ATOM 2857 C CA . SER B 1 44 ? -13.453 25.766 -1.917 1 97.81 44 SER B CA 1
ATOM 2858 C C . SER B 1 44 ? -14.062 26.266 -0.615 1 97.81 44 SER B C 1
ATOM 2860 O O . SER B 1 44 ? -13.445 27.062 0.101 1 97.81 44 SER B O 1
ATOM 2862 N N . ALA B 1 45 ? -15.273 25.859 -0.31 1 97.94 45 ALA B N 1
ATOM 2863 C CA . ALA B 1 45 ? -15.938 26.312 0.906 1 97.94 45 ALA B CA 1
ATOM 2864 C C . ALA B 1 45 ? -15.156 25.891 2.15 1 97.94 45 ALA B C 1
ATOM 2866 O O . ALA B 1 45 ? -15.023 26.672 3.098 1 97.94 45 ALA B O 1
ATOM 2867 N N . GLY B 1 46 ? -14.688 24.672 2.166 1 98.19 46 GLY B N 1
ATOM 2868 C CA . GLY B 1 46 ? -13.852 24.203 3.258 1 98.19 46 GLY B CA 1
ATOM 2869 C C . GLY B 1 46 ? -12.57 25 3.412 1 98.19 46 GLY B C 1
ATOM 2870 O O . GLY B 1 46 ? -12.18 25.344 4.527 1 98.19 46 GLY B O 1
ATOM 2871 N N . LEU B 1 47 ? -11.938 25.312 2.295 1 98.69 47 LEU B N 1
ATOM 2872 C CA . LEU B 1 47 ? -10.703 26.094 2.318 1 98.69 47 LEU B CA 1
ATOM 2873 C C . LEU B 1 47 ? -10.961 27.5 2.861 1 98.69 47 LEU B C 1
ATOM 2875 O O . LEU B 1 47 ? -10.188 28.016 3.672 1 98.69 47 LEU B O 1
ATOM 2879 N N . HIS B 1 48 ? -12.016 28.078 2.406 1 98.44 48 HIS B N 1
ATOM 2880 C CA . HIS B 1 48 ? -12.367 29.422 2.869 1 98.44 48 HIS B CA 1
ATOM 2881 C C . HIS B 1 48 ? -12.602 29.438 4.375 1 98.44 48 HIS B C 1
ATOM 2883 O O . HIS B 1 48 ? -12.117 30.328 5.074 1 98.44 48 HIS B O 1
ATOM 2889 N N . ALA B 1 49 ? -13.32 28.484 4.832 1 98.56 49 ALA B N 1
ATOM 2890 C CA . ALA B 1 49 ? -13.633 28.406 6.258 1 98.56 49 ALA B CA 1
ATOM 2891 C C . ALA B 1 49 ? -12.375 28.141 7.082 1 98.56 49 ALA B C 1
ATOM 2893 O O . ALA B 1 49 ? -12.188 28.734 8.148 1 98.56 49 ALA B O 1
ATOM 2894 N N . ALA B 1 50 ? -11.547 27.219 6.637 1 98.5 50 ALA B N 1
ATOM 2895 C CA . ALA B 1 50 ? -10.297 26.922 7.328 1 98.5 50 ALA B CA 1
ATOM 2896 C C . ALA B 1 50 ? -9.398 28.141 7.406 1 98.5 50 ALA B C 1
ATOM 2898 O O . ALA B 1 50 ? -8.797 28.406 8.445 1 98.5 50 ALA B O 1
ATOM 2899 N N . ALA B 1 51 ? -9.328 28.875 6.34 1 98.44 51 ALA B N 1
ATOM 2900 C CA . ALA B 1 51 ? -8.531 30.094 6.301 1 98.44 51 ALA B CA 1
ATOM 2901 C C . ALA B 1 51 ? -9.07 31.125 7.277 1 98.44 51 ALA B C 1
ATOM 2903 O O . ALA B 1 51 ? -8.297 31.828 7.934 1 98.44 51 ALA B O 1
ATOM 2904 N N . ALA B 1 52 ? -10.344 31.25 7.32 1 98 52 ALA B N 1
ATOM 2905 C CA . ALA B 1 52 ? -10.969 32.188 8.242 1 98 52 ALA B CA 1
ATOM 2906 C C . ALA B 1 52 ? -10.609 31.875 9.688 1 98 52 ALA B C 1
ATOM 2908 O O . ALA B 1 52 ? -10.336 32.781 10.492 1 98 52 ALA B O 1
ATOM 2909 N N . GLU B 1 53 ? -10.617 30.609 10.023 1 96.62 53 GLU B N 1
ATOM 2910 C CA . GLU B 1 53 ? -10.242 30.172 11.367 1 96.62 53 GLU B CA 1
ATOM 2911 C C . GLU B 1 53 ? -8.789 30.516 11.68 1 96.62 53 GLU B C 1
ATOM 2913 O O . GLU B 1 53 ? -8.477 30.969 12.781 1 96.62 53 GLU B O 1
ATOM 2918 N N . ALA B 1 54 ? -7.957 30.297 10.742 1 97.25 54 ALA B N 1
ATOM 2919 C CA . ALA B 1 54 ? -6.543 30.609 10.922 1 97.25 54 ALA B CA 1
ATOM 2920 C C . ALA B 1 54 ? -6.328 32.094 11.117 1 97.25 54 ALA B C 1
ATOM 2922 O O . ALA B 1 54 ? -5.582 32.531 12.008 1 97.25 54 ALA B O 1
ATOM 2923 N N . ARG B 1 55 ? -7.008 32.938 10.328 1 96.56 55 ARG B N 1
ATOM 2924 C CA . ARG B 1 55 ? -6.895 34.375 10.438 1 96.56 55 ARG B CA 1
ATOM 2925 C C . ARG B 1 55 ? -7.398 34.875 11.789 1 96.56 55 ARG B C 1
ATOM 2927 O O . ARG B 1 55 ? -6.793 35.75 12.391 1 96.56 55 ARG B O 1
ATOM 2934 N N . ALA B 1 56 ? -8.469 34.281 12.172 1 95.75 56 ALA B N 1
ATOM 2935 C CA . ALA B 1 56 ? -9.031 34.656 13.469 1 95.75 56 ALA B CA 1
ATOM 2936 C C . ALA B 1 56 ? -8.055 34.375 14.602 1 95.75 56 ALA B C 1
ATOM 2938 O O . ALA B 1 56 ? -8.047 35.062 15.609 1 95.75 56 ALA B O 1
ATOM 2939 N N . ALA B 1 57 ? -7.219 33.375 14.414 1 94.62 57 ALA B N 1
ATOM 2940 C CA . ALA B 1 57 ? -6.23 33 15.422 1 94.62 57 ALA B CA 1
ATOM 2941 C C . ALA B 1 57 ? -4.949 33.812 15.266 1 94.62 57 ALA B C 1
ATOM 2943 O O . ALA B 1 57 ? -4.016 33.688 16.062 1 94.62 57 ALA B O 1
ATOM 2944 N N . GLY B 1 58 ? -4.82 34.625 14.164 1 92.88 58 GLY B N 1
ATOM 2945 C CA . GLY B 1 58 ? -3.705 35.562 13.992 1 92.88 58 GLY B CA 1
ATOM 2946 C C . GLY B 1 58 ? -2.613 35 13.094 1 92.88 58 GLY B C 1
ATOM 2947 O O . GLY B 1 58 ? -1.512 35.562 13.039 1 92.88 58 GLY B O 1
ATOM 2948 N N . SER B 1 59 ? -2.873 33.938 12.422 1 95.81 59 SER B N 1
ATOM 2949 C CA . SER B 1 59 ? -1.86 33.344 11.562 1 95.81 59 SER B CA 1
ATOM 2950 C C . SER B 1 59 ? -2.051 33.75 10.109 1 95.81 59 SER B C 1
ATOM 2952 O O . SER B 1 59 ? -3.162 33.688 9.578 1 95.81 59 SER B O 1
ATOM 2954 N N . PRO B 1 60 ? -0.991 34.25 9.5 1 96.75 60 PRO B N 1
ATOM 2955 C CA . PRO B 1 60 ? -1.084 34.375 8.047 1 96.75 60 PRO B CA 1
ATOM 2956 C C . PRO B 1 60 ? -1.417 33.062 7.352 1 96.75 60 PRO B C 1
ATOM 2958 O O . PRO B 1 60 ? -0.931 32 7.766 1 96.75 60 PRO B O 1
ATOM 2961 N N . VAL B 1 61 ? -2.297 33.156 6.359 1 98.19 61 VAL B N 1
ATOM 2962 C CA . VAL B 1 61 ? -2.742 31.906 5.758 1 98.19 61 VAL B CA 1
ATOM 2963 C C . VAL B 1 61 ? -2.939 32.094 4.254 1 98.19 61 VAL B C 1
ATOM 2965 O O . VAL B 1 61 ? -3.357 33.156 3.809 1 98.19 61 VAL B O 1
ATOM 2968 N N . ARG B 1 62 ? -2.605 31.141 3.467 1 98.25 62 ARG B N 1
ATOM 2969 C CA . ARG B 1 62 ? -2.902 31 2.043 1 98.25 62 ARG B CA 1
ATOM 2970 C C . ARG B 1 62 ? -3.564 29.656 1.745 1 98.25 62 ARG B C 1
ATOM 2972 O O . ARG B 1 62 ? -3.232 28.641 2.361 1 98.25 62 ARG B O 1
ATOM 2979 N N . THR B 1 63 ? -4.508 29.734 0.847 1 98.69 63 THR B N 1
ATOM 2980 C CA . THR B 1 63 ? -5.176 28.516 0.428 1 98.69 63 THR B CA 1
ATOM 2981 C C . THR B 1 63 ? -4.797 28.156 -1.007 1 98.69 63 THR B C 1
ATOM 2983 O O . THR B 1 63 ? -4.637 29.047 -1.851 1 98.69 63 THR B O 1
ATOM 2986 N N . ILE B 1 64 ? -4.602 26.922 -1.271 1 98.69 64 ILE B N 1
ATOM 2987 C CA . ILE B 1 64 ? -4.32 26.406 -2.607 1 98.69 64 ILE B CA 1
ATOM 2988 C C . ILE B 1 64 ? -5.258 25.25 -2.916 1 98.69 64 ILE B C 1
ATOM 2990 O O . ILE B 1 64 ? -5.281 24.25 -2.189 1 98.69 64 ILE B O 1
ATOM 2994 N N . ARG B 1 65 ? -6.043 25.406 -3.957 1 98.44 65 ARG B N 1
ATOM 2995 C CA . ARG B 1 65 ? -6.883 24.297 -4.426 1 98.44 65 ARG B CA 1
ATOM 2996 C C . ARG B 1 65 ? -6.074 23.312 -5.258 1 98.44 65 ARG B C 1
ATOM 2998 O O . ARG B 1 65 ? -5.543 23.672 -6.312 1 98.44 65 ARG B O 1
ATOM 3005 N N . ALA B 1 66 ? -5.965 22.047 -4.762 1 98.56 66 ALA B N 1
ATOM 3006 C CA . ALA B 1 66 ? -5.188 21.031 -5.488 1 98.56 66 ALA B CA 1
ATOM 3007 C C . ALA B 1 66 ? -5.605 19.625 -5.082 1 98.56 66 ALA B C 1
ATOM 3009 O O . ALA B 1 66 ? -6.055 19.406 -3.957 1 98.56 66 ALA B O 1
ATOM 3010 N N . ASP B 1 67 ? -5.535 18.766 -6.004 1 98.62 67 ASP B N 1
ATOM 3011 C CA . ASP B 1 67 ? -5.625 17.328 -5.762 1 98.62 67 ASP B CA 1
ATOM 3012 C C . ASP B 1 67 ? -4.238 16.703 -5.605 1 98.62 67 ASP B C 1
ATOM 3014 O O . ASP B 1 67 ? -3.434 16.734 -6.539 1 98.62 67 ASP B O 1
ATOM 3018 N N . VAL B 1 68 ? -4 16.141 -4.469 1 98.75 68 VAL B N 1
ATOM 3019 C CA . VAL B 1 68 ? -2.658 15.672 -4.148 1 98.75 68 VAL B CA 1
ATOM 3020 C C . VAL B 1 68 ? -2.305 14.484 -5.043 1 98.75 68 VAL B C 1
ATOM 3022 O O . VAL B 1 68 ? -1.138 14.094 -5.137 1 98.75 68 VAL B O 1
ATOM 3025 N N . ALA B 1 69 ? -3.305 13.836 -5.68 1 98.56 69 ALA B N 1
ATOM 3026 C CA . ALA B 1 69 ? -3.031 12.75 -6.617 1 98.56 69 ALA B CA 1
ATOM 3027 C C . ALA B 1 69 ? -2.248 13.25 -7.824 1 98.56 69 ALA B C 1
ATOM 3029 O O . ALA B 1 69 ? -1.673 12.461 -8.57 1 98.56 69 ALA B O 1
ATOM 3030 N N . ASP B 1 70 ? -2.268 14.547 -8.062 1 98.62 70 ASP B N 1
ATOM 3031 C CA . ASP B 1 70 ? -1.54 15.156 -9.164 1 98.62 70 ASP B CA 1
ATOM 3032 C C . ASP B 1 70 ? -0.168 15.656 -8.719 1 98.62 70 ASP B C 1
ATOM 3034 O O . ASP B 1 70 ? -0.065 16.672 -8.023 1 98.62 70 ASP B O 1
ATOM 3038 N N . PRO B 1 71 ? 0.881 14.984 -9.172 1 98.62 71 PRO B N 1
ATOM 3039 C CA . PRO B 1 71 ? 2.215 15.375 -8.711 1 98.62 71 PRO B CA 1
ATOM 3040 C C . PRO B 1 71 ? 2.582 16.797 -9.117 1 98.62 71 PRO B C 1
ATOM 3042 O O . PRO B 1 71 ? 3.268 17.5 -8.375 1 98.62 71 PRO B O 1
ATOM 3045 N N . GLU B 1 72 ? 2.104 17.234 -10.258 1 98.62 72 GLU B N 1
ATOM 3046 C CA . GLU B 1 72 ? 2.402 18.594 -10.703 1 98.62 72 GLU B CA 1
ATOM 3047 C C . GLU B 1 72 ? 1.701 19.625 -9.828 1 98.62 72 GLU B C 1
ATOM 3049 O O . GLU B 1 72 ? 2.25 20.688 -9.562 1 98.62 72 GLU B O 1
ATOM 3054 N N . ALA B 1 73 ? 0.495 19.312 -9.414 1 98.75 73 ALA B N 1
ATOM 3055 C CA . ALA B 1 73 ? -0.221 20.203 -8.508 1 98.75 73 ALA B CA 1
ATOM 3056 C C . ALA B 1 73 ? 0.501 20.328 -7.172 1 98.75 73 ALA B C 1
ATOM 3058 O O . ALA B 1 73 ? 0.546 21.406 -6.574 1 98.75 73 ALA B O 1
ATOM 3059 N N . CYS B 1 74 ? 1.062 19.219 -6.672 1 98.75 74 CYS B N 1
ATOM 3060 C CA . CYS B 1 74 ? 1.818 19.234 -5.422 1 98.75 74 CYS B CA 1
ATOM 3061 C C . CYS B 1 74 ? 3.064 20.094 -5.551 1 98.75 74 CYS B C 1
ATOM 3063 O O . CYS B 1 74 ? 3.367 20.891 -4.66 1 98.75 74 CYS B O 1
ATOM 3065 N N . GLU B 1 75 ? 3.713 19.938 -6.684 1 98.62 75 GLU B N 1
ATOM 3066 C CA . GLU B 1 75 ? 4.906 20.734 -6.93 1 98.62 75 GLU B CA 1
ATOM 3067 C C . GLU B 1 75 ? 4.566 22.219 -7.008 1 98.62 75 GLU B C 1
ATOM 3069 O O . GLU B 1 75 ? 5.258 23.047 -6.414 1 98.62 75 GLU B O 1
ATOM 3074 N N . ALA B 1 76 ? 3.553 22.516 -7.723 1 98.75 76 ALA B N 1
ATOM 3075 C CA . ALA B 1 76 ? 3.123 23.906 -7.859 1 98.75 76 ALA B CA 1
ATOM 3076 C C . ALA B 1 76 ? 2.725 24.5 -6.512 1 98.75 76 ALA B C 1
ATOM 3078 O O . ALA B 1 76 ? 2.986 25.672 -6.234 1 98.75 76 ALA B O 1
ATOM 3079 N N . ALA B 1 77 ? 2.074 23.703 -5.699 1 98.69 77 ALA B N 1
ATOM 3080 C CA . ALA B 1 77 ? 1.659 24.156 -4.371 1 98.69 77 ALA B CA 1
ATOM 3081 C C . ALA B 1 77 ? 2.867 24.469 -3.498 1 98.69 77 ALA B C 1
ATOM 3083 O O . ALA B 1 77 ? 2.877 25.484 -2.787 1 98.69 77 ALA B O 1
ATOM 3084 N N . ALA B 1 78 ? 3.867 23.609 -3.535 1 98.69 78 ALA B N 1
ATOM 3085 C CA . ALA B 1 78 ? 5.082 23.844 -2.758 1 98.69 78 ALA B CA 1
ATOM 3086 C C . ALA B 1 78 ? 5.801 25.109 -3.223 1 98.69 78 ALA B C 1
ATOM 3088 O O . ALA B 1 78 ? 6.281 25.891 -2.404 1 98.69 78 ALA B O 1
ATOM 3089 N N . GLU B 1 79 ? 5.836 25.25 -4.523 1 98.44 79 GLU B N 1
ATOM 3090 C CA . GLU B 1 79 ? 6.457 26.453 -5.09 1 98.44 79 GLU B CA 1
ATOM 3091 C C . GLU B 1 79 ? 5.742 27.719 -4.633 1 98.44 79 GLU B C 1
ATOM 3093 O O . GLU B 1 79 ? 6.383 28.688 -4.234 1 98.44 79 GLU B O 1
ATOM 3098 N N . ARG B 1 80 ? 4.5 27.703 -4.703 1 98.31 80 ARG B N 1
ATOM 3099 C CA . ARG B 1 80 ? 3.705 28.859 -4.297 1 98.31 80 ARG B CA 1
ATOM 3100 C C . ARG B 1 80 ? 3.855 29.141 -2.805 1 98.31 80 ARG B C 1
ATOM 3102 O O . ARG B 1 80 ? 3.916 30.297 -2.383 1 98.31 80 ARG B O 1
ATOM 3109 N N . ALA B 1 81 ? 3.865 28.078 -1.993 1 98.06 81 ALA B N 1
ATOM 3110 C CA . ALA B 1 81 ? 4.047 28.234 -0.552 1 98.06 81 ALA B CA 1
ATOM 3111 C C . ALA B 1 81 ? 5.336 28.984 -0.237 1 98.06 81 ALA B C 1
ATOM 3113 O O . ALA B 1 81 ? 5.328 29.938 0.547 1 98.06 81 ALA B O 1
ATOM 3114 N N . GLU B 1 82 ? 6.406 28.609 -0.88 1 97.56 82 GLU B N 1
ATOM 3115 C CA . GLU B 1 82 ? 7.691 29.25 -0.619 1 97.56 82 GLU B CA 1
ATOM 3116 C C . GLU B 1 82 ? 7.723 30.672 -1.176 1 97.56 82 GLU B C 1
ATOM 3118 O O . GLU B 1 82 ? 8.328 31.562 -0.582 1 97.56 82 GLU B O 1
ATOM 3123 N N . ALA B 1 83 ? 7.109 30.844 -2.332 1 97.31 83 ALA B N 1
ATOM 3124 C CA . ALA B 1 83 ? 7.066 32.188 -2.922 1 97.31 83 ALA B CA 1
ATOM 3125 C C . ALA B 1 83 ? 6.348 33.156 -2.002 1 97.31 83 ALA B C 1
ATOM 3127 O O . ALA B 1 83 ? 6.723 34.344 -1.928 1 97.31 83 ALA B O 1
ATOM 3128 N N . GLU B 1 84 ? 5.414 32.656 -1.289 1 95.25 84 GLU B N 1
ATOM 3129 C CA . GLU B 1 84 ? 4.559 33.562 -0.506 1 95.25 84 GLU B CA 1
ATOM 3130 C C . GLU B 1 84 ? 5.066 33.688 0.926 1 95.25 84 GLU B C 1
ATOM 3132 O O . GLU B 1 84 ? 4.973 34.75 1.525 1 95.25 84 GLU B O 1
ATOM 3137 N N . PHE B 1 85 ? 5.57 32.625 1.529 1 96.44 85 PHE B N 1
ATOM 3138 C CA . PHE B 1 85 ? 5.832 32.656 2.963 1 96.44 85 PHE B CA 1
ATOM 3139 C C . PHE B 1 85 ? 7.289 32.312 3.254 1 96.44 85 PHE B C 1
ATOM 3141 O O . PHE B 1 85 ? 7.723 32.344 4.406 1 96.44 85 PHE B O 1
ATOM 3148 N N . GLY B 1 86 ? 8.102 32.031 2.166 1 95.56 86 GLY B N 1
ATOM 3149 C CA . GLY B 1 86 ? 9.477 31.594 2.381 1 95.56 86 GLY B CA 1
ATOM 3150 C C . GLY B 1 86 ? 9.609 30.094 2.59 1 95.56 86 GLY B C 1
ATOM 3151 O O . GLY B 1 86 ? 8.695 29.328 2.268 1 95.56 86 GLY B O 1
ATOM 3152 N N . PRO B 1 87 ? 10.742 29.656 3.111 1 97.12 87 PRO B N 1
ATOM 3153 C CA . PRO B 1 87 ? 11.062 28.219 3.186 1 97.12 87 PRO B CA 1
ATOM 3154 C C . PRO B 1 87 ? 10.055 27.438 4.016 1 97.12 87 PRO B C 1
ATOM 3156 O O . PRO B 1 87 ? 9.625 27.906 5.078 1 97.12 87 PRO B O 1
ATOM 3159 N N . ILE B 1 88 ? 9.703 26.266 3.541 1 98.25 88 ILE B N 1
ATOM 3160 C CA . ILE B 1 88 ? 8.758 25.391 4.215 1 98.25 88 ILE B CA 1
ATOM 3161 C C . ILE B 1 88 ? 9.453 24.672 5.379 1 98.25 88 ILE B C 1
ATOM 3163 O O . ILE B 1 88 ? 10.438 23.969 5.176 1 98.25 88 ILE B O 1
ATOM 3167 N N . ASP B 1 89 ? 8.898 24.797 6.555 1 98 89 ASP B N 1
ATOM 3168 C CA . ASP B 1 89 ? 9.492 24.203 7.746 1 98 89 ASP B CA 1
ATOM 3169 C C . ASP B 1 89 ? 8.82 22.875 8.086 1 98 89 ASP B C 1
ATOM 3171 O O . ASP B 1 89 ? 9.477 21.938 8.547 1 98 89 ASP B O 1
ATOM 3175 N N . VAL B 1 90 ? 7.508 22.859 7.973 1 98.44 90 VAL B N 1
ATOM 3176 C CA . VAL B 1 90 ? 6.711 21.688 8.32 1 98.44 90 VAL B CA 1
ATOM 3177 C C . VAL B 1 90 ? 5.727 21.375 7.199 1 98.44 90 VAL B C 1
ATOM 3179 O O . VAL B 1 90 ? 5.109 22.281 6.637 1 98.44 90 VAL B O 1
ATOM 3182 N N . TRP B 1 91 ? 5.637 20.172 6.801 1 98.88 91 TRP B N 1
ATOM 3183 C CA . TRP B 1 91 ? 4.648 19.672 5.852 1 98.88 91 TRP B CA 1
ATOM 3184 C C . TRP B 1 91 ? 3.832 18.531 6.461 1 98.88 91 TRP B C 1
ATOM 3186 O O . TRP B 1 91 ? 4.379 17.484 6.805 1 98.88 91 TRP B O 1
ATOM 3196 N N . VAL B 1 92 ? 2.51 18.734 6.617 1 98.88 92 VAL B N 1
ATOM 3197 C CA . VAL B 1 92 ? 1.606 17.719 7.16 1 98.88 92 VAL B CA 1
ATOM 3198 C C . VAL B 1 92 ? 0.778 17.109 6.031 1 98.88 92 VAL B C 1
ATOM 3200 O O . VAL B 1 92 ? 0.039 17.812 5.344 1 98.88 92 VAL B O 1
ATOM 3203 N N . ASN B 1 93 ? 0.913 15.844 5.836 1 98.81 93 ASN B N 1
ATOM 3204 C CA . ASN B 1 93 ? 0.067 15.109 4.895 1 98.81 93 ASN B CA 1
ATOM 3205 C C . ASN B 1 93 ? -1.123 14.469 5.598 1 98.81 93 ASN B C 1
ATOM 3207 O O . ASN B 1 93 ? -0.947 13.594 6.453 1 98.81 93 ASN B O 1
ATOM 3211 N N . ASP B 1 94 ? -2.355 14.805 5.16 1 98.38 94 ASP B N 1
ATOM 3212 C CA . ASP B 1 94 ? -3.549 14.32 5.844 1 98.38 94 ASP B CA 1
ATOM 3213 C C . ASP B 1 94 ? -4.672 14.031 4.852 1 98.38 94 ASP B C 1
ATOM 3215 O O . ASP B 1 94 ? -5.719 13.492 5.227 1 98.38 94 ASP B O 1
ATOM 3219 N N . ALA B 1 95 ? -4.543 14.367 3.57 1 97.88 95 ALA B N 1
ATOM 3220 C CA . ALA B 1 95 ? -5.594 14.211 2.568 1 97.88 95 ALA B CA 1
ATOM 3221 C C . ALA B 1 95 ? -5.852 12.734 2.268 1 97.88 95 ALA B C 1
ATOM 3223 O O . ALA B 1 95 ? -4.906 11.953 2.105 1 97.88 95 ALA B O 1
ATOM 3224 N N . PHE B 1 96 ? -7.145 12.336 2.193 1 95.88 96 PHE B N 1
ATOM 3225 C CA . PHE B 1 96 ? -7.426 10.977 1.749 1 95.88 96 PHE B CA 1
ATOM 3226 C C . PHE B 1 96 ? -8.859 10.852 1.255 1 95.88 96 PHE B C 1
ATOM 3228 O O . PHE B 1 96 ? -9.695 11.719 1.526 1 95.88 96 PHE B O 1
ATOM 3235 N N . VAL B 1 97 ? -9.133 9.891 0.468 1 97.25 97 VAL B N 1
ATOM 3236 C CA . VAL B 1 97 ? -10.445 9.375 0.091 1 97.25 97 VAL B CA 1
ATOM 3237 C C . VAL B 1 97 ? -10.484 7.859 0.304 1 97.25 97 VAL B C 1
ATOM 3239 O O . VAL B 1 97 ? -9.438 7.219 0.454 1 97.25 97 VAL B O 1
ATOM 3242 N N . SER B 1 98 ? -11.641 7.301 0.414 1 95.69 98 SER B N 1
ATOM 3243 C CA . SER B 1 98 ? -11.773 5.855 0.545 1 95.69 98 SER B CA 1
ATOM 3244 C C . SER B 1 98 ? -13.164 5.395 0.115 1 95.69 98 SER B C 1
ATOM 3246 O O . SER B 1 98 ? -13.93 6.164 -0.471 1 95.69 98 SER B O 1
ATOM 3248 N N . VAL B 1 99 ? -13.414 4.098 0.177 1 94.75 99 VAL B N 1
ATOM 3249 C CA . VAL B 1 99 ? -14.688 3.439 -0.109 1 94.75 99 VAL B CA 1
ATOM 3250 C C . VAL B 1 99 ? -15 2.426 0.987 1 94.75 99 VAL B C 1
ATOM 3252 O O . VAL B 1 99 ? -14.188 1.548 1.282 1 94.75 99 VAL B O 1
ATOM 3255 N N . PHE B 1 100 ? -16.125 2.57 1.627 1 92.25 100 PHE B N 1
ATOM 3256 C CA . PHE B 1 100 ? -16.672 1.521 2.48 1 92.25 100 PHE B CA 1
ATOM 3257 C C . PHE B 1 100 ? -17.516 0.542 1.668 1 92.25 100 PHE B C 1
ATOM 3259 O O . PHE B 1 100 ? -18.625 0.86 1.266 1 92.25 100 PHE B O 1
ATOM 3266 N N . ALA B 1 101 ? -17.047 -0.613 1.466 1 94.12 101 ALA B N 1
ATOM 3267 C CA . ALA B 1 101 ? -17.75 -1.616 0.667 1 94.12 101 ALA B CA 1
ATOM 3268 C C . ALA B 1 101 ? -17.031 -2.963 0.728 1 94.12 101 ALA B C 1
ATOM 3270 O O . ALA B 1 101 ? -15.82 -3.018 0.944 1 94.12 101 ALA B O 1
ATOM 3271 N N . PRO B 1 102 ? -17.781 -4.07 0.542 1 93.19 102 PRO B N 1
ATOM 3272 C CA . PRO B 1 102 ? -17.062 -5.316 0.234 1 93.19 102 PRO B CA 1
ATOM 3273 C C . PRO B 1 102 ? -16.141 -5.184 -0.978 1 93.19 102 PRO B C 1
ATOM 3275 O O . PRO B 1 102 ? -16.453 -4.445 -1.916 1 93.19 102 PRO B O 1
ATOM 3278 N N . PHE B 1 103 ? -15.133 -5.957 -0.987 1 97.06 103 PHE B N 1
ATOM 3279 C CA . PHE B 1 103 ? -14.133 -5.855 -2.043 1 97.06 103 PHE B CA 1
ATOM 3280 C C . PHE B 1 103 ? -14.773 -6.043 -3.414 1 97.06 103 PHE B C 1
ATOM 3282 O O . PHE B 1 103 ? -14.469 -5.301 -4.352 1 97.06 103 PHE B O 1
ATOM 3289 N N . THR B 1 104 ? -15.641 -6.926 -3.512 1 96.44 104 THR B N 1
ATOM 3290 C CA . THR B 1 104 ? -16.219 -7.305 -4.793 1 96.44 104 THR B CA 1
ATOM 3291 C C . THR B 1 104 ? -17.141 -6.199 -5.316 1 96.44 104 THR B C 1
ATOM 3293 O O . THR B 1 104 ? -17.547 -6.223 -6.477 1 96.44 104 THR B O 1
ATOM 3296 N N . GLU B 1 105 ? -17.391 -5.223 -4.512 1 96.5 105 GLU B N 1
ATOM 3297 C CA . GLU B 1 105 ? -18.281 -4.133 -4.91 1 96.5 105 GLU B CA 1
ATOM 3298 C C . GLU B 1 105 ? -17.5 -2.84 -5.133 1 96.5 105 GLU B C 1
ATOM 3300 O O . GLU B 1 105 ? -18.094 -1.777 -5.328 1 96.5 105 GLU B O 1
ATOM 3305 N N . ILE B 1 106 ? -16.25 -2.865 -5.047 1 97.56 106 ILE B N 1
ATOM 3306 C CA . ILE B 1 106 ? -15.391 -1.729 -5.355 1 97.56 106 ILE B CA 1
ATOM 3307 C C . ILE B 1 106 ? -14.828 -1.874 -6.77 1 97.56 106 ILE B C 1
ATOM 3309 O O . ILE B 1 106 ? -14.125 -2.844 -7.07 1 97.56 106 ILE B O 1
ATOM 3313 N N . SER B 1 107 ? -15.133 -0.953 -7.625 1 97.75 107 SER B N 1
ATOM 3314 C CA . SER B 1 107 ? -14.648 -1.039 -9 1 97.75 107 SER B CA 1
ATOM 3315 C C . SER B 1 107 ? -13.141 -0.822 -9.07 1 97.75 107 SER B C 1
ATOM 3317 O O . SER B 1 107 ? -12.539 -0.287 -8.141 1 97.75 107 SER B O 1
ATOM 3319 N N . ALA B 1 108 ? -12.547 -1.266 -10.172 1 98.25 108 ALA B N 1
ATOM 3320 C CA . ALA B 1 108 ? -11.117 -1.058 -10.383 1 98.25 108 ALA B CA 1
ATOM 3321 C C . ALA B 1 108 ? -10.773 0.429 -10.375 1 98.25 108 ALA B C 1
ATOM 3323 O O . ALA B 1 108 ? -9.727 0.825 -9.852 1 98.25 108 ALA B O 1
ATOM 3324 N N . GLU B 1 109 ? -11.602 1.221 -10.961 1 97.94 109 GLU B N 1
ATOM 3325 C CA . GLU B 1 109 ? -11.375 2.662 -11.016 1 97.94 109 GLU B CA 1
ATOM 3326 C C . GLU B 1 109 ? -11.422 3.279 -9.617 1 97.94 109 GLU B C 1
ATOM 3328 O O . GLU B 1 109 ? -10.617 4.16 -9.305 1 97.94 109 GLU B O 1
ATOM 3333 N N . GLU B 1 110 ? -12.391 2.852 -8.828 1 97.88 110 GLU B N 1
ATOM 3334 C CA . GLU B 1 110 ? -12.492 3.334 -7.449 1 97.88 110 GLU B CA 1
ATOM 3335 C C . GLU B 1 110 ? -11.266 2.945 -6.637 1 97.88 110 GLU B C 1
ATOM 3337 O O . GLU B 1 110 ? -10.734 3.758 -5.879 1 97.88 110 GLU B O 1
ATOM 3342 N N . PHE B 1 111 ? -10.844 1.702 -6.801 1 98.12 111 PHE B N 1
ATOM 3343 C CA . PHE B 1 111 ? -9.672 1.203 -6.094 1 98.12 111 PHE B CA 1
ATOM 3344 C C . PHE B 1 111 ? -8.43 2.012 -6.461 1 98.12 111 PHE B C 1
ATOM 3346 O O . PHE B 1 111 ? -7.648 2.391 -5.586 1 98.12 111 PHE B O 1
ATOM 3353 N N . ARG B 1 112 ? -8.289 2.268 -7.727 1 98.44 112 ARG B N 1
ATOM 3354 C CA . ARG B 1 112 ? -7.188 3.078 -8.227 1 98.44 112 ARG B CA 1
ATOM 3355 C C . ARG B 1 112 ? -7.242 4.492 -7.656 1 98.44 112 ARG B C 1
ATOM 3357 O O . ARG B 1 112 ? -6.219 5.035 -7.234 1 98.44 112 ARG B O 1
ATOM 3364 N N . ARG B 1 113 ? -8.367 5.062 -7.633 1 98.5 113 ARG B N 1
ATOM 3365 C CA . ARG B 1 113 ? -8.539 6.426 -7.141 1 98.5 113 ARG B CA 1
ATOM 3366 C C . ARG B 1 113 ? -8.133 6.539 -5.676 1 98.5 113 ARG B C 1
ATOM 3368 O O . ARG B 1 113 ? -7.422 7.469 -5.289 1 98.5 113 ARG B O 1
ATOM 3375 N N . VAL B 1 114 ? -8.578 5.582 -4.867 1 98.56 114 VAL B N 1
ATOM 3376 C CA . VAL B 1 114 ? -8.203 5.566 -3.457 1 98.56 114 VAL B CA 1
ATOM 3377 C C . VAL B 1 114 ? -6.688 5.465 -3.328 1 98.56 114 VAL B C 1
ATOM 3379 O O . VAL B 1 114 ? -6.078 6.18 -2.529 1 98.56 114 VAL B O 1
ATOM 3382 N N . THR B 1 115 ? -6.09 4.633 -4.113 1 98.75 115 THR B N 1
ATOM 3383 C CA . THR B 1 115 ? -4.645 4.449 -4.086 1 98.75 115 THR B CA 1
ATOM 3384 C C . THR B 1 115 ? -3.928 5.734 -4.488 1 98.75 115 THR B C 1
ATOM 3386 O O . THR B 1 115 ? -2.945 6.129 -3.857 1 98.75 115 THR B O 1
ATOM 3389 N N . GLU B 1 116 ? -4.414 6.406 -5.48 1 98.69 116 GLU B N 1
ATOM 3390 C CA . GLU B 1 116 ? -3.797 7.613 -6.023 1 98.69 116 GLU B CA 1
ATOM 3391 C C . GLU B 1 116 ? -3.828 8.758 -5.012 1 98.69 116 GLU B C 1
ATOM 3393 O O . GLU B 1 116 ? -2.873 9.523 -4.906 1 98.69 116 GLU B O 1
ATOM 3398 N N . VAL B 1 117 ? -4.867 8.852 -4.309 1 98.62 117 VAL B N 1
ATOM 3399 C CA . VAL B 1 117 ? -5.016 9.977 -3.396 1 98.62 117 VAL B CA 1
ATOM 3400 C C . VAL B 1 117 ? -4.422 9.625 -2.033 1 98.62 117 VAL B C 1
ATOM 3402 O O . VAL B 1 117 ? -3.555 10.344 -1.526 1 98.62 117 VAL B O 1
ATOM 3405 N N . THR B 1 118 ? -4.828 8.523 -1.489 1 98.38 118 THR B N 1
ATOM 3406 C CA . THR B 1 118 ? -4.59 8.188 -0.089 1 98.38 118 THR B CA 1
ATOM 3407 C C . THR B 1 118 ? -3.178 7.648 0.107 1 98.38 118 THR B C 1
ATOM 3409 O O . THR B 1 118 ? -2.623 7.727 1.206 1 98.38 118 THR B O 1
ATOM 3412 N N . TYR B 1 119 ? -2.561 7.18 -0.938 1 98.5 119 TYR B N 1
ATOM 3413 C CA . TYR B 1 119 ? -1.181 6.715 -0.874 1 98.5 119 TYR B CA 1
ATOM 3414 C C . TYR B 1 119 ? -0.269 7.59 -1.726 1 98.5 119 TYR B C 1
ATOM 3416 O O . TYR B 1 119 ? 0.53 8.367 -1.196 1 98.5 119 TYR B O 1
ATOM 3424 N N . LEU B 1 120 ? -0.493 7.582 -3.037 1 98.88 120 LEU B N 1
ATOM 3425 C CA . LEU B 1 120 ? 0.407 8.312 -3.926 1 98.88 120 LEU B CA 1
ATOM 3426 C C . LEU B 1 120 ? 0.321 9.812 -3.68 1 98.88 120 LEU B C 1
ATOM 3428 O O . LEU B 1 120 ? 1.274 10.547 -3.953 1 98.88 120 LEU B O 1
ATOM 3432 N N . GLY B 1 121 ? -0.81 10.281 -3.209 1 98.81 121 GLY B N 1
ATOM 3433 C CA . GLY B 1 121 ? -0.902 11.68 -2.822 1 98.81 121 GLY B CA 1
ATOM 3434 C C . GLY B 1 121 ? 0.122 12.078 -1.776 1 98.81 121 GLY B C 1
ATOM 3435 O O . GLY B 1 121 ? 0.737 13.141 -1.875 1 98.81 121 GLY B O 1
ATOM 3436 N N . TYR B 1 122 ? 0.302 11.211 -0.705 1 98.69 122 TYR B N 1
ATOM 3437 C CA . TYR B 1 122 ? 1.337 11.43 0.299 1 98.69 122 TYR B CA 1
ATOM 3438 C C . TYR B 1 122 ? 2.725 11.406 -0.332 1 98.69 122 TYR B C 1
ATOM 3440 O O . TYR B 1 122 ? 3.58 12.227 0.002 1 98.69 122 TYR B O 1
ATOM 3448 N N . VAL B 1 123 ? 2.934 10.461 -1.213 1 98.81 123 VAL B N 1
ATOM 3449 C CA . VAL B 1 123 ? 4.215 10.312 -1.892 1 98.81 123 VAL B CA 1
ATOM 3450 C C . VAL B 1 123 ? 4.535 11.586 -2.678 1 98.81 123 VAL B C 1
ATOM 3452 O O . VAL B 1 123 ? 5.633 12.133 -2.559 1 98.81 123 VAL B O 1
ATOM 3455 N N . ASN B 1 124 ? 3.588 12.062 -3.451 1 98.81 124 ASN B N 1
ATOM 3456 C CA . ASN B 1 124 ? 3.764 13.258 -4.273 1 98.81 124 ASN B CA 1
ATOM 3457 C C . ASN B 1 124 ? 4.039 14.492 -3.422 1 98.81 124 ASN B C 1
ATOM 3459 O O . ASN B 1 124 ? 4.961 15.258 -3.709 1 98.81 124 ASN B O 1
ATOM 3463 N N . ALA B 1 125 ? 3.232 14.633 -2.42 1 98.88 125 ALA B N 1
ATOM 3464 C CA . ALA B 1 125 ? 3.359 15.797 -1.545 1 98.88 125 ALA B CA 1
ATOM 3465 C C . ALA B 1 125 ? 4.695 15.789 -0.808 1 98.88 125 ALA B C 1
ATOM 3467 O O . ALA B 1 125 ? 5.344 16.828 -0.672 1 98.88 125 ALA B O 1
ATOM 3468 N N . THR B 1 126 ? 5.09 14.641 -0.331 1 98.81 126 THR B N 1
ATOM 3469 C CA . THR B 1 126 ? 6.371 14.508 0.354 1 98.81 126 THR B CA 1
ATOM 3470 C C . THR B 1 126 ? 7.527 14.82 -0.595 1 98.81 126 THR B C 1
ATOM 3472 O O . THR B 1 126 ? 8.5 15.461 -0.206 1 98.81 126 THR B O 1
ATOM 3475 N N . ARG B 1 127 ? 7.398 14.32 -1.817 1 98.75 127 ARG B N 1
ATOM 3476 C CA . ARG B 1 127 ? 8.422 14.625 -2.814 1 98.75 127 ARG B CA 1
ATOM 3477 C C . ARG B 1 127 ? 8.586 16.125 -2.988 1 98.75 127 ARG B C 1
ATOM 3479 O O . ARG B 1 127 ? 9.711 16.641 -3.037 1 98.75 127 ARG B O 1
ATOM 3486 N N . ALA B 1 128 ? 7.5 16.812 -3.127 1 98.62 128 ALA B N 1
ATOM 3487 C CA . ALA B 1 128 ? 7.527 18.266 -3.281 1 98.62 128 ALA B CA 1
ATOM 3488 C C . ALA B 1 128 ? 8.172 18.938 -2.07 1 98.62 128 ALA B C 1
ATOM 3490 O O . ALA B 1 128 ? 8.984 19.859 -2.217 1 98.62 128 ALA B O 1
ATOM 3491 N N . ALA B 1 129 ? 7.828 18.484 -0.881 1 98.75 129 ALA B N 1
ATOM 3492 C CA . ALA B 1 129 ? 8.391 19.016 0.354 1 98.75 129 ALA B CA 1
ATOM 3493 C C . ALA B 1 129 ? 9.898 18.781 0.417 1 98.75 129 ALA B C 1
ATOM 3495 O O . ALA B 1 129 ? 10.664 19.703 0.721 1 98.75 129 ALA B O 1
ATOM 3496 N N . LEU B 1 130 ? 10.328 17.562 0.114 1 98.62 130 LEU B N 1
ATOM 3497 C CA . LEU B 1 130 ? 11.734 17.188 0.226 1 98.62 130 LEU B CA 1
ATOM 3498 C C . LEU B 1 130 ? 12.586 17.984 -0.763 1 98.62 130 LEU B C 1
ATOM 3500 O O . LEU B 1 130 ? 13.734 18.328 -0.464 1 98.62 130 LEU B O 1
ATOM 3504 N N . ARG B 1 131 ? 12.031 18.234 -1.952 1 98.12 131 ARG B N 1
ATOM 3505 C CA . ARG B 1 131 ? 12.75 19.016 -2.951 1 98.12 131 ARG B CA 1
ATOM 3506 C C . ARG B 1 131 ? 13.133 20.375 -2.398 1 98.12 131 ARG B C 1
ATOM 3508 O O . ARG B 1 131 ? 14.156 20.953 -2.791 1 98.12 131 ARG B O 1
ATOM 3515 N N . ARG B 1 132 ? 12.414 20.891 -1.482 1 98.12 132 ARG B N 1
ATOM 3516 C CA . ARG B 1 132 ? 12.656 22.188 -0.875 1 98.12 132 ARG B CA 1
ATOM 3517 C C . ARG B 1 132 ? 13.492 22.047 0.397 1 98.12 132 ARG B C 1
ATOM 3519 O O . ARG B 1 132 ? 14.32 22.922 0.7 1 98.12 132 ARG B O 1
ATOM 3526 N N . MET B 1 133 ? 13.297 21.031 1.147 1 98.5 133 MET B N 1
ATOM 3527 C CA . MET B 1 133 ? 13.875 20.859 2.479 1 98.5 133 MET B CA 1
ATOM 3528 C C . MET B 1 133 ? 15.312 20.344 2.387 1 98.5 133 MET B C 1
ATOM 3530 O O . MET B 1 133 ? 16.188 20.781 3.146 1 98.5 133 MET B O 1
ATOM 3534 N N . LEU B 1 134 ? 15.57 19.453 1.45 1 98.25 134 LEU B N 1
ATOM 3535 C CA . LEU B 1 134 ? 16.844 18.734 1.418 1 98.25 134 LEU B CA 1
ATOM 3536 C C . LEU B 1 134 ? 18 19.688 1.083 1 98.25 134 LEU B C 1
ATOM 3538 O O . LEU B 1 134 ? 19.047 19.641 1.73 1 98.25 134 LEU B O 1
ATOM 3542 N N . PRO B 1 135 ? 17.828 20.609 0.088 1 97.5 135 PRO B N 1
ATOM 3543 C CA . PRO B 1 135 ? 18.922 21.531 -0.19 1 97.5 135 PRO B CA 1
ATOM 3544 C C . PRO B 1 135 ? 19.281 22.391 1.016 1 97.5 135 PRO B C 1
ATOM 3546 O O . PRO B 1 135 ? 20.438 22.797 1.165 1 97.5 135 PRO B O 1
ATOM 3549 N N . ARG B 1 136 ? 18.359 22.594 1.918 1 97 136 ARG B N 1
ATOM 3550 C CA . ARG B 1 136 ? 18.578 23.406 3.115 1 97 136 ARG B CA 1
ATOM 3551 C C . ARG B 1 136 ? 18.906 22.516 4.312 1 97 136 ARG B C 1
ATOM 3553 O O . ARG B 1 136 ? 19.219 23.016 5.395 1 97 136 ARG B O 1
ATOM 3560 N N . ASP B 1 137 ? 18.703 21.188 4.109 1 97.94 137 ASP B N 1
ATOM 3561 C CA . ASP B 1 137 ? 18.906 20.172 5.141 1 97.94 137 ASP B CA 1
ATOM 3562 C C . ASP B 1 137 ? 18.109 20.5 6.398 1 97.94 137 ASP B C 1
ATOM 3564 O O . ASP B 1 137 ? 18.625 20.438 7.512 1 97.94 137 ASP B O 1
ATOM 3568 N N . HIS B 1 138 ? 16.906 21 6.148 1 97.38 138 HIS B N 1
ATOM 3569 C CA . HIS B 1 138 ? 16.016 21.375 7.238 1 97.38 138 HIS B CA 1
ATOM 3570 C C . HIS B 1 138 ? 14.562 21.188 6.844 1 97.38 138 HIS B C 1
ATOM 3572 O O . HIS B 1 138 ? 14.172 21.5 5.715 1 97.38 138 HIS B O 1
ATOM 3578 N N . GLY B 1 139 ? 13.805 20.703 7.805 1 97.94 139 GLY B N 1
ATOM 3579 C CA . GLY B 1 139 ? 12.375 20.531 7.605 1 97.94 139 GLY B CA 1
ATOM 3580 C C . GLY B 1 139 ? 11.844 19.25 8.203 1 97.94 139 GLY B C 1
ATOM 3581 O O . GLY B 1 139 ? 12.609 18.328 8.508 1 97.94 139 GLY B O 1
ATOM 3582 N N . THR B 1 140 ? 10.531 19.25 8.445 1 98.25 140 THR B N 1
ATOM 3583 C CA . THR B 1 140 ? 9.859 18.078 9.008 1 98.25 140 THR B CA 1
ATOM 3584 C C . THR B 1 140 ? 8.594 17.75 8.211 1 98.25 140 THR B C 1
ATOM 3586 O O . THR B 1 140 ? 7.797 18.641 7.91 1 98.25 140 THR B O 1
ATOM 3589 N N . VAL B 1 141 ? 8.508 16.516 7.832 1 98.69 141 VAL B N 1
ATOM 3590 C CA . VAL B 1 141 ? 7.273 16.016 7.23 1 98.69 141 VAL B CA 1
ATOM 3591 C C . VAL B 1 141 ? 6.551 15.109 8.219 1 98.69 141 VAL B C 1
ATOM 3593 O O . VAL B 1 141 ? 7.145 14.172 8.766 1 98.69 141 VAL B O 1
ATOM 3596 N N . VAL B 1 142 ? 5.289 15.359 8.516 1 98.31 142 VAL B N 1
ATOM 3597 C CA . VAL B 1 142 ? 4.465 14.523 9.375 1 98.31 142 VAL B CA 1
ATOM 3598 C C . VAL B 1 142 ? 3.383 13.836 8.539 1 98.31 142 VAL B C 1
ATOM 3600 O O . VAL B 1 142 ? 2.582 14.5 7.883 1 98.31 142 VAL B O 1
ATOM 3603 N N . GLN B 1 143 ? 3.439 12.508 8.539 1 97.69 143 GLN B N 1
ATOM 3604 C CA . GLN B 1 143 ? 2.4 11.703 7.91 1 97.69 143 GLN B CA 1
ATOM 3605 C C . GLN B 1 143 ? 1.287 11.367 8.898 1 97.69 143 GLN B C 1
ATOM 3607 O O . GLN B 1 143 ? 1.549 10.836 9.984 1 97.69 143 GLN B O 1
ATOM 3612 N N . VAL B 1 144 ? 0.067 11.695 8.539 1 96.25 144 VAL B N 1
ATOM 3613 C CA . VAL B 1 144 ? -1.063 11.25 9.344 1 96.25 144 VAL B CA 1
ATOM 3614 C C . VAL B 1 144 ? -1.472 9.836 8.93 1 96.25 144 VAL B C 1
ATOM 3616 O O . VAL B 1 144 ? -2.037 9.633 7.852 1 96.25 144 VAL B O 1
ATOM 3619 N N . GLY B 1 145 ? -1.113 8.93 9.766 1 91.38 145 GLY B N 1
ATOM 3620 C CA . GLY B 1 145 ? -1.395 7.527 9.5 1 91.38 145 GLY B CA 1
ATOM 3621 C C . GLY B 1 145 ? -2.598 7.004 10.266 1 91.38 145 GLY B C 1
ATOM 3622 O O . GLY B 1 145 ? -3.547 7.75 10.523 1 91.38 145 GLY B O 1
ATOM 3623 N N . SER B 1 146 ? -2.668 5.723 10.336 1 83.38 146 SER B N 1
ATOM 3624 C CA . SER B 1 146 ? -3.775 5.027 10.992 1 83.38 146 SER B CA 1
ATOM 3625 C C . SER B 1 146 ? -3.312 3.725 11.633 1 83.38 146 SER B C 1
ATOM 3627 O O . SER B 1 146 ? -2.355 3.104 11.164 1 83.38 146 SER B O 1
ATOM 3629 N N . ALA B 1 147 ? -4.043 3.389 12.633 1 66.12 147 ALA B N 1
ATOM 3630 C CA . ALA B 1 147 ? -3.82 2.07 13.219 1 66.12 147 ALA B CA 1
ATOM 3631 C C . ALA B 1 147 ? -4.133 0.963 12.219 1 66.12 147 ALA B C 1
ATOM 3633 O O . ALA B 1 147 ? -3.613 -0.15 12.336 1 66.12 147 ALA B O 1
ATOM 3634 N N . ILE B 1 148 ? -4.926 1.207 11.297 1 63.22 148 ILE B N 1
ATOM 3635 C CA . ILE B 1 148 ? -5.324 0.254 10.266 1 63.22 148 ILE B CA 1
ATOM 3636 C C . ILE B 1 148 ? -4.117 -0.118 9.406 1 63.22 148 ILE B C 1
ATOM 3638 O O . ILE B 1 148 ? -4.145 -1.12 8.688 1 63.22 148 ILE B O 1
ATOM 3642 N N . ALA B 1 149 ? -3.127 0.595 9.5 1 63.88 149 ALA B N 1
ATOM 3643 C CA . ALA B 1 149 ? -1.905 0.301 8.758 1 63.88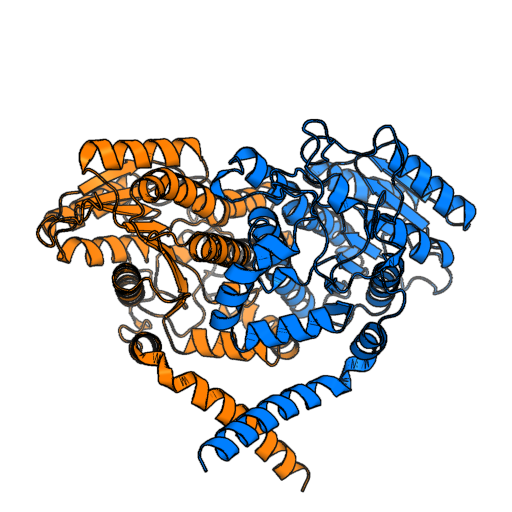 149 ALA B CA 1
ATOM 3644 C C . ALA B 1 149 ? -1.253 -0.984 9.258 1 63.88 149 ALA B C 1
ATOM 3646 O O . ALA B 1 149 ? -0.375 -1.542 8.594 1 63.88 149 ALA B O 1
ATOM 3647 N N . TYR B 1 150 ? -1.774 -1.466 10.266 1 56.03 150 TYR B N 1
ATOM 3648 C CA . TYR B 1 150 ? -1.132 -2.646 10.836 1 56.03 150 TYR B CA 1
ATOM 3649 C C . TYR B 1 150 ? -2.064 -3.85 10.789 1 56.03 150 TYR B C 1
ATOM 3651 O O . TYR B 1 150 ? -1.627 -4.988 10.961 1 56.03 150 TYR B O 1
ATOM 3659 N N . ARG B 1 151 ? -3.314 -3.504 10.5 1 66.94 151 ARG B N 1
ATOM 3660 C CA . ARG B 1 151 ? -4.266 -4.598 10.336 1 66.94 151 ARG B CA 1
ATOM 3661 C C . ARG B 1 151 ? -5.336 -4.246 9.305 1 66.94 151 ARG B C 1
ATOM 3663 O O . ARG B 1 151 ? -6.039 -3.246 9.453 1 66.94 151 ARG B O 1
ATOM 3670 N N . GLY B 1 152 ? -5.383 -5.125 8.359 1 71.5 152 GLY B N 1
ATOM 3671 C CA . GLY B 1 152 ? -6.438 -4.938 7.379 1 71.5 152 GLY B CA 1
ATOM 3672 C C . GLY B 1 152 ? -7.828 -5.125 7.957 1 71.5 152 GLY B C 1
ATOM 3673 O O . GLY B 1 152 ? -8.055 -6.012 8.781 1 71.5 152 GLY B O 1
ATOM 3674 N N . ILE B 1 153 ? -8.727 -4.211 7.574 1 74.31 153 ILE B N 1
ATOM 3675 C CA . ILE B 1 153 ? -10.086 -4.211 8.102 1 74.31 153 ILE B CA 1
ATOM 3676 C C . ILE B 1 153 ? -11.07 -4.551 6.98 1 74.31 153 ILE B C 1
ATOM 3678 O O . ILE B 1 153 ? -11.039 -3.938 5.91 1 74.31 153 ILE B O 1
ATOM 3682 N N . PRO B 1 154 ? -11.914 -5.547 7.242 1 83.94 154 PRO B N 1
ATOM 3683 C CA . PRO B 1 154 ? -12.93 -5.836 6.223 1 83.94 154 PRO B CA 1
ATOM 3684 C C . PRO B 1 154 ? -13.797 -4.625 5.891 1 83.94 154 PRO B C 1
ATOM 3686 O O . PRO B 1 154 ? -14.023 -3.77 6.75 1 83.94 154 PRO B O 1
ATOM 3689 N N . LEU B 1 155 ? -14.234 -4.555 4.602 1 88.69 155 LEU B N 1
ATOM 3690 C CA . LEU B 1 155 ? -15.094 -3.498 4.074 1 88.69 155 LEU B CA 1
ATOM 3691 C C . LEU B 1 155 ? -14.297 -2.217 3.844 1 88.69 155 LEU B C 1
ATOM 3693 O O . LEU B 1 155 ? -14.859 -1.197 3.436 1 88.69 155 LEU B O 1
ATOM 3697 N N . GLN B 1 156 ? -13.016 -2.27 4.141 1 91.38 156 GLN B N 1
ATOM 3698 C CA . GLN B 1 156 ? -12.094 -1.16 3.898 1 91.38 156 GLN B CA 1
ATOM 3699 C C . GLN B 1 156 ? -10.828 -1.639 3.199 1 91.38 156 GLN B C 1
ATOM 3701 O O . GLN B 1 156 ? -9.719 -1.252 3.578 1 91.38 156 GLN B O 1
ATOM 3706 N N . THR B 1 157 ? -10.977 -2.506 2.244 1 95.06 157 THR B N 1
ATOM 3707 C CA . THR B 1 157 ? -9.844 -3.145 1.589 1 95.06 157 THR B CA 1
ATOM 3708 C C . THR B 1 157 ? -8.961 -2.107 0.902 1 95.06 157 THR B C 1
ATOM 3710 O O . THR B 1 157 ? -7.73 -2.15 1.022 1 95.06 157 THR B O 1
ATOM 3713 N N . ALA B 1 158 ? -9.594 -1.143 0.173 1 96.69 158 ALA B N 1
ATOM 3714 C CA . ALA B 1 158 ? -8.828 -0.122 -0.532 1 96.69 158 ALA B CA 1
ATOM 3715 C C . ALA B 1 158 ? -8.062 0.763 0.449 1 96.69 158 ALA B C 1
ATOM 3717 O O . ALA B 1 158 ? -6.887 1.067 0.234 1 96.69 158 ALA B O 1
ATOM 3718 N N . TYR B 1 159 ? -8.703 1.168 1.513 1 94.25 159 TYR B N 1
ATOM 3719 C CA . TYR B 1 159 ? -8.094 1.996 2.549 1 94.25 159 TYR B CA 1
ATOM 3720 C C . TYR B 1 159 ? -6.969 1.247 3.258 1 94.25 159 TYR B C 1
ATOM 3722 O O . TYR B 1 159 ? -5.902 1.81 3.51 1 94.25 159 TYR B O 1
ATOM 3730 N N . SER B 1 160 ? -7.227 -0.039 3.617 1 92.69 160 SER B N 1
ATOM 3731 C CA . SER B 1 160 ? -6.219 -0.867 4.27 1 92.69 160 SER B CA 1
ATOM 3732 C C . SER B 1 160 ? -4.961 -0.982 3.412 1 92.69 160 SER B C 1
ATOM 3734 O O . SER B 1 160 ? -3.844 -0.849 3.918 1 92.69 160 SER B O 1
ATOM 3736 N N . GLY B 1 161 ? -5.176 -1.214 2.156 1 96 161 GLY B N 1
ATOM 3737 C CA . GLY B 1 161 ? -4.031 -1.255 1.257 1 96 161 GLY B CA 1
ATOM 3738 C C . GLY B 1 161 ? -3.26 0.05 1.214 1 96 161 GLY B C 1
ATOM 3739 O O . GLY B 1 161 ? -2.033 0.056 1.348 1 96 161 GLY B O 1
ATOM 3740 N N . ALA B 1 162 ? -3.914 1.126 1.068 1 96.75 162 ALA B N 1
ATOM 3741 C CA . ALA B 1 162 ? -3.283 2.438 0.946 1 96.75 162 ALA B CA 1
ATOM 3742 C C . ALA B 1 162 ? -2.518 2.799 2.217 1 96.75 162 ALA B C 1
ATOM 3744 O O . ALA B 1 162 ? -1.379 3.268 2.15 1 96.75 162 ALA B O 1
ATOM 3745 N N . LYS B 1 163 ? -3.111 2.627 3.346 1 93.62 163 LYS B N 1
ATOM 3746 C CA . LYS B 1 163 ? -2.482 3.025 4.602 1 93.62 163 LYS B CA 1
ATOM 3747 C C . LYS B 1 163 ? -1.3 2.121 4.938 1 93.62 163 LYS B C 1
ATOM 3749 O O . LYS B 1 163 ? -0.312 2.572 5.52 1 93.62 163 LYS B O 1
ATOM 3754 N N . HIS B 1 164 ? -1.393 0.848 4.605 1 92.5 164 HIS B N 1
ATOM 3755 C CA . HIS B 1 164 ? -0.222 -0.014 4.734 1 92.5 164 HIS B CA 1
ATOM 3756 C C . HIS B 1 164 ? 0.903 0.446 3.812 1 92.5 164 HIS B C 1
ATOM 3758 O O . HIS B 1 164 ? 2.074 0.426 4.199 1 92.5 164 HIS B O 1
ATOM 3764 N N . ALA B 1 165 ? 0.513 0.768 2.625 1 96.12 165 ALA B N 1
ATOM 3765 C CA . ALA B 1 165 ? 1.507 1.262 1.676 1 96.12 165 ALA B CA 1
ATOM 3766 C C . ALA B 1 165 ? 2.271 2.449 2.252 1 96.12 165 ALA B C 1
ATOM 3768 O O . ALA B 1 165 ? 3.494 2.539 2.107 1 96.12 165 ALA B O 1
ATOM 3769 N N . LEU B 1 166 ? 1.537 3.355 2.898 1 95.12 166 LEU B N 1
ATOM 3770 C CA . LEU B 1 166 ? 2.148 4.52 3.529 1 95.12 166 LEU B CA 1
ATOM 3771 C C . LEU B 1 166 ? 3.209 4.098 4.539 1 95.12 166 LEU B C 1
ATOM 3773 O O . LEU B 1 166 ? 4.293 4.684 4.59 1 95.12 166 LEU B O 1
ATOM 3777 N N . GLN B 1 167 ? 2.857 3.117 5.277 1 90.12 167 GLN B N 1
ATOM 3778 C CA . GLN B 1 167 ? 3.771 2.648 6.312 1 90.12 167 GLN B CA 1
ATOM 3779 C C . GLN B 1 167 ? 5.066 2.121 5.707 1 90.12 167 GLN B C 1
ATOM 3781 O O . GLN B 1 167 ? 6.16 2.518 6.121 1 90.12 167 GLN B O 1
ATOM 3786 N N . GLY B 1 168 ? 4.961 1.21 4.797 1 90.62 168 GLY B N 1
ATOM 3787 C CA . GLY B 1 168 ? 6.137 0.631 4.176 1 90.62 168 GLY B CA 1
ATOM 3788 C C . GLY B 1 168 ? 6.996 1.655 3.457 1 90.62 168 GLY B C 1
ATOM 3789 O O . GLY B 1 168 ? 8.219 1.656 3.598 1 90.62 168 GLY B O 1
ATOM 3790 N N . TRP B 1 169 ? 6.352 2.51 2.693 1 95.38 169 TRP B N 1
ATOM 3791 C CA . TRP B 1 169 ? 7.051 3.568 1.972 1 95.38 169 TRP B CA 1
ATOM 3792 C C . TRP B 1 169 ? 7.742 4.52 2.941 1 95.38 169 TRP B C 1
ATOM 3794 O O . TRP B 1 169 ? 8.922 4.852 2.764 1 95.38 169 TRP B O 1
ATOM 3804 N N . HIS B 1 170 ? 7.02 4.918 3.943 1 94 170 HIS B N 1
ATOM 3805 C CA . HIS B 1 170 ? 7.531 5.867 4.926 1 94 170 HIS B CA 1
ATOM 3806 C C . HIS B 1 170 ? 8.758 5.309 5.645 1 94 170 HIS B C 1
ATOM 3808 O O . HIS B 1 170 ? 9.742 6.02 5.848 1 94 170 HIS B O 1
ATOM 3814 N N . GLU B 1 171 ? 8.703 4.082 6.043 1 87.38 171 GLU B N 1
ATOM 3815 C CA . GLU B 1 171 ? 9.828 3.449 6.727 1 87.38 171 GLU B CA 1
ATOM 3816 C C . GLU B 1 171 ? 11.07 3.422 5.844 1 87.38 171 GLU B C 1
ATOM 3818 O O . GLU B 1 171 ? 12.18 3.693 6.312 1 87.38 171 GLU B O 1
ATOM 3823 N N . ALA B 1 172 ? 10.875 3.043 4.609 1 90.19 172 ALA B N 1
ATOM 3824 C CA . ALA B 1 172 ? 11.992 3.002 3.668 1 90.19 172 ALA B CA 1
ATOM 3825 C C . ALA B 1 172 ? 12.594 4.391 3.471 1 90.19 172 ALA B C 1
ATOM 3827 O O . ALA B 1 172 ? 13.82 4.551 3.48 1 90.19 172 ALA B O 1
ATOM 3828 N N . LEU B 1 173 ? 11.766 5.371 3.318 1 94.12 173 LEU B N 1
ATOM 3829 C CA . LEU B 1 173 ? 12.219 6.746 3.135 1 94.12 173 LEU B CA 1
ATOM 3830 C C . LEU B 1 173 ? 12.977 7.238 4.363 1 94.12 173 LEU B C 1
ATOM 3832 O O . LEU B 1 173 ? 14.039 7.852 4.234 1 94.12 173 LEU B O 1
ATOM 3836 N N . ARG B 1 174 ? 12.383 7.031 5.531 1 91.31 174 ARG B N 1
ATOM 3837 C CA . ARG B 1 174 ? 13.023 7.449 6.773 1 91.31 174 ARG B CA 1
ATOM 3838 C C . ARG B 1 174 ? 14.43 6.871 6.887 1 91.31 174 ARG B C 1
ATOM 3840 O O . ARG B 1 174 ? 15.367 7.578 7.258 1 91.31 174 ARG B O 1
ATOM 3847 N N . CYS B 1 175 ? 14.594 5.617 6.547 1 85.44 175 CYS B N 1
ATOM 3848 C CA . CYS B 1 175 ? 15.898 4.957 6.594 1 85.44 175 CYS B CA 1
ATOM 3849 C C . CYS B 1 175 ? 16.875 5.629 5.645 1 85.44 175 CYS B C 1
ATOM 3851 O O . CYS B 1 175 ? 18.062 5.781 5.973 1 85.44 175 CYS B O 1
ATOM 3853 N N . GLU B 1 176 ? 16.438 6.027 4.48 1 89.12 176 GLU B N 1
ATOM 3854 C CA . GLU B 1 176 ? 17.297 6.715 3.523 1 89.12 176 GLU B CA 1
ATOM 3855 C C . GLU B 1 176 ? 17.797 8.039 4.086 1 89.12 176 GLU B C 1
ATOM 3857 O O . GLU B 1 176 ? 18.984 8.367 3.961 1 89.12 176 GLU B O 1
ATOM 3862 N N . LEU B 1 177 ? 16.891 8.742 4.652 1 91.19 177 LEU B N 1
ATOM 3863 C CA . LEU B 1 177 ? 17.266 10.047 5.191 1 91.19 177 LEU B CA 1
ATOM 3864 C C . LEU B 1 177 ? 18.234 9.906 6.348 1 91.19 177 LEU B C 1
ATOM 3866 O O . LEU B 1 177 ? 19.203 10.664 6.445 1 91.19 177 LEU B O 1
ATOM 3870 N N . LEU B 1 178 ? 17.984 8.945 7.168 1 84.31 178 LEU B N 1
ATOM 3871 C CA . LEU B 1 178 ? 18.906 8.68 8.273 1 84.31 178 LEU B CA 1
ATOM 3872 C C . LEU B 1 178 ? 20.281 8.273 7.754 1 84.31 178 LEU B C 1
ATOM 3874 O O . LEU B 1 178 ? 21.297 8.75 8.25 1 84.31 178 LEU B O 1
ATOM 3878 N N . ALA B 1 179 ? 20.281 7.441 6.758 1 82.12 179 ALA B N 1
ATOM 3879 C CA . ALA B 1 179 ? 21.531 6.93 6.188 1 82.12 179 ALA B CA 1
ATOM 3880 C C . ALA B 1 179 ? 22.359 8.055 5.562 1 82.12 179 ALA B C 1
ATOM 3882 O O . ALA B 1 179 ? 23.578 8.016 5.586 1 82.12 179 ALA B O 1
ATOM 3883 N N . SER B 1 180 ? 21.688 9.039 5.082 1 88 180 SER B N 1
ATOM 3884 C CA . SER B 1 180 ? 22.375 10.133 4.422 1 88 180 SER B CA 1
ATOM 3885 C C . SER B 1 180 ? 22.797 11.203 5.422 1 88 180 SER B C 1
ATOM 3887 O O . SER B 1 180 ? 23.469 12.18 5.059 1 88 180 SER B O 1
ATOM 3889 N N . GLY B 1 181 ? 22.312 11.031 6.668 1 88.62 181 GLY B N 1
ATOM 3890 C CA . GLY B 1 181 ? 22.656 12.016 7.684 1 88.62 181 GLY B CA 1
ATOM 3891 C C . GLY B 1 181 ? 21.906 13.328 7.508 1 88.62 181 GLY B C 1
ATOM 3892 O O . GLY B 1 181 ? 22.375 14.375 7.973 1 88.62 181 GLY B O 1
ATOM 3893 N N . SER B 1 182 ? 20.859 13.273 6.812 1 92.5 182 SER B N 1
ATOM 3894 C CA . SER B 1 182 ? 20.094 14.477 6.531 1 92.5 182 SER B CA 1
ATOM 3895 C C . SER B 1 182 ? 19.469 15.047 7.801 1 92.5 182 SER B C 1
ATOM 3897 O O . SER B 1 182 ? 19.047 14.297 8.68 1 92.5 182 SER B O 1
ATOM 3899 N N . GLY B 1 183 ? 19.391 16.391 7.84 1 96.19 183 GLY B N 1
ATOM 3900 C CA . GLY B 1 183 ? 18.672 17.062 8.898 1 96.19 183 GLY B CA 1
ATOM 3901 C C . GLY B 1 183 ? 17.172 17.109 8.68 1 96.19 183 GLY B C 1
ATOM 3902 O O . GLY B 1 183 ? 16.406 17.5 9.57 1 96.19 183 GLY B O 1
ATOM 3903 N N . VAL B 1 184 ? 16.719 16.719 7.508 1 97.56 184 VAL B N 1
ATOM 3904 C CA . VAL B 1 184 ? 15.297 16.609 7.223 1 97.56 184 VAL B CA 1
ATOM 3905 C C . VAL B 1 184 ? 14.719 15.367 7.887 1 97.56 184 VAL B C 1
ATOM 3907 O O . VAL B 1 184 ? 15.297 14.289 7.797 1 97.56 184 VAL B O 1
ATOM 3910 N N . ARG B 1 185 ? 13.578 15.555 8.625 1 95.81 185 ARG B N 1
ATOM 3911 C CA . ARG B 1 185 ? 12.961 14.453 9.359 1 95.81 185 ARG B CA 1
ATOM 3912 C C . ARG B 1 185 ? 11.578 14.133 8.805 1 95.81 185 ARG B C 1
ATOM 3914 O O . ARG B 1 185 ? 10.852 15.031 8.375 1 95.81 185 ARG B O 1
ATOM 3921 N N . VAL B 1 186 ? 11.312 12.859 8.812 1 96 186 VAL B N 1
ATOM 3922 C CA . VAL B 1 186 ? 9.961 12.398 8.516 1 96 186 VAL B CA 1
ATOM 3923 C C . VAL B 1 186 ? 9.453 11.531 9.664 1 96 186 VAL B C 1
ATOM 3925 O O . VAL B 1 186 ? 10.203 10.75 10.242 1 96 186 VAL B O 1
ATOM 3928 N N . THR B 1 187 ? 8.195 11.703 10.031 1 93.38 187 THR B N 1
ATOM 3929 C CA . THR B 1 187 ? 7.578 10.906 11.078 1 93.38 187 THR B CA 1
ATOM 3930 C C . THR B 1 187 ? 6.102 10.672 10.789 1 93.38 187 THR B C 1
ATOM 3932 O O . THR B 1 187 ? 5.574 11.164 9.789 1 93.38 187 THR B O 1
ATOM 3935 N N . MET B 1 188 ? 5.543 9.789 11.539 1 92.94 188 MET B N 1
ATOM 3936 C CA . MET B 1 188 ? 4.152 9.406 11.32 1 92.94 188 MET B CA 1
ATOM 3937 C C . MET B 1 188 ? 3.375 9.414 12.633 1 92.94 188 MET B C 1
ATOM 3939 O O . MET B 1 188 ? 3.896 9 13.672 1 92.94 188 MET B O 1
ATOM 3943 N N . VAL B 1 189 ? 2.195 9.914 12.602 1 91.81 189 VAL B N 1
ATOM 3944 C CA . VAL B 1 189 ? 1.265 9.859 13.727 1 91.81 189 VAL B CA 1
ATOM 3945 C C . VAL B 1 189 ? 0.152 8.852 13.422 1 91.81 189 VAL B C 1
ATOM 3947 O O . VAL B 1 189 ? -0.652 9.07 12.508 1 91.81 189 VAL B O 1
ATOM 3950 N N . GLN B 1 190 ? 0.128 7.773 14.102 1 87.12 190 GLN B N 1
ATOM 3951 C CA . GLN B 1 190 ? -0.894 6.746 13.93 1 87.12 190 GLN B CA 1
ATOM 3952 C C . GLN B 1 190 ? -2.141 7.066 14.75 1 87.12 190 GLN B C 1
ATOM 3954 O O . GLN B 1 190 ? -2.068 7.18 15.977 1 87.12 190 GLN B O 1
ATOM 3959 N N . LEU B 1 191 ? -3.229 7.129 14.039 1 87.44 191 LEU B N 1
ATOM 3960 C CA . LEU B 1 191 ? -4.445 7.59 14.695 1 87.44 191 LEU B CA 1
ATOM 3961 C C . LEU B 1 191 ? -5.379 6.418 14.984 1 87.44 191 LEU B C 1
ATOM 3963 O O . LEU B 1 191 ? -5.453 5.469 14.203 1 87.44 191 LEU B O 1
ATOM 3967 N N . PRO B 1 192 ? -6.117 6.559 16.031 1 80.62 192 PRO B N 1
ATOM 3968 C CA . PRO B 1 192 ? -7.27 5.688 16.25 1 80.62 192 PRO B CA 1
ATOM 3969 C C . PRO B 1 192 ? -8.516 6.152 15.5 1 80.62 192 PRO B C 1
ATOM 3971 O O . PRO B 1 192 ? -8.406 6.895 14.523 1 80.62 192 PRO B O 1
ATOM 3974 N N . ALA B 1 193 ? -9.641 5.586 15.977 1 80.06 193 ALA B N 1
ATOM 3975 C CA . ALA B 1 193 ? -10.898 6.113 15.438 1 80.06 193 ALA B CA 1
ATOM 3976 C C . ALA B 1 193 ? -11.133 7.547 15.906 1 80.06 193 ALA B C 1
ATOM 3978 O O . ALA B 1 193 ? -11.055 7.836 17.109 1 80.06 193 ALA B O 1
ATOM 3979 N N . VAL B 1 194 ? -11.328 8.414 14.961 1 89.44 194 VAL B N 1
ATOM 3980 C CA . VAL B 1 194 ? -11.484 9.828 15.273 1 89.44 194 VAL B CA 1
ATOM 3981 C C . VAL B 1 194 ? -12.844 10.32 14.781 1 89.44 194 VAL B C 1
ATOM 3983 O O . VAL B 1 194 ? -13.305 9.914 13.711 1 89.44 194 VAL B O 1
ATOM 3986 N N . ASN B 1 195 ? -13.398 11.133 15.547 1 92.31 195 ASN B N 1
ATOM 3987 C CA . ASN B 1 195 ? -14.672 11.766 15.211 1 92.31 195 ASN B CA 1
ATOM 3988 C C . ASN B 1 195 ? -14.492 12.82 14.117 1 92.31 195 ASN B C 1
ATOM 3990 O O . ASN B 1 195 ? -14.328 14 14.406 1 92.31 195 ASN B O 1
ATOM 3994 N N . THR B 1 196 ? -14.633 12.406 12.914 1 93.31 196 THR B N 1
ATOM 3995 C CA . THR B 1 196 ? -14.477 13.297 11.766 1 93.31 196 THR B CA 1
ATOM 3996 C C . THR B 1 196 ? -15.641 13.133 10.789 1 93.31 196 THR B C 1
ATOM 3998 O O . THR B 1 196 ? -16.406 12.172 10.891 1 93.31 196 THR B O 1
ATOM 4001 N N . PRO B 1 197 ? -15.766 14.023 9.852 1 91.94 197 PRO B N 1
ATOM 4002 C CA . PRO B 1 197 ? -16.828 13.922 8.859 1 91.94 197 PRO B CA 1
ATOM 4003 C C . PRO B 1 197 ? -16.625 12.758 7.891 1 91.94 197 PRO B C 1
ATOM 4005 O O . PRO B 1 197 ? -17.5 12.469 7.07 1 91.94 197 PRO B O 1
ATOM 4008 N N . GLN B 1 198 ? -15.5 12.086 7.926 1 89.38 198 GLN B N 1
ATOM 4009 C CA . GLN B 1 198 ? -15.18 11.039 6.969 1 89.38 198 GLN B CA 1
ATOM 4010 C C . GLN B 1 198 ? -16.297 10 6.898 1 89.38 198 GLN B C 1
ATOM 4012 O O . GLN B 1 198 ? -16.562 9.43 5.832 1 89.38 198 GLN B O 1
ATOM 4017 N N . PHE B 1 199 ? -16.984 9.75 7.875 1 87.56 199 PHE B N 1
ATOM 4018 C CA . PHE B 1 199 ? -17.969 8.688 7.938 1 87.56 199 PHE B CA 1
ATOM 4019 C C . PHE B 1 199 ? -19.266 9.109 7.258 1 87.56 199 PHE B C 1
ATOM 4021 O O . PHE B 1 199 ? -20.156 8.289 7.035 1 87.56 199 PHE B O 1
ATOM 4028 N N . ASP B 1 200 ? -19.266 10.359 6.926 1 87.31 200 ASP B N 1
ATOM 4029 C CA . ASP B 1 200 ? -20.453 10.883 6.277 1 87.31 200 ASP B CA 1
ATOM 4030 C C . ASP B 1 200 ? -20.172 11.289 4.836 1 87.31 200 ASP B C 1
ATOM 4032 O O . ASP B 1 200 ? -21.078 11.641 4.086 1 87.31 200 ASP B O 1
ATOM 4036 N N . TRP B 1 201 ? -18.938 11.219 4.418 1 88.5 201 TRP B N 1
ATOM 4037 C CA . TRP B 1 201 ? -18.734 11.68 3.049 1 88.5 201 TRP B CA 1
ATOM 4038 C C . TRP B 1 201 ? -17.828 10.719 2.281 1 88.5 201 TRP B C 1
ATOM 4040 O O . TRP B 1 201 ? -17.531 10.945 1.106 1 88.5 201 TRP B O 1
ATOM 4050 N N . VAL B 1 202 ? -17.328 9.711 2.881 1 91.75 202 VAL B N 1
ATOM 4051 C CA . VAL B 1 202 ? -16.656 8.656 2.135 1 91.75 202 VAL B CA 1
ATOM 4052 C C . VAL B 1 202 ? -17.688 7.801 1.405 1 91.75 202 VAL B C 1
ATOM 4054 O O . VAL B 1 202 ? -18.75 7.492 1.955 1 91.75 202 VAL B O 1
ATOM 4057 N N . LEU B 1 203 ? -17.391 7.449 0.153 1 92.88 203 LEU B N 1
ATOM 4058 C CA . LEU B 1 203 ? -18.297 6.578 -0.591 1 92.88 203 LEU B CA 1
ATOM 4059 C C . LEU B 1 203 ? -18.625 5.332 0.217 1 92.88 203 LEU B C 1
ATOM 4061 O O . LEU B 1 203 ? -17.734 4.672 0.754 1 92.88 203 LEU B O 1
ATOM 4065 N N . ASN B 1 204 ? -19.938 5.031 0.351 1 91.12 204 ASN B N 1
ATOM 4066 C CA . ASN B 1 204 ? -20.406 3.977 1.248 1 91.12 204 ASN B CA 1
ATOM 4067 C C . ASN B 1 204 ? -21.422 3.062 0.565 1 91.12 204 ASN B C 1
ATOM 4069 O O . ASN B 1 204 ? -22.469 3.521 0.11 1 91.12 204 ASN B O 1
ATOM 4073 N N . ARG B 1 205 ? -21.109 1.783 0.499 1 90.94 205 ARG B N 1
ATOM 4074 C CA . ARG B 1 205 ? -22.047 0.795 -0.031 1 90.94 205 ARG B CA 1
ATOM 4075 C C . ARG B 1 205 ? -22.422 -0.231 1.032 1 90.94 205 ARG B C 1
ATOM 4077 O O . ARG B 1 205 ? -22.797 -1.36 0.708 1 90.94 205 ARG B O 1
ATOM 4084 N N . LEU B 1 206 ? -22.156 0.098 2.293 1 85.62 206 LEU B N 1
ATOM 4085 C CA . LEU B 1 206 ? -22.609 -0.737 3.4 1 85.62 206 LEU B CA 1
ATOM 4086 C C . LEU B 1 206 ? -24.125 -0.671 3.549 1 85.62 206 LEU B C 1
ATOM 4088 O O . LEU B 1 206 ? -24.781 0.183 2.943 1 85.62 206 LEU B O 1
ATOM 4092 N N . ARG B 1 207 ? -24.656 -1.632 4.254 1 79.69 207 ARG B N 1
ATOM 4093 C CA . ARG B 1 207 ? -26.094 -1.625 4.516 1 79.69 207 ARG B CA 1
ATOM 4094 C C . ARG B 1 207 ? -26.484 -0.42 5.363 1 79.69 207 ARG B C 1
ATOM 4096 O O . ARG B 1 207 ? -27.562 0.162 5.164 1 79.69 207 ARG B O 1
ATOM 4103 N N . GLY B 1 208 ? -25.594 -0.046 6.277 1 78.75 208 GLY B N 1
ATOM 4104 C CA . GLY B 1 208 ? -25.859 1.098 7.141 1 78.75 208 GLY B CA 1
ATOM 4105 C C . GLY B 1 208 ? -24.828 2.209 6.973 1 78.75 208 GLY B C 1
ATOM 4106 O O . GLY B 1 208 ? -23.969 2.133 6.105 1 78.75 208 GLY B O 1
ATOM 4107 N N . ARG B 1 209 ? -25.047 3.256 7.812 1 80.44 209 ARG B N 1
ATOM 4108 C CA . ARG B 1 209 ? -24.078 4.344 7.836 1 80.44 209 ARG B CA 1
ATOM 4109 C C . ARG B 1 209 ? -22.766 3.891 8.477 1 80.44 209 ARG B C 1
ATOM 4111 O O . ARG B 1 209 ? -22.766 3.123 9.438 1 80.44 209 ARG B O 1
ATOM 4118 N N . ALA B 1 210 ? -21.781 4.387 7.945 1 80.38 210 ALA B N 1
ATOM 4119 C CA . ALA B 1 210 ? -20.469 4.047 8.484 1 80.38 210 ALA B CA 1
ATOM 4120 C C . ALA B 1 210 ? -20.234 4.707 9.836 1 80.38 210 ALA B C 1
ATOM 4122 O O . ALA B 1 210 ? -20.75 5.797 10.102 1 80.38 210 ALA B O 1
ATOM 4123 N N . ARG B 1 211 ? -19.531 4.047 10.734 1 76.69 211 ARG B N 1
ATOM 4124 C CA . ARG B 1 211 ? -19.141 4.602 12.023 1 76.69 211 ARG B CA 1
ATOM 4125 C C . ARG B 1 211 ? -17.75 4.109 12.43 1 76.69 211 ARG B C 1
ATOM 4127 O O . ARG B 1 211 ? -17.328 3.023 12.031 1 76.69 211 ARG B O 1
ATOM 4134 N N . PRO B 1 212 ? -17.094 4.926 13.211 1 76.56 212 PRO B N 1
ATOM 4135 C CA . PRO B 1 212 ? -15.797 4.465 13.727 1 76.56 212 PRO B CA 1
ATOM 4136 C C . PRO B 1 212 ? -15.938 3.348 14.758 1 76.56 212 PRO B C 1
ATOM 4138 O O . PRO B 1 212 ? -16.922 3.295 15.484 1 76.56 212 PRO B O 1
ATOM 4141 N N . VAL B 1 213 ? -14.992 2.461 14.734 1 68.94 213 VAL B N 1
ATOM 4142 C CA . VAL B 1 213 ? -14.961 1.443 15.781 1 68.94 213 VAL B CA 1
ATOM 4143 C C . VAL B 1 213 ? -14.547 2.078 17.109 1 68.94 213 VAL B C 1
ATOM 4145 O O . VAL B 1 213 ? -13.484 2.695 17.203 1 68.94 213 VAL B O 1
ATOM 4148 N N . PRO B 1 214 ? -15.367 2.025 18.094 1 70.56 214 PRO B N 1
ATOM 4149 C CA . PRO B 1 214 ? -15.016 2.623 19.391 1 70.56 214 PRO B CA 1
ATOM 4150 C C . PRO B 1 214 ? -13.742 2.027 19.984 1 70.56 214 PRO B C 1
ATOM 4152 O O . PRO B 1 214 ? -13.414 0.87 19.719 1 70.56 214 PRO B O 1
ATOM 4155 N N . PRO B 1 215 ? -13.094 2.822 20.828 1 75.56 215 PRO B N 1
ATOM 4156 C CA . PRO B 1 215 ? -13.375 4.18 21.312 1 75.56 215 PRO B CA 1
ATOM 4157 C C . PRO B 1 215 ? -13.062 5.25 20.266 1 75.56 215 PRO B C 1
ATOM 4159 O O . PRO B 1 215 ? -12.062 5.148 19.547 1 75.56 215 PRO B O 1
ATOM 4162 N N . VAL B 1 216 ? -13.898 6.223 20.281 1 83.44 216 VAL B N 1
AT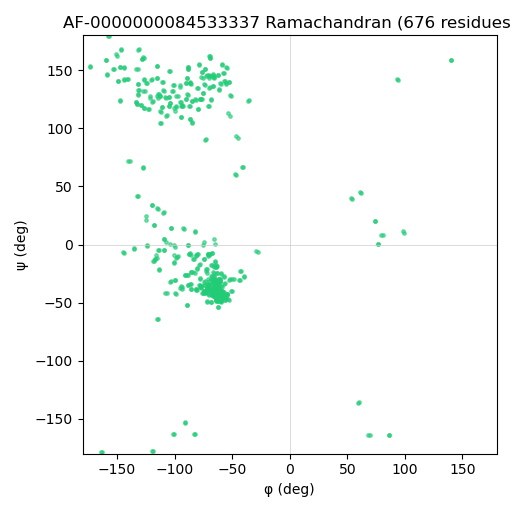OM 4163 C CA . VAL B 1 216 ? -13.781 7.324 19.344 1 83.44 216 VAL B CA 1
ATOM 4164 C C . VAL B 1 216 ? -13.133 8.531 20.016 1 83.44 216 VAL B C 1
ATOM 4166 O O . VAL B 1 216 ? -13.438 8.844 21.172 1 83.44 216 VAL B O 1
ATOM 4169 N N . HIS B 1 217 ? -12.203 9.219 19.344 1 88 217 HIS B N 1
ATOM 4170 C CA . HIS B 1 217 ? -11.5 10.375 19.891 1 88 217 HIS B CA 1
ATOM 4171 C C . HIS B 1 217 ? -11.836 11.641 19.109 1 88 217 HIS B C 1
ATOM 4173 O O . HIS B 1 217 ? -12.203 11.562 17.922 1 88 217 HIS B O 1
ATOM 4179 N N . GLN B 1 218 ? -11.711 12.75 19.812 1 92.25 218 GLN B N 1
ATOM 4180 C CA . GLN B 1 218 ? -11.922 14.023 19.156 1 92.25 218 GLN B CA 1
ATOM 4181 C C . GLN B 1 218 ? -10.742 14.375 18.234 1 92.25 218 GLN B C 1
ATOM 4183 O O . GLN B 1 218 ? -9.602 14 18.516 1 92.25 218 GLN B O 1
ATOM 4188 N N . PRO B 1 219 ? -10.984 15.133 17.156 1 94.25 219 PRO B N 1
ATOM 4189 C CA . PRO B 1 219 ? -9.922 15.445 16.203 1 94.25 219 PRO B CA 1
ATOM 4190 C C . PRO B 1 219 ? -8.836 16.328 16.797 1 94.25 219 PRO B C 1
ATOM 4192 O O . PRO B 1 219 ? -7.688 16.297 16.344 1 94.25 219 PRO B O 1
ATOM 4195 N N . GLU B 1 220 ? -9.156 17.109 17.859 1 93.62 220 GLU B N 1
ATOM 4196 C CA . GLU B 1 220 ? -8.18 18 18.484 1 93.62 220 GLU B CA 1
ATOM 4197 C C . GLU B 1 220 ? -7.051 17.188 19.141 1 93.62 220 GLU B C 1
ATOM 4199 O O . GLU B 1 220 ? -5.902 17.641 19.156 1 93.62 220 GLU B O 1
ATOM 4204 N N . LEU B 1 221 ? -7.379 16.016 19.594 1 89.5 221 LEU B N 1
ATOM 4205 C CA . LEU B 1 221 ? -6.352 15.133 20.141 1 89.5 221 LEU B CA 1
ATOM 4206 C C . LEU B 1 221 ? -5.348 14.734 19.062 1 89.5 221 LEU B C 1
ATOM 4208 O O . LEU B 1 221 ? -4.137 14.758 19.297 1 89.5 221 LEU B O 1
ATOM 4212 N N . ALA B 1 222 ? -5.863 14.336 17.984 1 91.94 222 ALA B N 1
ATOM 4213 C CA . ALA B 1 222 ? -5.016 13.977 16.844 1 91.94 222 ALA B CA 1
ATOM 4214 C C . ALA B 1 222 ? -4.156 15.156 16.406 1 91.94 222 ALA B C 1
ATOM 4216 O O . ALA B 1 222 ? -2.963 15 16.141 1 91.94 222 ALA B O 1
ATOM 4217 N N . ALA B 1 223 ? -4.758 16.312 16.375 1 95.31 223 ALA B N 1
ATOM 4218 C CA . ALA B 1 223 ? -4.062 17.516 15.914 1 95.31 223 ALA B CA 1
ATOM 4219 C C . ALA B 1 223 ? -2.916 17.875 16.859 1 95.31 223 ALA B C 1
ATOM 4221 O O . ALA B 1 223 ? -1.841 18.281 16.406 1 95.31 223 ALA B O 1
ATOM 4222 N N . ARG B 1 224 ? -3.131 17.781 18.125 1 92.88 224 ARG B N 1
ATOM 4223 C CA . ARG B 1 224 ? -2.08 18.047 19.109 1 92.88 224 ARG B CA 1
ATOM 4224 C C . ARG B 1 224 ? -0.912 17.078 18.938 1 92.88 224 ARG B C 1
ATOM 4226 O O . ARG B 1 224 ? 0.249 17.484 19.062 1 92.88 224 ARG B O 1
ATOM 4233 N N . ALA B 1 225 ? -1.229 15.836 18.641 1 91.44 225 ALA B N 1
ATOM 4234 C CA . ALA B 1 225 ? -0.188 14.844 18.406 1 91.44 225 ALA B CA 1
ATOM 4235 C C . ALA B 1 225 ? 0.62 15.18 17.156 1 91.44 225 ALA B C 1
ATOM 4237 O O . ALA B 1 225 ? 1.845 15.039 17.156 1 91.44 225 ALA B O 1
ATOM 4238 N N . VAL B 1 226 ? -0.062 15.617 16.141 1 95.5 226 VAL B N 1
ATOM 4239 C CA . VAL B 1 226 ? 0.602 15.977 14.891 1 95.5 226 VAL B CA 1
ATOM 4240 C C . VAL B 1 226 ? 1.535 17.156 15.125 1 95.5 226 VAL B C 1
ATOM 4242 O O . VAL B 1 226 ? 2.688 17.156 14.68 1 95.5 226 VAL B O 1
ATOM 4245 N N . ARG B 1 227 ? 1.052 18.188 15.812 1 95.19 227 ARG B N 1
ATOM 4246 C CA . ARG B 1 227 ? 1.886 19.344 16.125 1 95.19 227 ARG B CA 1
ATOM 4247 C C . ARG B 1 227 ? 3.086 18.953 16.969 1 95.19 227 ARG B C 1
ATOM 4249 O O . ARG B 1 227 ? 4.207 19.391 16.719 1 95.19 227 ARG B O 1
ATOM 4256 N N . TYR B 1 228 ? 2.834 18.109 17.953 1 92.44 228 TYR B N 1
ATOM 4257 C CA . TYR B 1 228 ? 3.918 17.641 18.812 1 92.44 228 TYR B CA 1
ATOM 4258 C C . TYR B 1 228 ? 4.965 16.891 17.984 1 92.44 228 TYR B C 1
ATOM 4260 O O . TYR B 1 228 ? 6.168 17.094 18.172 1 92.44 228 TYR B O 1
ATOM 4268 N N . ALA B 1 229 ? 4.496 16.047 17.109 1 92.38 229 ALA B N 1
ATOM 4269 C CA . ALA B 1 229 ? 5.398 15.281 16.266 1 92.38 229 ALA B CA 1
ATOM 4270 C C . ALA B 1 229 ? 6.234 16.203 15.375 1 92.38 229 ALA B C 1
ATOM 4272 O O . ALA B 1 229 ? 7.414 15.938 15.133 1 92.38 229 ALA B O 1
ATOM 4273 N N . ALA B 1 230 ? 5.617 17.266 14.898 1 95.38 230 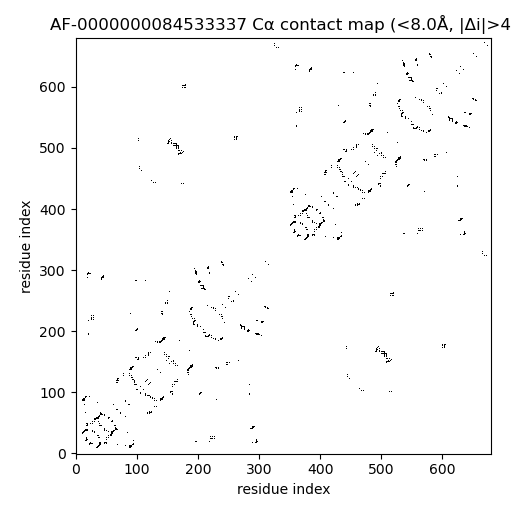ALA B N 1
ATOM 4274 C CA . ALA B 1 230 ? 6.328 18.234 14.07 1 95.38 230 ALA B CA 1
ATOM 4275 C C . ALA B 1 230 ? 7.461 18.906 14.859 1 95.38 230 ALA B C 1
ATOM 4277 O O . ALA B 1 230 ? 8.508 19.219 14.297 1 95.38 230 ALA B O 1
ATOM 4278 N N . GLU B 1 231 ? 7.262 19.094 16.141 1 92.12 231 GLU B N 1
ATOM 4279 C CA . GLU B 1 231 ? 8.234 19.75 17.016 1 92.12 231 GLU B CA 1
ATOM 4280 C C . GLU B 1 231 ? 9.266 18.766 17.547 1 92.12 231 GLU B C 1
ATOM 4282 O O . GLU B 1 231 ? 10.352 19.156 17.969 1 92.12 231 GLU B O 1
ATOM 4287 N N . HIS B 1 232 ? 8.852 17.469 17.562 1 90.69 232 HIS B N 1
ATOM 4288 C CA . HIS B 1 232 ? 9.727 16.406 18.047 1 90.69 232 HIS B CA 1
ATOM 4289 C C . HIS B 1 232 ? 9.836 15.281 17.031 1 90.69 232 HIS B C 1
ATOM 4291 O O . HIS B 1 232 ? 9.477 14.141 17.328 1 90.69 232 HIS B O 1
ATOM 4297 N N . PRO B 1 233 ? 10.422 15.547 15.906 1 88 233 PRO B N 1
ATOM 4298 C CA . PRO B 1 233 ? 10.328 14.609 14.789 1 88 233 PRO B CA 1
ATOM 4299 C C . PRO B 1 233 ? 11.344 13.469 14.883 1 88 233 PRO B C 1
ATOM 4301 O O . PRO B 1 233 ? 11.539 12.734 13.914 1 88 233 PRO B O 1
ATOM 4304 N N . GLY B 1 234 ? 11.992 13.312 15.938 1 83.69 234 GLY B N 1
ATOM 4305 C CA . GLY B 1 234 ? 13.055 12.336 16.078 1 83.69 234 GLY B CA 1
ATOM 4306 C C . GLY B 1 234 ? 12.547 10.906 16.141 1 83.69 234 GLY B C 1
ATOM 4307 O O . GLY B 1 234 ? 13.266 9.969 15.805 1 83.69 234 GLY B O 1
ATOM 4308 N N . ARG B 1 235 ? 11.281 10.773 16.5 1 76.94 235 ARG B N 1
ATOM 4309 C CA . ARG B 1 235 ? 10.727 9.43 16.625 1 76.94 235 ARG B CA 1
ATOM 4310 C C . ARG B 1 235 ? 10.156 8.953 15.289 1 76.94 235 ARG B C 1
ATOM 4312 O O . ARG B 1 235 ? 9.719 9.758 14.461 1 76.94 235 ARG B O 1
ATOM 4319 N N . ARG B 1 236 ? 10.195 7.617 15.211 1 75.94 236 ARG B N 1
ATOM 4320 C CA . ARG B 1 236 ? 9.711 6.992 13.984 1 75.94 236 ARG B CA 1
ATOM 4321 C C . ARG B 1 236 ? 8.211 7.215 13.812 1 75.94 236 ARG B C 1
ATOM 4323 O O . ARG B 1 236 ? 7.734 7.445 12.695 1 75.94 236 ARG B O 1
ATOM 4330 N N . GLU B 1 237 ? 7.602 7.012 14.938 1 77.81 237 GLU B N 1
ATOM 4331 C CA . GLU B 1 237 ? 6.145 7.129 14.898 1 77.81 237 GLU B CA 1
ATOM 4332 C C . GLU B 1 237 ? 5.59 7.531 16.266 1 77.81 237 GLU B C 1
ATOM 4334 O O . GLU B 1 237 ? 6.227 7.289 17.297 1 77.81 237 GLU B O 1
ATOM 4339 N N . TYR B 1 238 ? 4.457 8.227 16.266 1 75.31 238 TYR B N 1
ATOM 4340 C CA . TYR B 1 238 ? 3.664 8.57 17.438 1 75.31 238 TYR B CA 1
ATOM 4341 C C . TYR B 1 238 ? 2.309 7.875 17.406 1 75.31 238 TYR B C 1
ATOM 4343 O O . TYR B 1 238 ? 1.665 7.805 16.359 1 75.31 238 TYR B O 1
ATOM 4351 N N . TRP B 1 239 ? 1.951 7.25 18.422 1 72.31 239 TRP B N 1
ATOM 4352 C CA . TRP B 1 239 ? 0.664 6.57 18.516 1 72.31 239 TRP B CA 1
ATOM 4353 C C . TRP B 1 239 ? -0.297 7.355 19.406 1 72.31 239 TRP B C 1
ATOM 4355 O O . TRP B 1 239 ? 0.041 7.711 20.531 1 72.31 239 TRP B O 1
ATOM 4365 N N . VAL B 1 240 ? -1.416 7.566 18.781 1 69.38 240 VAL B N 1
ATOM 4366 C CA . VAL B 1 240 ? -2.441 8.289 19.516 1 69.38 240 VAL B CA 1
ATOM 4367 C C . VAL B 1 240 ? -3.467 7.305 20.078 1 69.38 240 VAL B C 1
ATOM 4369 O O . VAL B 1 240 ? -4.082 6.547 19.328 1 69.38 240 VAL B O 1
ATOM 4372 N N . GLY B 1 241 ? -3.635 7.129 21.312 1 60.47 241 GLY B N 1
ATOM 4373 C CA . GLY B 1 241 ? -4.66 6.328 21.969 1 60.47 241 GLY B CA 1
ATOM 4374 C C . GLY B 1 241 ? -4.207 4.918 22.281 1 60.47 241 GLY B C 1
ATOM 4375 O O . GLY B 1 241 ? -3.377 4.352 21.562 1 60.47 241 GLY B O 1
ATOM 4376 N N . ALA B 1 242 ? -4.57 4.352 23.391 1 48.84 242 ALA B N 1
ATOM 4377 C CA . ALA B 1 242 ? -4.242 3.023 23.891 1 48.84 242 ALA B CA 1
ATOM 4378 C C . ALA B 1 242 ? -4.641 1.938 22.906 1 48.84 242 ALA B C 1
ATOM 4380 O O . ALA B 1 242 ? -3.939 0.935 22.75 1 48.84 242 ALA B O 1
ATOM 4381 N N . SER B 1 243 ? -5.68 2.264 22.266 1 47.59 243 SER B N 1
ATOM 4382 C CA . SER B 1 243 ? -6.238 1.263 21.359 1 47.59 243 SER B CA 1
ATOM 4383 C C . SER B 1 243 ? -5.309 1.005 20.188 1 47.59 243 SER B C 1
ATOM 4385 O O . SER B 1 243 ? -5.129 -0.141 19.766 1 47.59 243 SER B O 1
ATOM 4387 N N . THR B 1 244 ? -4.621 2.016 19.781 1 50.84 244 THR B N 1
ATOM 4388 C CA . THR B 1 244 ? -3.719 1.829 18.656 1 50.84 244 THR B CA 1
ATOM 4389 C C . THR B 1 244 ? -2.529 0.957 19.047 1 50.84 244 THR B C 1
ATOM 4391 O O . THR B 1 244 ? -2.135 0.063 18.297 1 50.84 244 THR B O 1
ATOM 4394 N N . ALA B 1 245 ? -2.127 1.226 20.25 1 48.47 245 ALA B N 1
ATOM 4395 C CA . ALA B 1 245 ? -0.979 0.457 20.734 1 48.47 245 ALA B CA 1
ATOM 4396 C C . ALA B 1 245 ? -1.352 -1.008 20.938 1 48.47 245 ALA B C 1
ATOM 4398 O O . ALA B 1 245 ? -0.583 -1.906 20.594 1 48.47 245 ALA B O 1
ATOM 4399 N N . VAL B 1 246 ? -2.51 -1.227 21.453 1 47.94 246 VAL B N 1
ATOM 4400 C CA . VAL B 1 246 ? -2.969 -2.588 21.703 1 47.94 246 VAL B CA 1
ATOM 4401 C C . VAL B 1 246 ? -3.154 -3.328 20.391 1 47.94 246 VAL B C 1
ATOM 4403 O O . VAL B 1 246 ? -2.795 -4.504 20.266 1 47.94 246 VAL B O 1
ATOM 4406 N N . THR B 1 247 ? -3.697 -2.617 19.5 1 48.75 247 THR B N 1
ATOM 4407 C CA . THR B 1 247 ? -3.91 -3.234 18.203 1 48.75 247 THR B CA 1
ATOM 4408 C C . THR B 1 247 ? -2.578 -3.627 17.562 1 48.75 247 THR B C 1
ATOM 4410 O O . THR B 1 247 ? -2.455 -4.711 17 1 48.75 247 THR B O 1
ATOM 4413 N N . LEU B 1 248 ? -1.659 -2.787 17.781 1 50 248 LEU B N 1
ATOM 4414 C CA . LEU B 1 248 ? -0.349 -3.084 17.203 1 50 248 LEU B CA 1
ATOM 4415 C C . LEU B 1 248 ? 0.26 -4.32 17.859 1 50 248 LEU B C 1
ATOM 4417 O O . LEU B 1 248 ? 0.852 -5.16 17.188 1 50 248 LEU B O 1
ATOM 4421 N N . ILE B 1 249 ? 0.038 -4.328 19.078 1 45.5 249 ILE B N 1
ATOM 4422 C CA . ILE B 1 249 ? 0.602 -5.449 19.828 1 45.5 249 ILE B CA 1
ATOM 4423 C C . ILE B 1 249 ? -0.153 -6.73 19.469 1 45.5 249 ILE B C 1
ATOM 4425 O O . ILE B 1 249 ? 0.456 -7.789 19.297 1 45.5 249 ILE B O 1
ATOM 4429 N N . ALA B 1 250 ? -1.46 -6.578 19.406 1 46.88 250 ALA B N 1
ATOM 4430 C CA . ALA B 1 250 ? -2.271 -7.75 19.094 1 46.88 250 ALA B CA 1
ATOM 4431 C C . ALA B 1 250 ? -1.932 -8.289 17.703 1 46.88 250 ALA B C 1
ATOM 4433 O O . ALA B 1 250 ? -1.854 -9.508 17.516 1 46.88 250 ALA B O 1
ATOM 4434 N N . ASN B 1 251 ? -1.716 -7.477 16.828 1 48.66 251 ASN B N 1
ATOM 4435 C CA . ASN B 1 251 ? -1.371 -7.859 15.469 1 48.66 251 ASN B CA 1
ATOM 4436 C C . ASN B 1 251 ? -0.028 -8.578 15.414 1 48.66 251 ASN B C 1
ATOM 4438 O O . ASN B 1 251 ? 0.172 -9.461 14.57 1 48.66 251 ASN B O 1
ATOM 4442 N N . ALA B 1 252 ? 0.789 -8.109 16.25 1 47.41 252 ALA B N 1
ATOM 4443 C CA . ALA B 1 252 ? 2.125 -8.703 16.281 1 47.41 252 ALA B CA 1
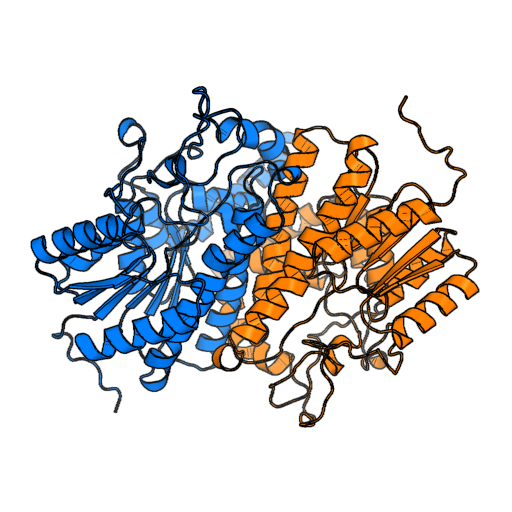ATOM 4444 C C . ALA B 1 252 ? 2.092 -10.102 16.891 1 47.41 252 ALA B C 1
ATOM 4446 O O . ALA B 1 252 ? 2.879 -10.969 16.5 1 47.41 252 ALA B O 1
ATOM 4447 N N . VAL B 1 253 ? 1.032 -10.336 17.734 1 41.28 253 VAL B N 1
ATOM 4448 C CA . VAL B 1 253 ? 1.11 -11.547 18.547 1 41.28 253 VAL B CA 1
ATOM 4449 C C . VAL B 1 253 ? 0.137 -12.594 18 1 41.28 253 VAL B C 1
ATOM 4451 O O . VAL B 1 253 ? 0.426 -13.797 18.047 1 41.28 253 VAL B O 1
ATOM 4454 N N . ALA B 1 254 ? -1.081 -12.258 17.594 1 44.19 254 ALA B N 1
ATOM 4455 C CA . ALA B 1 254 ? -2.033 -13.305 17.219 1 44.19 254 ALA B CA 1
ATOM 4456 C C . ALA B 1 254 ? -2.836 -12.891 15.992 1 44.19 254 ALA B C 1
ATOM 4458 O O . ALA B 1 254 ? -4.055 -12.727 16.062 1 44.19 254 ALA B O 1
ATOM 4459 N N . PRO B 1 255 ? -2.105 -12.914 14.898 1 52.69 255 PRO B N 1
ATOM 4460 C CA . PRO B 1 255 ? -2.781 -12.422 13.695 1 52.69 255 PRO B CA 1
ATOM 4461 C C . PRO B 1 255 ? -3.953 -13.305 13.273 1 52.69 255 PRO B C 1
ATOM 4463 O O . PRO B 1 255 ? -4.996 -12.797 12.859 1 52.69 255 PRO B O 1
ATOM 4466 N N . GLY B 1 256 ? -3.828 -14.539 13.461 1 48.22 256 GLY B N 1
ATOM 4467 C CA . GLY B 1 256 ? -4.898 -15.43 13.039 1 48.22 256 GLY B CA 1
ATOM 4468 C C . GLY B 1 256 ? -6.176 -15.242 13.836 1 48.22 256 GLY B C 1
ATOM 4469 O O . GLY B 1 256 ? -7.273 -15.258 13.273 1 48.22 256 GLY B O 1
ATOM 4470 N N . LEU B 1 257 ? -6.008 -15.07 15.109 1 42.22 257 LEU B N 1
ATOM 4471 C CA . LEU B 1 257 ? -7.168 -14.836 15.961 1 42.22 257 LEU B CA 1
ATOM 4472 C C . LEU B 1 257 ? -7.82 -13.492 15.648 1 42.22 257 LEU B C 1
ATOM 4474 O O . LEU B 1 257 ? -9.047 -13.367 15.672 1 42.22 257 LEU B O 1
ATOM 4478 N N . LEU B 1 258 ? -7.012 -12.656 15.25 1 51.94 258 LEU B N 1
ATOM 4479 C CA . LEU B 1 258 ? -7.523 -11.328 14.93 1 51.94 258 LEU B CA 1
ATOM 4480 C C . LEU B 1 258 ? -8.289 -11.344 13.609 1 51.94 258 LEU B C 1
ATOM 4482 O O . LEU B 1 258 ? -9.305 -10.648 13.469 1 51.94 258 LEU B O 1
ATOM 4486 N N . ASP B 1 259 ? -7.824 -12.148 12.742 1 53.28 259 ASP B N 1
ATOM 4487 C CA . ASP B 1 259 ? -8.555 -12.305 11.484 1 53.28 259 ASP B CA 1
ATOM 4488 C C . ASP B 1 259 ? -9.977 -12.805 11.742 1 53.28 259 ASP B C 1
ATOM 4490 O O . ASP B 1 259 ? -10.938 -12.289 11.164 1 53.28 259 ASP B O 1
ATOM 4494 N N . ARG B 1 260 ? -10.039 -13.805 12.523 1 52.94 260 ARG B N 1
ATOM 4495 C CA . ARG B 1 260 ? -11.344 -14.391 12.836 1 52.94 260 ARG B CA 1
ATOM 4496 C C . ARG B 1 260 ? -12.219 -13.398 13.594 1 52.94 260 ARG B C 1
ATOM 4498 O O . ARG B 1 260 ? -13.422 -13.32 13.344 1 52.94 260 ARG B O 1
ATOM 4505 N N . TYR B 1 261 ? -11.602 -12.641 14.555 1 49.41 261 TYR B N 1
ATOM 4506 C CA . TYR B 1 261 ? -12.328 -11.617 15.297 1 49.41 261 TYR B CA 1
ATOM 4507 C C . TYR B 1 261 ? -12.883 -10.555 14.367 1 49.41 261 TYR B C 1
ATOM 4509 O O . TYR B 1 261 ? -14.055 -10.164 14.477 1 49.41 261 TYR B O 1
ATOM 4517 N N . LEU B 1 262 ? -12.109 -10.172 13.508 1 54.44 262 LEU B N 1
ATOM 4518 C CA . LEU B 1 262 ? -12.516 -9.117 12.578 1 54.44 262 LEU B CA 1
ATOM 4519 C C . LEU B 1 262 ? -13.562 -9.641 11.602 1 54.44 262 LEU B C 1
ATOM 4521 O O . LEU B 1 262 ? -14.461 -8.906 11.195 1 54.44 262 LEU B O 1
ATOM 4525 N N . ALA B 1 263 ? -13.438 -10.82 11.273 1 56.22 263 ALA B N 1
ATOM 4526 C CA . ALA B 1 263 ? -14.438 -11.445 10.414 1 56.22 263 ALA B CA 1
ATOM 4527 C C . ALA B 1 263 ? -15.805 -11.484 11.094 1 56.22 263 ALA B C 1
ATOM 4529 O O . ALA B 1 263 ? -16.828 -11.258 10.453 1 56.22 263 ALA B O 1
ATOM 4530 N N . ARG B 1 264 ? -15.688 -11.742 12.352 1 54.09 264 ARG B N 1
ATOM 4531 C CA . ARG B 1 264 ? -16.938 -11.906 13.102 1 54.09 264 ARG B CA 1
ATOM 4532 C C . ARG B 1 264 ? -17.531 -10.555 13.477 1 54.09 264 ARG B C 1
ATOM 4534 O O . ARG B 1 264 ? -18.75 -10.375 13.445 1 54.09 264 ARG B O 1
ATOM 4541 N N . ASN B 1 265 ? -16.594 -9.625 13.844 1 52.06 265 ASN B N 1
ATOM 4542 C CA . ASN B 1 265 ? -17.094 -8.406 14.469 1 52.06 265 ASN B CA 1
ATOM 4543 C C . ASN B 1 265 ? -16.844 -7.188 13.578 1 52.06 265 ASN B C 1
ATOM 4545 O O . ASN B 1 265 ? -17.453 -6.141 13.773 1 52.06 265 ASN B O 1
ATOM 4549 N N . GLY B 1 266 ? -15.984 -7.305 12.781 1 51.84 266 GLY B N 1
ATOM 4550 C CA . GLY B 1 266 ? -15.508 -6.16 12.016 1 51.84 266 GLY B CA 1
ATOM 4551 C C . GLY B 1 266 ? -16.547 -5.621 11.047 1 51.84 266 GLY B C 1
ATOM 4552 O O . GLY B 1 266 ? -16.609 -4.418 10.797 1 51.84 266 GLY B O 1
ATOM 4553 N N . VAL B 1 267 ? -17.328 -6.508 10.625 1 52.06 267 VAL B N 1
ATOM 4554 C CA . VAL B 1 267 ? -18.344 -6.094 9.664 1 52.06 267 VAL B CA 1
ATOM 4555 C C . VAL B 1 267 ? -19.438 -5.316 10.391 1 52.06 267 VAL B C 1
ATOM 4557 O O . VAL B 1 267 ? -19.859 -4.254 9.93 1 52.06 267 VAL B O 1
ATOM 4560 N N . ASP B 1 268 ? -19.766 -5.824 11.508 1 54.62 268 ASP B N 1
ATOM 4561 C CA . ASP B 1 268 ? -20.875 -5.211 12.227 1 54.62 268 ASP B CA 1
ATOM 4562 C C . ASP B 1 268 ? -20.438 -3.93 12.938 1 54.62 268 ASP B C 1
ATOM 4564 O O . ASP B 1 268 ? -21.219 -2.984 13.07 1 54.62 268 ASP B O 1
ATOM 4568 N N . ALA B 1 269 ? -19.203 -3.828 13.336 1 54.22 269 ALA B N 1
ATOM 4569 C CA . ALA B 1 269 ? -18.703 -2.717 14.148 1 54.22 269 ALA B CA 1
ATOM 4570 C C . ALA B 1 269 ? -18.562 -1.449 13.305 1 54.22 269 ALA B C 1
ATOM 4572 O O . ALA B 1 269 ? -18.5 -0.343 13.844 1 54.22 269 ALA B O 1
ATOM 4573 N N . GLN B 1 270 ? -18.656 -1.666 12.102 1 57.81 270 GLN B N 1
ATOM 4574 C CA . GLN B 1 270 ? -18.391 -0.533 11.219 1 57.81 270 GLN B CA 1
ATOM 4575 C C . GLN B 1 270 ? -19.688 0.095 10.727 1 57.81 270 GLN B C 1
ATOM 4577 O O . GLN B 1 270 ? -19.672 1.012 9.906 1 57.81 270 GLN B O 1
ATOM 4582 N N . GLN B 1 271 ? -20.859 -0.466 11.141 1 61.06 271 GLN B N 1
ATOM 4583 C CA . GLN B 1 271 ? -22.109 0.027 10.57 1 61.06 271 GLN B CA 1
ATOM 4584 C C . GLN B 1 271 ? -23.094 0.423 11.672 1 61.06 271 GLN B C 1
ATOM 4586 O O . GLN B 1 271 ? -23.141 -0.216 12.727 1 61.06 271 GLN B O 1
ATOM 4591 N N . ASP B 1 272 ? -23.609 1.65 11.406 1 62.31 272 ASP B N 1
ATOM 4592 C CA . ASP B 1 272 ? -24.734 2.07 12.234 1 62.31 272 ASP B CA 1
ATOM 4593 C C . ASP B 1 272 ? -26.031 1.423 11.758 1 62.31 272 ASP B C 1
ATOM 4595 O O . ASP B 1 272 ? -26.109 0.891 10.648 1 62.31 272 ASP B O 1
ATOM 4599 N N . GLU B 1 273 ? -26.984 1.28 12.609 1 58.09 273 GLU B N 1
ATOM 4600 C CA . GLU B 1 273 ? -28.312 0.716 12.336 1 58.09 273 GLU B CA 1
ATOM 4601 C C . GLU B 1 273 ? -29.078 1.576 11.336 1 58.09 273 GLU B C 1
ATOM 4603 O O . GLU B 1 273 ? -29.984 1.088 10.656 1 58.09 273 GLU B O 1
ATOM 4608 N N . ARG B 1 274 ? -28.719 2.789 11.117 1 58.44 274 ARG B N 1
ATOM 4609 C CA . ARG B 1 274 ? -29.484 3.643 10.203 1 58.44 274 ARG B CA 1
ATOM 4610 C C . ARG B 1 274 ? -29.109 3.35 8.75 1 58.44 274 ARG B C 1
ATOM 4612 O O . ARG B 1 274 ? -27.938 3.207 8.422 1 58.44 274 ARG B O 1
ATOM 4619 N N . PRO B 1 275 ? -30.109 3.225 7.812 1 57.09 275 PRO B N 1
ATOM 4620 C CA . PRO B 1 275 ? -29.859 2.879 6.41 1 57.09 275 PRO B CA 1
ATOM 4621 C C . PRO B 1 275 ? -29.094 3.961 5.664 1 57.09 275 PRO B C 1
ATOM 4623 O O . PRO B 1 275 ? -29.219 5.148 5.98 1 57.09 275 PRO B O 1
ATOM 4626 N N . ARG B 1 276 ? -28.344 3.557 4.879 1 61.09 276 ARG B N 1
ATOM 4627 C CA . ARG B 1 276 ? -27.641 4.434 3.953 1 61.09 276 ARG B CA 1
ATOM 4628 C C . ARG B 1 276 ? -28.609 5.18 3.051 1 61.09 276 ARG B C 1
ATOM 4630 O O . ARG B 1 276 ? -29.641 4.625 2.631 1 61.09 276 ARG B O 1
ATOM 4637 N N . ARG B 1 277 ? -28.422 6.543 2.9 1 53.16 277 ARG B N 1
ATOM 4638 C CA . ARG B 1 277 ? -29.234 7.234 1.904 1 53.16 277 ARG B CA 1
ATOM 4639 C C . ARG B 1 277 ? -28.578 7.18 0.528 1 53.16 277 ARG B C 1
ATOM 4641 O O . ARG B 1 277 ? -27.359 7.363 0.403 1 53.16 277 ARG B O 1
ATOM 4648 N N . ALA B 1 278 ? -29.172 6.609 -0.478 1 54.28 278 ALA B N 1
ATOM 4649 C CA . ALA B 1 278 ? -28.734 6.449 -1.864 1 54.28 278 ALA B CA 1
ATOM 4650 C C . ALA B 1 278 ? -28.031 7.707 -2.363 1 54.28 278 ALA B C 1
ATOM 4652 O O . ALA B 1 278 ? -27.156 7.629 -3.232 1 54.28 278 ALA B O 1
ATOM 4653 N N . GLN B 1 279 ? -28.312 8.93 -1.854 1 60.25 279 GLN B N 1
ATOM 4654 C CA . GLN B 1 279 ? -27.828 10.172 -2.445 1 60.25 279 GLN B CA 1
ATOM 4655 C C . GLN B 1 279 ? -26.781 10.828 -1.555 1 60.25 279 GLN B C 1
ATOM 4657 O O . GLN B 1 279 ? -26.562 12.039 -1.633 1 60.25 279 GLN B O 1
ATOM 4662 N N . ASP B 1 280 ? -26.094 10.016 -0.79 1 66.88 280 ASP B N 1
ATOM 4663 C CA . ASP B 1 280 ? -25.141 10.719 0.07 1 66.88 280 ASP B CA 1
ATOM 4664 C C . ASP B 1 280 ? -23.891 11.133 -0.711 1 66.88 280 ASP B C 1
ATOM 4666 O O . ASP B 1 280 ? -23.391 10.367 -1.528 1 66.88 280 ASP B O 1
ATOM 4670 N N . PRO B 1 281 ? -23.594 12.398 -0.662 1 73.5 281 PRO B N 1
ATOM 4671 C CA . PRO B 1 281 ? -22.359 12.859 -1.283 1 73.5 281 PRO B CA 1
ATOM 4672 C C . PRO B 1 281 ? -21.141 12.078 -0.812 1 73.5 281 PRO B C 1
ATOM 4674 O O . PRO B 1 281 ? -21.141 11.508 0.282 1 73.5 281 PRO B O 1
ATOM 4677 N N . ASP B 1 282 ? -20.281 11.828 -1.803 1 88.06 282 ASP B N 1
ATOM 4678 C CA . ASP B 1 282 ? -19.016 11.242 -1.384 1 88.06 282 ASP B CA 1
ATOM 4679 C C . ASP B 1 282 ? -17.844 12.047 -1.936 1 88.06 282 ASP B C 1
ATOM 4681 O O . ASP B 1 282 ? -18.016 12.891 -2.816 1 88.06 282 ASP B O 1
ATOM 4685 N N . ASN B 1 283 ? -16.703 11.93 -1.408 1 92.94 283 ASN B N 1
ATOM 4686 C CA . ASN B 1 283 ? -15.562 12.766 -1.733 1 92.94 283 ASN B CA 1
ATOM 4687 C C . ASN B 1 283 ? -14.57 12.039 -2.643 1 92.94 283 ASN B C 1
ATOM 4689 O O . ASN B 1 283 ? -13.43 12.469 -2.793 1 92.94 283 ASN B O 1
ATOM 4693 N N . LEU B 1 284 ? -14.977 10.914 -3.234 1 95.19 284 LEU B N 1
ATOM 4694 C CA . LEU B 1 284 ? -14.023 10.094 -3.973 1 95.19 284 LEU B CA 1
ATOM 4695 C C . LEU B 1 284 ? -13.555 10.812 -5.238 1 95.19 284 LEU B C 1
ATOM 4697 O O . LEU B 1 284 ? -12.352 10.961 -5.461 1 95.19 284 LEU B O 1
ATOM 4701 N N . TRP B 1 285 ? -14.477 11.328 -6.02 1 95 285 TRP B N 1
ATOM 4702 C CA . TRP B 1 285 ? -14.141 11.906 -7.312 1 95 285 TRP B CA 1
ATOM 4703 C C . TRP B 1 285 ? -14.164 13.43 -7.25 1 95 285 TRP B C 1
ATOM 4705 O O . TRP B 1 285 ? -13.383 14.094 -7.934 1 95 285 TRP B O 1
ATOM 4715 N N . ALA B 1 286 ? -15.016 13.984 -6.441 1 94.5 286 ALA B N 1
ATOM 4716 C CA . ALA B 1 286 ? -15.172 15.422 -6.219 1 94.5 286 ALA B CA 1
ATOM 4717 C C . ALA B 1 286 ? -15.203 15.75 -4.73 1 94.5 286 ALA B C 1
ATOM 4719 O O . ALA B 1 286 ? -15.609 14.914 -3.914 1 94.5 286 ALA B O 1
ATOM 4720 N N . PRO B 1 287 ? -14.742 16.953 -4.441 1 94.38 287 PRO B N 1
ATOM 4721 C CA . PRO B 1 287 ? -14.742 17.281 -3.014 1 94.38 287 PRO B CA 1
ATOM 4722 C C . PRO B 1 287 ? -16.156 17.375 -2.434 1 94.38 287 PRO B C 1
ATOM 4724 O O . PRO B 1 287 ? -17.078 17.828 -3.115 1 94.38 287 PRO B O 1
ATOM 4727 N N . ALA B 1 288 ? -16.281 16.984 -1.256 1 91.81 288 ALA B N 1
ATOM 4728 C CA . ALA B 1 288 ? -17.562 17.062 -0.552 1 91.81 288 ALA B CA 1
ATOM 4729 C C . ALA B 1 288 ? -17.781 18.438 0.055 1 91.81 288 ALA B C 1
ATOM 4731 O O . ALA B 1 288 ? -18.891 18.781 0.462 1 91.81 288 ALA B O 1
ATOM 4732 N N . ASP B 1 289 ? -16.781 19.297 0.117 1 93.62 289 ASP B N 1
ATOM 4733 C CA . ASP B 1 289 ? -16.859 20.594 0.807 1 93.62 289 ASP B CA 1
ATOM 4734 C C . ASP B 1 289 ? -16.609 21.75 -0.161 1 93.62 289 ASP B C 1
ATOM 4736 O O . ASP B 1 289 ? -15.984 22.734 0.201 1 93.62 289 ASP B O 1
ATOM 4740 N N . ASP B 1 290 ? -17.031 21.562 -1.349 1 93.75 290 ASP B N 1
ATOM 4741 C CA . ASP B 1 290 ? -16.906 22.641 -2.332 1 93.75 290 ASP B CA 1
ATOM 4742 C C . ASP B 1 290 ? -17.906 23.75 -2.07 1 93.75 290 ASP B C 1
ATOM 4744 O O . ASP B 1 290 ? -17.641 24.922 -2.342 1 93.75 290 ASP B O 1
ATOM 4748 N N . THR B 1 291 ? -19.047 23.359 -1.539 1 93.44 291 THR B N 1
ATOM 4749 C CA . THR B 1 291 ? -20.109 24.359 -1.379 1 93.44 291 THR B CA 1
ATOM 4750 C C . THR B 1 291 ? -20.469 24.516 0.093 1 93.44 291 THR B C 1
ATOM 4752 O O . THR B 1 291 ? -21.141 25.484 0.463 1 93.44 291 THR B O 1
ATOM 4755 N N . ALA B 1 292 ? -20.031 23.609 0.904 1 93.62 292 ALA B N 1
ATOM 4756 C CA . ALA B 1 292 ? -20.344 23.688 2.33 1 93.62 292 ALA B CA 1
ATOM 4757 C C . ALA B 1 292 ? -19.156 23.25 3.174 1 93.62 292 ALA B C 1
ATOM 4759 O O . ALA B 1 292 ? -18.438 22.297 2.82 1 93.62 292 ALA B O 1
ATOM 4760 N N . ASP B 1 293 ? -19.016 23.938 4.262 1 96 293 ASP B N 1
ATOM 4761 C CA . ASP B 1 293 ? -17.969 23.594 5.223 1 96 293 ASP B CA 1
ATOM 4762 C C . ASP B 1 293 ? -18.469 22.531 6.199 1 96 293 ASP B C 1
ATOM 4764 O O . ASP B 1 293 ? -19.578 22.609 6.703 1 96 293 ASP B O 1
ATOM 4768 N N . HIS B 1 294 ? -17.609 21.547 6.523 1 94 294 HIS B N 1
ATOM 4769 C CA . HIS B 1 294 ? -18.016 20.469 7.414 1 94 294 HIS B CA 1
ATOM 4770 C C . HIS B 1 294 ? -17.203 20.484 8.711 1 94 294 HIS B C 1
ATOM 4772 O O . HIS B 1 294 ? -17.5 19.734 9.648 1 94 294 HIS B O 1
ATOM 4778 N N . GLY B 1 295 ? -16.172 21.297 8.781 1 94.94 295 GLY B N 1
ATOM 4779 C CA . GLY B 1 295 ? -15.398 21.469 10.008 1 94.94 295 GLY B CA 1
ATOM 4780 C C . GLY B 1 295 ? -14.602 20.234 10.391 1 94.94 295 GLY B C 1
ATOM 4781 O O . GLY B 1 295 ? -14.359 19.359 9.555 1 94.94 295 GLY B O 1
ATOM 4782 N N . ALA B 1 296 ? -14.172 20.203 11.609 1 95.69 296 ALA B N 1
ATOM 4783 C CA . ALA B 1 296 ? -13.289 19.141 12.078 1 95.69 296 ALA B CA 1
ATOM 4784 C C . ALA B 1 296 ? -14.086 17.953 12.609 1 95.69 296 ALA B C 1
ATOM 4786 O O . ALA B 1 296 ? -13.719 16.812 12.391 1 95.69 296 ALA B O 1
ATOM 4787 N N . HIS B 1 297 ? -15.219 18.172 13.227 1 94.19 297 HIS B N 1
ATOM 4788 C CA . HIS B 1 297 ? -15.961 17.156 13.953 1 94.19 297 HIS B CA 1
ATOM 4789 C C . HIS B 1 297 ? -16.938 16.422 13.039 1 94.19 297 HIS B C 1
ATOM 4791 O O . HIS B 1 297 ? -17.547 17.047 12.148 1 94.19 297 HIS B O 1
ATOM 4797 N N . GLY B 1 298 ? -17.047 15.141 13.328 1 93.06 298 GLY B N 1
ATOM 4798 C CA . GLY B 1 298 ? -18.156 14.383 12.766 1 93.06 298 GLY B CA 1
ATOM 4799 C C . GLY B 1 298 ? -19.375 14.367 13.664 1 93.06 298 GLY B C 1
ATOM 4800 O O . GLY B 1 298 ? -19.625 15.32 14.406 1 93.06 298 GLY B O 1
ATOM 4801 N N . ARG B 1 299 ? -20.172 13.352 13.539 1 88.5 299 ARG B N 1
ATOM 4802 C CA . ARG B 1 299 ? -21.453 13.281 14.234 1 88.5 299 ARG B CA 1
ATOM 4803 C C . ARG B 1 299 ? -21.312 12.57 15.578 1 88.5 299 ARG B C 1
ATOM 4805 O O . ARG B 1 299 ? -22.297 12.336 16.266 1 88.5 299 ARG B O 1
ATOM 4812 N N . PHE B 1 300 ? -20.047 12.367 16.047 1 87.31 300 PHE B N 1
ATOM 4813 C CA . PHE B 1 300 ? -19.875 11.477 17.188 1 87.31 300 PHE B CA 1
ATOM 4814 C C . PHE B 1 300 ? -19.359 12.227 18.406 1 87.31 300 PHE B C 1
ATOM 4816 O O . PHE B 1 300 ? -18.625 11.672 19.219 1 87.31 300 PHE B O 1
ATOM 4823 N N . ASP B 1 301 ? -19.641 13.469 18.625 1 87.75 301 ASP B N 1
ATOM 4824 C CA . ASP B 1 301 ? -19.141 14.297 19.719 1 87.75 301 ASP B CA 1
ATOM 4825 C C . ASP B 1 301 ? -19.516 13.703 21.078 1 87.75 301 ASP B C 1
ATOM 4827 O O . AS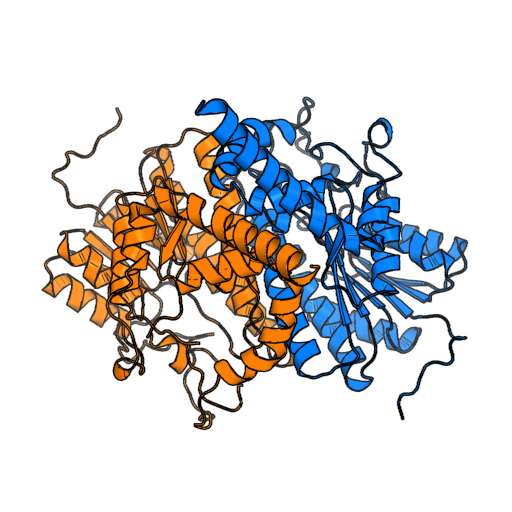P B 1 301 ? -18.719 13.727 22.016 1 87.75 301 ASP B O 1
ATOM 4831 N N . ALA B 1 302 ? -20.703 13.141 21.125 1 82.88 302 ALA B N 1
ATOM 4832 C CA . ALA B 1 302 ? -21.219 12.664 22.391 1 82.88 302 ALA B CA 1
ATOM 4833 C C . ALA B 1 302 ? -20.422 11.469 22.906 1 82.88 302 ALA B C 1
ATOM 4835 O O . ALA B 1 302 ? -20.297 11.273 24.125 1 82.88 302 ALA B O 1
ATOM 4836 N N . GLU B 1 303 ? -19.797 10.664 22.047 1 81.38 303 GLU B N 1
ATOM 4837 C CA . GLU B 1 303 ? -19.094 9.461 22.484 1 81.38 303 GLU B CA 1
ATOM 4838 C C . GLU B 1 303 ? -17.578 9.633 22.359 1 81.38 303 GLU B C 1
ATOM 4840 O O . GLU B 1 303 ? -16.812 8.766 22.781 1 81.38 303 GLU B O 1
ATOM 4845 N N . ALA B 1 304 ? -17.156 10.68 21.844 1 81.25 304 ALA B N 1
ATOM 4846 C CA . ALA B 1 304 ? -15.734 10.852 21.547 1 81.25 304 ALA B CA 1
ATOM 4847 C C . ALA B 1 304 ? -14.977 11.391 22.766 1 81.25 304 ALA B C 1
ATOM 4849 O O . ALA B 1 304 ? -15.484 12.25 23.484 1 81.25 304 ALA B O 1
ATOM 4850 N N . ARG B 1 305 ? -13.781 10.844 22.984 1 77.19 305 ARG B N 1
ATOM 4851 C CA . ARG B 1 305 ? -12.938 11.227 24.109 1 77.19 305 ARG B CA 1
ATOM 4852 C C . ARG B 1 305 ? -12.016 12.383 23.734 1 77.19 305 ARG B C 1
ATOM 4854 O O . ARG B 1 305 ? -11.508 12.438 22.609 1 77.19 305 ARG B O 1
ATOM 4861 N N . GLU B 1 306 ? -11.867 13.305 24.641 1 74 306 GLU B N 1
ATOM 4862 C CA . GLU B 1 306 ? -11.023 14.477 24.406 1 74 306 GLU B CA 1
ATOM 4863 C C . GLU B 1 306 ? -9.594 14.219 24.875 1 74 306 GLU B C 1
ATOM 4865 O O . GLU B 1 306 ? -8.664 14.93 24.484 1 74 306 GLU B O 1
ATOM 4870 N N . HIS B 1 307 ? -9.453 13.312 25.844 1 62.22 307 HIS B N 1
ATOM 4871 C CA . HIS B 1 307 ? -8.141 13.055 26.438 1 62.22 307 HIS B CA 1
ATOM 4872 C C . HIS B 1 307 ? -7.738 11.594 26.266 1 62.22 307 HIS B C 1
ATOM 4874 O O . HIS B 1 307 ? -8.594 10.719 26.109 1 62.22 307 HIS B O 1
ATOM 4880 N N . SER B 1 308 ? -6.617 11.43 25.734 1 58.41 308 SER B N 1
ATOM 4881 C CA . SER B 1 308 ? -6.09 10.07 25.719 1 58.41 308 SER B CA 1
ATOM 4882 C C . SER B 1 308 ? -4.867 9.945 26.625 1 58.41 308 SER B C 1
ATOM 4884 O O . SER B 1 308 ? -3.904 10.695 26.484 1 58.41 308 SER B O 1
ATOM 4886 N N . ALA B 1 309 ? -5.027 9.344 27.797 1 44.78 309 ALA B N 1
ATOM 4887 C CA . ALA B 1 309 ? -3.887 9.047 28.656 1 44.78 309 ALA B CA 1
ATOM 4888 C C . ALA B 1 309 ? -2.711 8.508 27.844 1 44.78 309 ALA B C 1
ATOM 4890 O O . ALA B 1 309 ? -1.551 8.719 28.203 1 44.78 309 ALA B O 1
ATOM 4891 N N . GLN B 1 310 ? -2.908 8.008 26.797 1 46.78 310 GLN B N 1
ATOM 4892 C CA . GLN B 1 310 ? -1.933 7.293 25.969 1 46.78 310 GLN B CA 1
ATOM 4893 C C . GLN B 1 310 ? -1.148 8.25 25.078 1 46.78 310 GLN B C 1
ATOM 4895 O O . GLN B 1 310 ? 0.044 8.047 24.844 1 46.78 310 GLN B O 1
ATOM 4900 N N . LEU B 1 311 ? -1.803 9.312 24.516 1 48.22 311 LEU B N 1
ATOM 4901 C CA . LEU B 1 311 ? -0.964 10.32 23.891 1 48.22 311 LEU B CA 1
ATOM 4902 C C . LEU B 1 311 ? 0.144 10.773 24.844 1 48.22 311 LEU B C 1
ATOM 4904 O O . LEU B 1 311 ? 1.287 10.961 24.422 1 48.22 311 LEU B O 1
ATOM 4908 N N . TRP B 1 312 ? -0.295 10.898 26.141 1 42.88 312 TRP B N 1
ATOM 4909 C CA . TRP B 1 312 ? 0.673 11.211 27.188 1 42.88 312 TRP B CA 1
ATOM 4910 C C . TRP B 1 312 ? 1.733 10.125 27.297 1 42.88 312 TRP B C 1
ATOM 4912 O O . TRP B 1 312 ? 2.93 10.414 27.359 1 42.88 312 TRP B O 1
ATOM 4922 N N . ALA B 1 313 ? 1.313 8.875 27.203 1 43.06 313 ALA B N 1
ATOM 4923 C CA . ALA B 1 313 ? 2.273 7.789 27.375 1 43.06 313 ALA B CA 1
ATOM 4924 C C . ALA B 1 313 ? 3.162 7.656 26.141 1 43.06 313 ALA B C 1
ATOM 4926 O O . ALA B 1 313 ? 4.352 7.348 26.25 1 43.06 313 ALA B O 1
ATOM 4927 N N . SER B 1 314 ? 2.654 7.785 25.047 1 46.94 314 SER B N 1
ATOM 4928 C CA . SER B 1 314 ? 3.406 7.676 23.797 1 46.94 314 SER B CA 1
ATOM 4929 C C . SER B 1 314 ? 4.395 8.828 23.641 1 46.94 314 SER B C 1
ATOM 4931 O O . SER B 1 314 ? 5.465 8.656 23.047 1 46.94 314 SER B O 1
ATOM 4933 N N . GLN B 1 315 ? 3.906 10 24.109 1 43.69 315 GLN B N 1
ATOM 4934 C CA . GLN B 1 315 ? 4.828 11.133 24.172 1 43.69 315 GLN B CA 1
ATOM 4935 C C . GLN B 1 315 ? 5.938 10.875 25.188 1 43.69 315 GLN B C 1
ATOM 4937 O O . GLN B 1 315 ? 6.996 11.508 25.125 1 43.69 315 GLN B O 1
ATOM 4942 N N . HIS B 1 316 ? 5.609 9.828 26.156 1 38.34 316 HIS B N 1
ATOM 4943 C CA . HIS B 1 316 ? 6.52 9.5 27.25 1 38.34 316 HIS B CA 1
ATOM 4944 C C . HIS B 1 316 ? 6.879 8.016 27.25 1 38.34 316 HIS B C 1
ATOM 4946 O O . HIS B 1 316 ? 7.184 7.445 28.297 1 38.34 316 HIS B O 1
ATOM 4952 N N . HIS B 1 317 ? 6.781 7.254 26.234 1 41.78 317 HIS B N 1
ATOM 4953 C CA . HIS B 1 317 ? 6.793 5.809 26.047 1 41.78 317 HIS B CA 1
ATOM 4954 C C . HIS B 1 317 ? 8.156 5.219 26.406 1 41.78 317 HIS B C 1
ATOM 4956 O O . HIS B 1 317 ? 8.406 4.039 26.156 1 41.78 317 HIS B O 1
ATOM 4962 N N . GLY B 1 318 ? 9.039 5.797 26.844 1 36.81 318 GLY B N 1
ATOM 4963 C CA . GLY B 1 318 ? 10.109 4.91 27.281 1 36.81 318 GLY B CA 1
ATOM 4964 C C . GLY B 1 318 ? 9.609 3.695 28.031 1 36.81 318 GLY B C 1
ATOM 4965 O O . GLY B 1 318 ? 10.312 2.691 28.141 1 36.81 318 GLY B O 1
ATOM 4966 N N . LEU B 1 319 ? 8.531 3.785 28.719 1 32.09 319 LEU B N 1
ATOM 4967 C CA . LEU B 1 319 ? 8.188 2.809 29.75 1 32.09 319 LEU B CA 1
ATOM 4968 C C . LEU B 1 319 ? 7.449 1.619 29.141 1 32.09 319 LEU B C 1
ATOM 4970 O O . LEU B 1 319 ? 7.469 0.521 29.703 1 32.09 319 LEU B O 1
ATOM 4974 N N . LEU B 1 320 ? 6.664 1.739 28.172 1 34.59 320 LEU B N 1
ATOM 4975 C CA . LEU B 1 320 ? 5.73 0.669 27.844 1 34.59 320 LEU B CA 1
ATOM 4976 C C . LEU B 1 320 ? 6.441 -0.466 27.109 1 34.59 320 LEU B C 1
ATOM 4978 O O . LEU B 1 320 ? 5.848 -1.521 26.875 1 34.59 320 LEU B O 1
ATOM 4982 N N . ALA B 1 321 ? 7.535 -0.28 26.609 1 35.59 321 ALA B N 1
ATOM 4983 C CA . ALA B 1 321 ? 8.266 -1.46 26.156 1 35.59 321 ALA B CA 1
ATOM 4984 C C . ALA B 1 321 ? 8.32 -2.527 27.234 1 35.59 321 ALA B C 1
ATOM 4986 O O . ALA B 1 321 ? 8.312 -3.725 26.953 1 35.59 321 ALA B O 1
ATOM 4987 N N . VAL B 1 322 ? 8.297 -2.115 28.484 1 32.59 322 VAL B N 1
ATOM 4988 C CA . VAL B 1 322 ? 8.484 -2.992 29.641 1 32.59 322 VAL B CA 1
ATOM 4989 C C . VAL B 1 322 ? 7.203 -3.781 29.906 1 32.59 322 VAL B C 1
ATOM 4991 O O . VAL B 1 322 ? 7.258 -4.941 30.312 1 32.59 322 VAL B O 1
ATOM 4994 N N . GLY B 1 323 ? 6.074 -3.24 29.703 1 33.88 323 GLY B N 1
ATOM 4995 C CA . GLY B 1 323 ? 4.867 -3.957 30.078 1 33.88 323 GLY B CA 1
ATOM 4996 C C . GLY B 1 323 ? 4.52 -5.086 29.125 1 33.88 323 GLY B C 1
ATOM 4997 O O . GLY B 1 323 ? 3.969 -6.105 29.531 1 33.88 323 GLY B O 1
ATOM 4998 N N . GLY B 1 324 ? 4.633 -4.91 27.875 1 34.88 324 GLY B N 1
ATOM 4999 C CA . GLY B 1 324 ? 4.312 -6.02 26.984 1 34.88 324 GLY B CA 1
ATOM 5000 C C . GLY B 1 324 ? 5.195 -7.234 27.203 1 34.88 324 GLY B C 1
ATOM 5001 O O . GLY B 1 324 ? 4.75 -8.367 27.031 1 34.88 324 GLY B O 1
ATOM 5002 N N . ALA B 1 325 ? 6.375 -7.023 27.594 1 35.44 325 ALA B N 1
ATOM 5003 C CA . ALA B 1 325 ? 7.18 -8.125 28.109 1 35.44 325 ALA B CA 1
ATOM 5004 C C . ALA B 1 325 ? 6.539 -8.742 29.359 1 35.44 325 ALA B C 1
ATOM 5006 O O . ALA B 1 325 ? 6.594 -9.961 29.547 1 35.44 325 ALA B O 1
ATOM 5007 N N . ALA B 1 326 ? 5.828 -7.941 30.094 1 35.03 326 ALA B N 1
ATOM 5008 C CA . ALA B 1 326 ? 5.191 -8.438 31.297 1 35.03 326 ALA B CA 1
ATOM 5009 C C . ALA B 1 326 ? 3.941 -9.25 30.969 1 35.03 326 ALA B C 1
ATOM 5011 O O . ALA B 1 326 ? 3.689 -10.289 31.578 1 35.03 326 ALA B O 1
ATOM 5012 N N . LEU B 1 327 ? 3.219 -8.859 30 1 35.41 327 LEU B N 1
ATOM 5013 C CA . LEU B 1 327 ? 1.998 -9.609 29.719 1 35.41 327 LEU B CA 1
ATOM 5014 C C . LEU B 1 327 ? 2.311 -10.898 28.969 1 35.41 327 LEU B C 1
ATOM 5016 O O . LEU B 1 327 ? 1.689 -11.93 29.203 1 35.41 327 LEU B O 1
ATOM 5020 N N . LEU B 1 328 ? 3.23 -10.922 28.109 1 36.78 328 LEU B N 1
ATOM 5021 C CA . LEU B 1 328 ? 3.682 -12.195 27.578 1 36.78 328 LEU B CA 1
ATOM 5022 C C . LEU B 1 328 ? 4.316 -13.055 28.656 1 36.78 328 LEU B C 1
ATOM 5024 O O . LEU B 1 328 ? 4.145 -14.281 28.672 1 36.78 328 LEU B O 1
ATOM 5028 N N . GLY B 1 329 ? 4.891 -12.438 29.578 1 34.38 329 GLY B N 1
ATOM 5029 C CA . GLY B 1 329 ? 5.332 -13.133 30.766 1 34.38 329 GLY B CA 1
ATOM 5030 C C . GLY B 1 329 ? 4.188 -13.664 31.609 1 34.38 329 GLY B C 1
ATOM 5031 O O . GLY B 1 329 ? 4.234 -14.805 32.094 1 34.38 329 GLY B O 1
ATOM 5032 N N . ALA B 1 330 ? 3.178 -12.898 31.734 1 39.22 330 ALA B N 1
ATOM 5033 C CA . ALA B 1 330 ? 2.043 -13.352 32.531 1 39.22 330 ALA B CA 1
ATOM 5034 C C . ALA B 1 330 ? 1.237 -14.414 31.812 1 39.22 330 ALA B C 1
ATOM 5036 O O . ALA B 1 330 ? 0.788 -15.391 32.406 1 39.22 330 ALA B O 1
ATOM 5037 N N . ALA B 1 331 ? 1.042 -14.297 30.578 1 37.59 331 ALA B N 1
ATOM 5038 C CA . ALA B 1 331 ? 0.305 -15.328 29.844 1 37.59 331 ALA B CA 1
ATOM 5039 C C . ALA B 1 331 ? 1.128 -16.609 29.719 1 37.59 331 ALA B C 1
ATOM 5041 O O . ALA B 1 331 ? 0.596 -17.719 29.859 1 37.59 331 ALA B O 1
ATOM 5042 N N . ALA B 1 332 ? 2.35 -16.484 29.516 1 36.62 332 ALA B N 1
ATOM 5043 C CA . ALA B 1 332 ? 3.213 -17.656 29.641 1 36.62 332 ALA B CA 1
ATOM 5044 C C . ALA B 1 332 ? 3.201 -18.188 31.078 1 36.62 332 ALA B C 1
ATOM 5046 O O . ALA B 1 332 ? 3.193 -19.406 31.281 1 36.62 332 ALA B O 1
ATOM 5047 N N . ALA B 1 333 ? 3.09 -17.266 31.953 1 40.03 333 ALA B N 1
ATOM 5048 C CA . ALA B 1 333 ? 2.949 -17.688 33.344 1 40.03 333 ALA B CA 1
ATOM 5049 C C . ALA B 1 333 ? 1.573 -18.297 33.594 1 40.03 333 ALA B C 1
ATOM 5051 O O . ALA B 1 333 ? 1.445 -19.266 34.344 1 40.03 333 ALA B O 1
ATOM 5052 N N . GLY B 1 334 ? 0.59 -17.797 33.031 1 39.06 334 GLY B N 1
ATOM 5053 C CA . GLY B 1 334 ? -0.732 -18.375 33.188 1 39.06 334 GLY B CA 1
ATOM 5054 C C . GLY B 1 334 ? -0.918 -19.688 32.469 1 39.06 334 GLY B C 1
ATOM 5055 O O . GLY B 1 334 ? -1.568 -20.609 32.969 1 39.06 334 GLY B O 1
ATOM 5056 N N . ALA B 1 335 ? -0.44 -19.859 31.297 1 38.69 335 ALA B N 1
ATOM 5057 C CA . ALA B 1 335 ? -0.541 -21.156 30.609 1 38.69 335 ALA B CA 1
ATOM 5058 C C . ALA B 1 335 ? 0.245 -22.234 31.359 1 38.69 335 ALA B C 1
ATOM 5060 O O . ALA B 1 335 ? -0.178 -23.391 31.422 1 38.69 335 ALA B O 1
ATOM 5061 N N . ARG B 1 336 ? 1.27 -21.875 31.953 1 38.62 336 ARG B N 1
ATOM 5062 C CA . ARG B 1 336 ? 1.924 -22.812 32.844 1 38.62 336 ARG B CA 1
ATOM 5063 C C . ARG B 1 336 ? 1.059 -23.094 34.062 1 38.62 336 ARG B C 1
ATOM 5065 O O . ARG B 1 336 ? 1.125 -24.188 34.656 1 38.62 336 ARG B O 1
ATOM 5072 N N . ALA B 1 337 ? 0.373 -21.984 34.406 1 40.34 337 ALA B N 1
ATOM 5073 C CA . ALA B 1 337 ? -0.445 -22.25 35.594 1 40.34 337 ALA B CA 1
ATOM 5074 C C . ALA B 1 337 ? -1.619 -23.172 35.25 1 40.34 337 ALA B C 1
ATOM 5076 O O . ALA B 1 337 ? -2.113 -23.906 36.094 1 40.34 337 ALA B O 1
ATOM 5077 N N . ARG B 1 338 ? -2.107 -23.125 34.031 1 41.28 338 ARG B N 1
ATOM 5078 C CA . ARG B 1 338 ? -3.229 -24.031 33.812 1 41.28 338 ARG B CA 1
ATOM 5079 C C . ARG B 1 338 ? -2.736 -25.438 33.469 1 41.28 338 ARG B C 1
ATOM 5081 O O . ARG B 1 338 ? -3.525 -26.391 33.438 1 41.28 338 ARG B O 1
ATOM 5088 N N . GLY B 1 339 ? -1.541 -25.578 32.969 1 35.78 339 GLY B N 1
ATOM 5089 C CA . GLY B 1 339 ? -1.077 -26.953 32.812 1 35.78 339 GLY B CA 1
ATOM 5090 C C . GLY B 1 339 ? -0.667 -27.594 34.125 1 35.78 339 GLY B C 1
ATOM 5091 O O . GLY B 1 339 ? -0.204 -28.734 34.156 1 35.78 339 GLY B O 1
ATOM 5092 N N . ARG B 1 340 ? -0.792 -26.797 35.25 1 34.84 340 ARG B N 1
ATOM 5093 C CA . ARG B 1 340 ? -0.736 -27.594 36.469 1 34.84 340 ARG B CA 1
ATOM 5094 C C . ARG B 1 340 ? -2.137 -27.953 36.938 1 34.84 340 ARG B C 1
ATOM 5096 O O . ARG B 1 340 ? -3.059 -27.141 36.875 1 34.84 340 ARG B O 1
#

Radius of gyration: 24.86 Å; Cα contacts (8 Å, |Δi|>4): 1555; chains: 2; bounding box: 61×73×66 Å

Organism: Streptomyces rubellomurinus (strain ATCC 31215) (NCBI:txid359131)

Solvent-accessible surface area (backbone atoms only — not comparable to full-atom values): 32907 Å² total; per-residue (Å²): 129,80,78,66,73,63,94,80,62,68,46,23,36,36,30,31,28,22,32,36,14,48,26,25,26,31,47,55,57,45,13,72,72,46,22,31,37,34,36,26,29,67,20,54,32,10,42,53,52,44,46,50,54,22,46,75,53,62,9,56,66,48,74,45,81,39,55,45,57,36,50,66,47,25,37,52,50,48,51,49,44,32,74,72,68,37,73,61,40,34,39,37,40,52,45,66,42,39,50,38,28,54,68,93,72,53,48,72,68,56,44,49,50,23,34,36,30,39,24,46,9,48,53,29,41,48,50,32,50,44,69,62,15,54,86,66,40,35,32,30,38,38,38,59,50,41,44,46,38,69,43,32,38,43,40,24,28,53,43,12,14,18,42,8,15,43,50,16,23,49,44,4,48,42,18,42,33,57,49,68,64,50,58,41,33,52,25,32,37,30,32,53,34,55,24,26,39,61,53,67,27,40,35,70,68,47,77,23,33,49,43,68,53,77,72,32,24,34,23,58,48,55,12,50,51,48,54,49,39,60,76,52,38,85,44,71,63,43,49,36,34,59,65,30,53,48,49,51,51,43,48,67,69,41,49,69,61,47,39,55,48,38,21,71,43,37,62,59,50,33,40,41,90,51,68,52,64,93,80,61,59,34,36,65,90,45,57,68,22,45,84,42,65,64,43,28,53,30,93,41,69,90,71,31,38,75,72,48,76,29,40,57,38,52,78,55,42,82,56,57,70,57,49,59,58,46,50,55,46,45,51,55,49,44,54,54,53,65,75,96,130,80,78,66,74,62,95,80,63,67,47,23,36,36,30,30,26,21,33,36,13,48,25,26,26,30,46,56,57,44,14,71,71,46,22,31,38,36,37,27,28,66,22,54,30,9,42,52,53,43,44,51,54,22,46,74,53,64,8,56,66,47,75,44,81,40,53,45,56,35,51,67,46,25,39,51,48,45,53,49,44,32,74,72,67,37,72,61,40,34,39,36,41,51,44,67,44,41,49,38,26,53,68,92,72,53,50,72,68,57,45,48,50,24,35,34,28,38,24,45,10,48,54,28,40,48,50,33,49,44,69,63,14,54,86,68,40,35,31,29,37,37,36,59,51,42,44,44,39,70,44,33,38,43,39,26,28,53,43,12,14,19,42,10,14,45,51,16,23,48,44,4,47,44,18,43,34,58,49,68,66,48,57,41,34,54,26,32,37,28,32,52,36,55,26,26,40,60,54,67,28,39,36,69,67,46,78,24,33,50,42,67,51,77,74,31,24,36,22,59,48,54,13,51,50,49,54,48,38,61,77,52,38,84,45,70,62,41,49,36,33,59,64,31,55,48,48,50,49,43,47,68,69,40,50,69,60,47,40,54,48,38,22,71,42,36,62,60,50,35,41,40,92,53,66,52,64,93,80,61,60,35,36,67,91,44,58,69,22,45,84,41,65,64,44,27,54,30,94,40,67,91,70,31,38,75,72,48,76,28,38,58,37,50,77,56,40,83,57,56,72,58,50,59,57,45,50,55,46,44,49,56,48,45,54,54,53,65,74,95

pLDDT: mean 81.39, std 21.42, range [25.12, 98.88]

Sequence (680 aa):
MTTSRTPSEPRTVVITGATAGVGRACVRAFATGGDRLVLIARGSAGLHAAAAEARAAGSPVRTIRADVADPEACEAAAERAEAEFGPIDVWVNDAFVSVFAPFTEISAEEFRRVTEVTYLGYVNATRAALRRMLPRDHGTVVQVGSAIAYRGIPLQTAYSGAKHALQGWHEALRCELLASGSGVRVTMVQLPAVNTPQFDWVLNRLRGRARPVPPVHQPELAARAVRYAAEHPGRREYWVGASTAVTLIANAVAPGLLDRYLARNGVDAQQDERPRRAQDPDNLWAPADDTADHGAHGRFDAEAREHSAQLWASQHHGLLAVGGAALLGAAAAGARARGRMTTSRTPSEPRTVVITGATAGVGRACVRAFATGGDRLVLIARGSAGLHAAAAEARAAGSPVRTIRADVADPEACEAAAERAEAEFGPIDVWVNDAFVSVFAPFTEISAEEFRRVTEVTYLGYVNATRAALRRMLPRDHGTVVQVGSAIAYRGIPLQTAYSGAKHALQGWHEALRCELLASGSGVRVTMVQLPAVNTPQFDWVLNRLRGRARPVPPVHQPELAARAVRYAAEHPGRREYWVGASTAVTLIANAVAPGLLDRYLARNGVDAQQDERPRRAQDPDNLWAPADDTADHGAHGRFDAEAREHSAQLWASQHHGLLAVGGAALLGAAAAGARARGR

InterPro domains:
  IPR002347 Short-chain dehydrogenase/reductase SDR [PF00106] (12-197)
  IPR002347 Short-chain dehydrogenase/reductase SDR [PR00081] (12-29)
  IPR002347 Short-chain dehydrogenase/reductase SDR [PR00081] (86-97)
  IPR002347 Short-chain dehydrogenase/reductase SDR [PR00081] (133-149)
  IPR002347 Short-chain dehydrogenase/reductase SDR [PR00081] (159-178)
  IPR002347 Short-chain dehydrogenase/reductase SDR [PR00081] (182-199)
  IPR002347 Short-chain dehydrogenase/reductase SDR [PR00081] (212-232)
  IPR020904 Short-chain dehydrogenase/reductase, conserved site [PS00061] (146-174)
  IPR036291 NAD(P)-binding domain superfamily [SSF51735] (9-264)
  IPR057326 Ketoreductase domain [SM00822] (11-197)

Foldseek 3Di:
DLPPPDVPDAAEEEAEPLQWALNLLLLLVNLLVQHAYEYEEAADQSQVVSCVNSVVNPHHYHYAHDQLLDLVSLLVSLVVSCVVRNAHAEYEYDWFAFEQAAPVPQDPVLLVLRLSRLAVSLVSNVVNNCVRCQVSLHHEYEYEAALLLLPPAGSGNSVSVRRVNNVVVLVVVQVVCVVVVGSYFYAYEYEAAEFIANQQAHHYPAQAGFGGQDPYAYSNQVSNLRVVCRVVVPDRYFYGAPVSVVSNLCSVPCVPVVVVVSVVPRSVRTGDPHGDDPPGHHPSPHHPNNPHRDYHGHPCVVNHHHDHVVSVCSVVVPPVVPVVVVVVVVVVVVVVVVVD/DLPPPDVPDAAEEEAEPLQWALNLLLLLVNLLVQHAYEYEEAADQSQVVSCVNSVVNPHHYHYAHDQLLDLVSLLVSLVVSCVVRNAHAEYEYDWFAFEQAAPVPQDPVLLVLRLSRLAVSLVSNVVNNCVRCQVSLHHEYEYEAALLLLPPAGSGNSVSVRRVNNVVVLVVVQVVCVVVVGSYFYAYEYEAAEFIANQQAHHYPAQAGFDGQDPYAYSNQVSNLRVVCRVVVPDRYFYGAPVSVVSNVCSVPCVPVVVVVSVVPRSVRTGDPHGDDPPGHHPSPHHPNNPHRDYHGHPCVPNHHHDHVVSVCRVVVPPVVPVVVVVVVVVVVVVVVVVD